Protein AF-0000000086522031 (afdb_homodimer)

InterPro domains:
  IPR001387 Cro/C1-type, helix-turn-helix domain [PS50943] (24-53)

Foldseek 3Di:
DQVQLCVVQVVVDDDPDGRDPVNVVCLVVVNDPDDPSSLVSVCVSVVHDSLVSDDPVCNVVDDDLKDKDFAQAQLVVLVVVLVLQQQHKEKEAQADDDPLQQDDCPHPSSVSCQDLPHAYEYEYELLNVVCLQQPPDDPDALVSSLSSLVSVLVRQPPHDRYYYWYFHPLVDDPPDDDFIKMARLVQQKIWGADPDDDDPGHDMIMMGRDNVVSVVVVCCVVPVTDIADDDSQLSVLSSVLSVCVVVVHDSLVSLLSSLLSCCVPVVVCSVSNLVSDDPVNSVVSCVSSVPPPPD/DQVQLCVVQVVVDDPPDGRDPVNVVCLVVVNDPDDPSSLVSVCVSVVHDSLVSDDPVCVVVDDDLKDKDFAQAQLVVLVVVLVLQQQHKEKEAAAPDDPLQQDDCPHPSSVSCQDLPHAYEYEYELLNVVCLQQPPDDPDALVSSLSSLVVVLVRQPPHDRYYYWYFHPLVDDPPDDDFIKMARLVQQKIWGADPDDDDPGHDMIMMGRDNVVSVVVVCCVVPVTDIADDDSQLSVLSSVLSVCVVVVDDSLVSLLSSLLSCCVPVVVCSVSNLVSDDPVNSVVNCVSSVPPPPD

Sequence (590 aa):
MANALETPLKPHMRAGFTIQQSDISRMEREETPLDIPELLAYASVFNVDIGAILKPHFQGLYQNEIRLQRFATDKAADRYLCDMENEGRILAFSHFPSSFFYTDHDTARFQQIAQPGYAETEIYTLDSYLSFIFSPISRYSNDEKISILTRYIEYFRGSFIKHLRFFSRTAFPTMSRFPNLELLPAKSTLIMLAPVMQYEQGDVFLEVRSKEICQEVSDFYHFKVEKLDADISLLKIGLQALEMMQNDGSREDALIFFYQEVVSRSHDDRTAILENFSPDTQTMLKRQVGIGTKKMANALETPLKPHMRAGFTIQQSDISRMEREETPLDIPELLAYASVFNVDIGAILKPHFQGLYQNEIRLQRFATDKAADRYLCDMENEGRILAFSHFPSSFFYTDHDTARFQQIAQPGYAETEIYTLDSYLSFIFSPISRYSNDEKISILTRYIEYFRGSFIKHLRFFSRTAFPTMSRFPNLELLPAKSTLIMLAPVMQYEQGDVFLEVRSKEICQEVSDFYHFKVEKLDADISLLKIGLQALEMMQNDGSREDALIFFYQEVVSRSHDDRTAILENFSPDTQTMLKRQVGIGTKK

Nearest PDB structures (foldseek):
  7clg-assembly1_A  TM=3.836E-01  e=3.969E-02  Staphylococcus aureus subsp. aureus USA300
  8ua0-assembly1_E  TM=1.837E-01  e=4.289E-01  Saccharomyces cerevisiae
  3wrw-assembly2_D  TM=3.277E-01  e=7.074E+00  Solanum lycopersicum
  5gar-assembly1_N  TM=1.691E-01  e=5.430E+00  Thermus thermophilus
  7clg-assembly1_A  TM=3.838E-01  e=3.520E-02  Staphylococcus aureus subsp. aureus USA300

Organism: NCBI:txid111769

pLDDT: mean 85.22, std 15.07, range [25.47, 98.38]

Structure (mmCIF, N/CA/C/O backbone):
data_AF-0000000086522031-model_v1
#
loop_
_entity.id
_entity.type
_entity.pdbx_description
1 polymer 'HTH cro/C1-type domain-containing protein'
#
loop_
_atom_site.group_PDB
_atom_site.id
_atom_site.type_symbol
_atom_site.label_atom_id
_atom_site.label_alt_id
_atom_site.label_comp_id
_atom_site.label_asym_id
_atom_site.label_entity_id
_atom_site.label_seq_id
_atom_site.pdbx_PDB_ins_code
_atom_site.Cartn_x
_atom_site.Cartn_y
_atom_site.Cartn_z
_atom_site.occupancy
_atom_site.B_iso_or_equiv
_atom_site.auth_seq_id
_atom_site.auth_comp_id
_atom_site.auth_asym_id
_atom_site.auth_atom_id
_atom_site.pdbx_PDB_model_num
ATOM 1 N N . MET A 1 1 ? 21.391 -28.922 -24.016 1 59.25 1 MET A N 1
ATOM 2 C CA . MET A 1 1 ? 20.062 -28.594 -23.5 1 59.25 1 MET A CA 1
ATOM 3 C C . MET A 1 1 ? 19.438 -29.812 -22.844 1 59.25 1 MET A C 1
ATOM 5 O O . MET A 1 1 ? 18.906 -29.734 -21.734 1 59.25 1 MET A O 1
ATOM 9 N N . ALA A 1 2 ? 19.641 -30.906 -23.578 1 61.25 2 ALA A N 1
ATOM 10 C CA . ALA A 1 2 ? 19.031 -32.125 -23.031 1 61.25 2 ALA A CA 1
ATOM 11 C C . ALA A 1 2 ? 19.641 -32.469 -21.688 1 61.25 2 ALA A C 1
ATOM 13 O O . ALA A 1 2 ? 18.922 -32.781 -20.734 1 61.25 2 ALA A O 1
ATOM 14 N N . ASN A 1 3 ? 20.859 -32.344 -21.625 1 64.06 3 ASN A N 1
ATOM 15 C CA . ASN A 1 3 ? 21.531 -32.656 -20.359 1 64.06 3 ASN A CA 1
ATOM 16 C C . ASN A 1 3 ? 21.125 -31.672 -19.25 1 64.06 3 ASN A C 1
ATOM 18 O O . ASN A 1 3 ? 20.922 -32.094 -18.109 1 64.06 3 ASN A O 1
ATOM 22 N N . ALA A 1 4 ? 20.969 -30.516 -19.656 1 66.44 4 ALA A N 1
ATOM 23 C CA . ALA A 1 4 ? 20.609 -29.484 -18.688 1 66.44 4 ALA A CA 1
ATOM 24 C C . ALA A 1 4 ? 19.203 -29.703 -18.141 1 66.44 4 ALA A C 1
ATOM 26 O O . ALA A 1 4 ? 18.922 -29.406 -16.969 1 66.44 4 ALA A O 1
ATOM 27 N N . LEU A 1 5 ? 18.469 -30.312 -18.938 1 64.06 5 LEU A N 1
ATOM 28 C CA . LEU A 1 5 ? 17.078 -30.594 -18.547 1 64.06 5 LEU A CA 1
ATOM 29 C C . LEU A 1 5 ? 17 -31.859 -17.703 1 64.06 5 LEU A C 1
ATOM 31 O O . LEU A 1 5 ? 16.125 -31.969 -16.844 1 64.06 5 LEU A O 1
ATOM 35 N N . GLU A 1 6 ? 17.922 -32.656 -18.094 1 64.12 6 GLU A N 1
ATOM 36 C CA . GLU A 1 6 ? 17.875 -33.969 -17.438 1 64.12 6 GLU A CA 1
ATOM 37 C C . GLU A 1 6 ? 18.375 -33.875 -15.992 1 64.12 6 GLU A C 1
ATOM 39 O O . GLU A 1 6 ? 17.875 -34.562 -15.109 1 64.12 6 GLU A O 1
ATOM 44 N N . THR A 1 7 ? 19.156 -32.938 -15.828 1 69.56 7 THR A N 1
ATOM 45 C CA . THR A 1 7 ? 19.844 -32.844 -14.539 1 69.56 7 THR A CA 1
ATOM 46 C C . THR A 1 7 ? 18.844 -32.625 -13.414 1 69.56 7 THR A C 1
ATOM 48 O O . THR A 1 7 ? 18.859 -33.344 -12.414 1 69.56 7 THR A O 1
ATOM 51 N N . PRO A 1 8 ? 18 -31.766 -13.594 1 62.69 8 PRO A N 1
ATOM 52 C CA . PRO A 1 8 ? 17.094 -31.531 -12.469 1 62.69 8 PRO A CA 1
ATOM 53 C C . PRO A 1 8 ? 16.031 -32.625 -12.328 1 62.69 8 PRO A C 1
ATOM 55 O O . PRO A 1 8 ? 15.477 -32.781 -11.242 1 62.69 8 PRO A O 1
ATOM 58 N N . LEU A 1 9 ? 15.844 -33.438 -13.352 1 64.44 9 LEU A N 1
ATOM 59 C CA . LEU A 1 9 ? 14.711 -34.344 -13.367 1 64.44 9 LEU A CA 1
ATOM 60 C C . LEU A 1 9 ? 15.164 -35.781 -13.055 1 64.44 9 LEU A C 1
ATOM 62 O O . LEU A 1 9 ? 14.406 -36.562 -12.492 1 64.44 9 LEU A O 1
ATOM 66 N N . LYS A 1 10 ? 16.344 -36.062 -13.453 1 65.81 10 LYS A N 1
ATOM 67 C CA . LYS A 1 10 ? 16.844 -37.438 -13.445 1 65.81 10 LYS A CA 1
ATOM 68 C C . LYS A 1 10 ? 16.641 -38.094 -12.078 1 65.81 10 LYS A C 1
ATOM 70 O O . LYS A 1 10 ? 16.219 -39.25 -11.992 1 65.81 10 LYS A O 1
ATOM 75 N N . PRO A 1 11 ? 16.844 -37.219 -11.133 1 64.69 11 PRO A N 1
ATOM 76 C CA . PRO A 1 11 ? 16.672 -37.844 -9.828 1 64.69 11 PRO A CA 1
ATOM 77 C C . PRO A 1 11 ? 15.234 -38.25 -9.531 1 64.69 11 PRO A C 1
ATOM 79 O O . PRO A 1 11 ? 14.977 -39.094 -8.68 1 64.69 11 PRO A O 1
ATOM 82 N N . HIS A 1 12 ? 14.406 -37.688 -10.195 1 60.09 12 HIS A N 1
ATOM 83 C CA . HIS A 1 12 ? 13 -37.875 -9.859 1 60.09 12 HIS A CA 1
ATOM 84 C C . HIS A 1 12 ? 12.297 -38.75 -10.906 1 60.09 12 HIS A C 1
ATOM 86 O O . HIS A 1 12 ? 11.078 -38.938 -10.844 1 60.09 12 HIS A O 1
ATOM 92 N N . MET A 1 13 ? 13.141 -39.094 -11.766 1 63 13 MET A N 1
ATOM 93 C CA . MET A 1 13 ? 12.57 -39.875 -12.859 1 63 13 MET A CA 1
ATOM 94 C C . MET A 1 13 ? 13.016 -41.312 -12.781 1 63 13 MET A C 1
ATOM 96 O O . MET A 1 13 ? 13.922 -41.656 -12.016 1 63 13 MET A O 1
ATOM 100 N N . ARG A 1 14 ? 12.164 -42.188 -13.438 1 60.84 14 ARG A N 1
ATOM 101 C CA . ARG A 1 14 ? 12.492 -43.625 -13.461 1 60.84 14 ARG A CA 1
ATOM 102 C C . ARG A 1 14 ? 13.852 -43.844 -14.102 1 60.84 14 ARG A C 1
ATOM 104 O O . ARG A 1 14 ? 14.344 -43 -14.859 1 60.84 14 ARG A O 1
ATOM 111 N N . ALA A 1 15 ? 14.344 -45.062 -13.711 1 63.25 15 ALA A N 1
ATOM 112 C CA . ALA A 1 15 ? 15.602 -45.5 -14.32 1 63.25 15 ALA A CA 1
ATOM 113 C C . ALA A 1 15 ? 15.492 -45.5 -15.844 1 63.25 15 ALA A C 1
ATOM 115 O O . ALA A 1 15 ? 14.492 -46 -16.391 1 63.25 15 ALA A O 1
ATOM 116 N N . GLY A 1 16 ? 16.375 -44.812 -16.547 1 61.53 16 GLY A N 1
ATOM 117 C CA . GLY A 1 16 ? 16.375 -44.812 -18 1 61.53 16 GLY A CA 1
ATOM 118 C C . GLY A 1 16 ? 15.766 -43.531 -18.562 1 61.53 16 GLY A C 1
ATOM 119 O O . GLY A 1 16 ? 15.68 -43.375 -19.797 1 61.53 16 GLY A O 1
ATOM 120 N N . PHE A 1 17 ? 15.305 -42.688 -17.609 1 59.47 17 PHE A N 1
ATOM 121 C CA . PHE A 1 17 ? 14.766 -41.438 -18.094 1 59.47 17 PHE A CA 1
ATOM 122 C C . PHE A 1 17 ? 15.836 -40.625 -18.812 1 59.47 17 PHE A C 1
ATOM 124 O O . PHE A 1 17 ? 16.922 -40.406 -18.281 1 59.47 17 PHE A O 1
ATOM 131 N N . THR A 1 18 ? 15.633 -40.469 -20.047 1 62.44 18 THR A N 1
ATOM 132 C CA . THR A 1 18 ? 16.516 -39.625 -20.844 1 62.44 18 THR A CA 1
ATOM 133 C C . THR A 1 18 ? 15.703 -38.594 -21.625 1 62.44 18 THR A C 1
ATOM 135 O O . THR A 1 18 ? 14.57 -38.844 -22.031 1 62.44 18 THR A O 1
ATOM 138 N N . ILE A 1 19 ? 16.125 -37.281 -21.406 1 61.22 19 ILE A N 1
ATOM 139 C CA . ILE A 1 19 ? 15.586 -36.281 -22.297 1 61.22 19 ILE A CA 1
ATOM 140 C C . ILE A 1 19 ? 16.453 -36.188 -23.562 1 61.22 19 ILE A C 1
ATOM 142 O O . ILE A 1 19 ? 17.656 -35.938 -23.484 1 61.22 19 ILE A O 1
ATOM 146 N N . GLN A 1 20 ? 15.945 -36.781 -24.578 1 62.59 20 GLN A N 1
ATOM 147 C CA . GLN A 1 20 ? 16.688 -36.781 -25.828 1 62.59 20 GLN A CA 1
ATOM 148 C C . GLN A 1 20 ? 16.5 -35.438 -26.562 1 62.59 20 GLN A C 1
ATOM 150 O O . GLN A 1 20 ? 15.492 -34.75 -26.391 1 62.59 20 GLN A O 1
ATOM 155 N N . GLN A 1 21 ? 17.578 -35.062 -27.281 1 60.88 21 GLN A N 1
ATOM 156 C CA . GLN A 1 21 ? 17.5 -33.875 -28.125 1 60.88 21 GLN A CA 1
ATOM 157 C C . GLN A 1 21 ? 16.281 -33.938 -29.031 1 60.88 21 GLN A C 1
ATOM 159 O O . GLN A 1 21 ? 15.656 -32.906 -29.312 1 60.88 21 GLN A O 1
ATOM 164 N N . SER A 1 22 ? 15.984 -35.031 -29.422 1 60.09 22 SER A N 1
ATOM 165 C CA . SER A 1 22 ? 14.82 -35.188 -30.281 1 60.09 22 SER A CA 1
ATOM 166 C C . SER A 1 22 ? 13.531 -34.844 -29.531 1 60.09 22 SER A C 1
ATOM 168 O O . SER A 1 22 ? 12.602 -34.281 -30.109 1 60.09 22 SER A O 1
ATOM 170 N N . ASP A 1 23 ? 13.539 -35.125 -28.25 1 58.88 23 ASP A N 1
ATOM 171 C CA . ASP A 1 23 ? 12.359 -34.781 -27.453 1 58.88 23 ASP A CA 1
ATOM 172 C C . ASP A 1 23 ? 12.195 -33.281 -27.297 1 58.88 23 ASP A C 1
ATOM 174 O O . ASP A 1 23 ? 11.078 -32.75 -27.406 1 58.88 23 ASP A O 1
ATOM 178 N N . ILE A 1 24 ? 13.336 -32.719 -27.109 1 57.84 24 ILE A N 1
ATOM 179 C CA . ILE A 1 24 ? 13.344 -31.25 -27.016 1 57.84 24 ILE A CA 1
ATOM 180 C C . ILE A 1 24 ? 12.898 -30.641 -28.344 1 57.84 24 ILE A C 1
ATOM 182 O O . ILE A 1 24 ? 12.07 -29.734 -28.375 1 57.84 24 ILE A O 1
ATOM 186 N N . SER A 1 25 ? 13.453 -31.25 -29.312 1 57.72 25 SER A N 1
ATOM 187 C CA . SER A 1 25 ? 13.094 -30.766 -30.641 1 57.72 25 SER A CA 1
ATOM 188 C C . SER A 1 25 ? 11.609 -30.969 -30.922 1 57.72 25 SER A C 1
ATOM 190 O O . SER A 1 25 ? 10.953 -30.094 -31.5 1 57.72 25 SER A O 1
ATOM 192 N N . ARG A 1 26 ? 11.133 -32.031 -30.516 1 57.5 26 ARG A N 1
ATOM 193 C CA . ARG A 1 26 ? 9.719 -32.344 -30.719 1 57.5 26 ARG A CA 1
ATOM 194 C C . ARG A 1 26 ? 8.836 -31.438 -29.859 1 57.5 26 ARG A C 1
ATOM 196 O O . ARG A 1 26 ? 7.746 -31.047 -30.266 1 57.5 26 ARG A O 1
ATOM 203 N N . MET A 1 27 ? 9.383 -31.109 -28.719 1 56.56 27 MET A N 1
ATOM 204 C CA . MET A 1 27 ? 8.672 -30.203 -27.812 1 56.56 27 MET A CA 1
ATOM 205 C C . MET A 1 27 ? 8.617 -28.797 -28.406 1 56.56 27 MET A C 1
ATOM 207 O O . MET A 1 27 ? 7.574 -28.141 -28.344 1 56.56 27 MET A O 1
ATOM 211 N N . GLU A 1 28 ? 9.711 -28.484 -28.922 1 55.34 28 GLU A N 1
ATOM 212 C CA . GLU A 1 28 ? 9.789 -27.172 -29.562 1 55.34 28 GLU A CA 1
ATOM 213 C C . GLU A 1 28 ? 8.844 -27.078 -30.75 1 55.34 28 GLU A C 1
ATOM 215 O O . GLU A 1 28 ? 8.25 -26.031 -31 1 55.34 28 GLU A O 1
ATOM 220 N N . ARG A 1 29 ? 8.742 -28.312 -31.312 1 53.19 29 ARG A N 1
ATOM 221 C CA . ARG A 1 29 ? 7.898 -28.359 -32.5 1 53.19 29 ARG A CA 1
ATOM 222 C C . ARG A 1 29 ? 6.465 -28.75 -32.156 1 53.19 29 ARG A C 1
ATOM 224 O O . ARG A 1 29 ? 5.629 -28.922 -33.031 1 53.19 29 ARG A O 1
ATOM 231 N N . GLU A 1 30 ? 6.199 -28.766 -30.859 1 53.59 30 GLU A N 1
ATOM 232 C CA . GLU A 1 30 ? 4.863 -29.078 -30.359 1 53.59 30 GLU A CA 1
ATOM 233 C C . GLU A 1 30 ? 4.383 -30.438 -30.891 1 53.59 30 GLU A C 1
ATOM 235 O O . GLU A 1 30 ? 3.195 -30.609 -31.156 1 53.59 30 GLU A O 1
ATOM 240 N N . GLU A 1 31 ? 5.254 -31.375 -31.219 1 53.88 31 GLU A N 1
ATOM 241 C CA . GLU A 1 31 ? 4.883 -32.656 -31.812 1 53.88 31 GLU A CA 1
ATOM 242 C C . GLU A 1 31 ? 4.68 -33.719 -30.734 1 53.88 31 GLU A C 1
ATOM 244 O O . GLU A 1 31 ? 4.043 -34.75 -30.984 1 53.88 31 GLU A O 1
ATOM 249 N N . THR A 1 32 ? 5.227 -33.531 -29.594 1 51.62 32 THR A N 1
ATOM 250 C CA . THR A 1 32 ? 5.117 -34.531 -28.547 1 51.62 32 THR A CA 1
ATOM 251 C C . THR A 1 32 ? 4.492 -33.938 -27.297 1 51.62 32 THR A C 1
ATOM 253 O O . THR A 1 32 ? 4.762 -32.781 -26.938 1 51.62 32 THR A O 1
ATOM 256 N N . PRO A 1 33 ? 3.471 -34.656 -26.875 1 53.69 33 PRO A N 1
ATOM 257 C CA . PRO A 1 33 ? 2.949 -34.219 -25.578 1 53.69 33 PRO A CA 1
ATOM 258 C C . PRO A 1 33 ? 4.035 -34.125 -24.516 1 53.69 33 PRO A C 1
ATOM 260 O O . PRO A 1 33 ? 4.973 -34.938 -24.5 1 53.69 33 PRO A O 1
ATOM 263 N N . LEU A 1 34 ? 4.277 -32.969 -24.031 1 57.53 34 LEU A N 1
ATOM 264 C CA . LEU A 1 34 ? 5.211 -32.781 -22.922 1 57.53 34 LEU A CA 1
ATOM 265 C C . LEU A 1 34 ? 4.652 -33.406 -21.641 1 57.53 34 LEU A C 1
ATOM 267 O O . LEU A 1 34 ? 3.484 -33.188 -21.297 1 57.53 34 LEU A O 1
ATOM 271 N N . ASP A 1 35 ? 5.512 -34.406 -21.234 1 65 35 ASP A N 1
ATOM 272 C CA . ASP A 1 35 ? 5.152 -34.812 -19.891 1 65 35 ASP A CA 1
ATOM 273 C C . ASP A 1 35 ? 5.621 -33.812 -18.859 1 65 35 ASP A C 1
ATOM 275 O O . ASP A 1 35 ? 6.367 -32.875 -19.188 1 65 35 ASP A O 1
ATOM 279 N N . ILE A 1 36 ? 5.102 -33.875 -17.688 1 64.75 36 ILE A N 1
ATOM 280 C CA . ILE A 1 36 ? 5.277 -32.938 -16.594 1 64.75 36 ILE A CA 1
ATOM 281 C C . ILE A 1 36 ? 6.762 -32.781 -16.266 1 64.75 36 ILE A C 1
ATOM 283 O O . ILE A 1 36 ? 7.285 -31.688 -16.172 1 64.75 36 ILE A O 1
ATOM 287 N N . PRO A 1 37 ? 7.465 -33.906 -16.266 1 62.09 37 PRO A N 1
ATOM 288 C CA . PRO A 1 37 ? 8.875 -33.75 -15.906 1 62.09 37 PRO A CA 1
ATOM 289 C C . PRO A 1 37 ? 9.664 -32.938 -16.938 1 62.09 37 PRO A C 1
ATOM 291 O O . PRO A 1 37 ? 10.484 -32.094 -16.562 1 62.09 37 PRO A O 1
ATOM 294 N N . GLU A 1 38 ? 9.305 -33.219 -18.094 1 64.19 38 GLU A N 1
ATOM 295 C CA . GLU A 1 38 ? 10.008 -32.469 -19.141 1 64.19 38 GLU A CA 1
ATOM 296 C C . GLU A 1 38 ? 9.648 -30.984 -19.094 1 64.19 38 GLU A C 1
ATOM 298 O O . GLU A 1 38 ? 10.531 -30.141 -19.219 1 64.19 38 GLU A O 1
ATOM 303 N N . LEU A 1 39 ? 8.375 -30.828 -18.859 1 68.75 39 LEU A N 1
ATOM 304 C CA . LEU A 1 39 ? 7.906 -29.453 -18.812 1 68.75 39 LEU A CA 1
ATOM 305 C C . LEU A 1 39 ? 8.531 -28.703 -17.641 1 68.75 39 LEU A C 1
ATOM 307 O O . LEU A 1 39 ? 8.938 -27.547 -17.781 1 68.75 39 LEU A O 1
ATOM 311 N N . LEU A 1 40 ? 8.562 -29.406 -16.656 1 68.31 40 LEU A N 1
ATOM 312 C CA . LEU A 1 40 ? 9.117 -28.797 -15.453 1 68.31 40 LEU A CA 1
ATOM 313 C C . LEU A 1 40 ? 10.617 -28.547 -15.609 1 68.31 40 LEU A C 1
ATOM 315 O O . LEU A 1 40 ? 11.133 -27.516 -15.164 1 68.31 40 LEU A O 1
ATOM 319 N N . ALA A 1 41 ? 11.195 -29.484 -16.188 1 64.25 41 ALA A N 1
ATOM 320 C CA . ALA A 1 41 ? 12.625 -29.312 -16.453 1 64.25 41 ALA A CA 1
ATOM 321 C C . ALA A 1 41 ? 12.875 -28.109 -17.344 1 64.25 41 ALA A C 1
ATOM 323 O O . ALA A 1 41 ? 13.773 -27.312 -17.078 1 64.25 41 ALA A O 1
ATOM 324 N N . TYR A 1 42 ? 12.023 -28.078 -18.266 1 65.12 42 TYR A N 1
ATOM 325 C CA . TYR A 1 42 ? 12.156 -26.953 -19.188 1 65.12 42 TYR A CA 1
ATOM 326 C C . TYR A 1 42 ? 11.922 -25.625 -18.453 1 65.12 42 TYR A C 1
ATOM 328 O O . TYR A 1 42 ? 12.688 -24.688 -18.625 1 65.12 42 TYR A O 1
ATOM 336 N N . ALA A 1 43 ? 10.891 -25.688 -17.719 1 68.81 43 ALA A N 1
ATOM 337 C CA . ALA A 1 43 ? 10.562 -24.469 -16.969 1 68.81 43 ALA A CA 1
ATOM 338 C C . ALA A 1 43 ? 11.703 -24.078 -16.047 1 68.81 43 ALA A C 1
ATOM 340 O O . ALA A 1 43 ? 12.047 -22.891 -15.938 1 68.81 43 ALA A O 1
ATOM 341 N N . SER A 1 44 ? 12.273 -25.016 -15.508 1 66.25 44 SER A N 1
ATOM 342 C CA . SER A 1 44 ? 13.336 -24.766 -14.539 1 66.25 44 SER A CA 1
ATOM 343 C C . SER A 1 44 ? 14.602 -24.266 -15.227 1 66.25 44 SER A C 1
ATOM 345 O O . SER A 1 44 ? 15.219 -23.297 -14.766 1 66.25 44 SER A O 1
ATOM 347 N N . VAL A 1 45 ? 14.938 -24.938 -16.266 1 61.31 45 VAL A N 1
ATOM 348 C CA . VAL A 1 45 ? 16.172 -24.594 -16.953 1 61.31 45 VAL A CA 1
ATOM 349 C C . VAL A 1 45 ? 16.062 -23.188 -17.531 1 61.31 45 VAL A C 1
ATOM 351 O O . VAL A 1 45 ? 17.031 -22.422 -17.516 1 61.31 45 VAL A O 1
ATOM 354 N N . PHE A 1 46 ? 14.867 -22.922 -17.922 1 58.97 46 PHE A N 1
ATOM 355 C CA . PHE A 1 46 ? 14.703 -21.641 -18.594 1 58.97 46 PHE A CA 1
ATOM 356 C C . PHE A 1 46 ? 14.211 -20.578 -17.625 1 58.97 46 PHE A C 1
ATOM 358 O O . PHE A 1 46 ? 14.016 -19.422 -18 1 58.97 46 PHE A O 1
ATOM 365 N N . ASN A 1 47 ? 13.992 -20.984 -16.406 1 60.94 47 ASN A N 1
ATOM 366 C CA . ASN A 1 47 ? 13.547 -20.078 -15.367 1 60.94 47 ASN A CA 1
ATOM 367 C C . ASN A 1 47 ? 12.258 -19.359 -15.758 1 60.94 47 ASN A C 1
ATOM 369 O O . ASN A 1 47 ? 12.18 -18.141 -15.688 1 60.94 47 ASN A O 1
ATOM 373 N N . VAL A 1 48 ? 11.359 -20.281 -16.297 1 62.59 48 VAL A N 1
ATOM 374 C CA . VAL A 1 48 ? 10.055 -19.75 -16.703 1 62.59 48 VAL A CA 1
ATOM 375 C C . 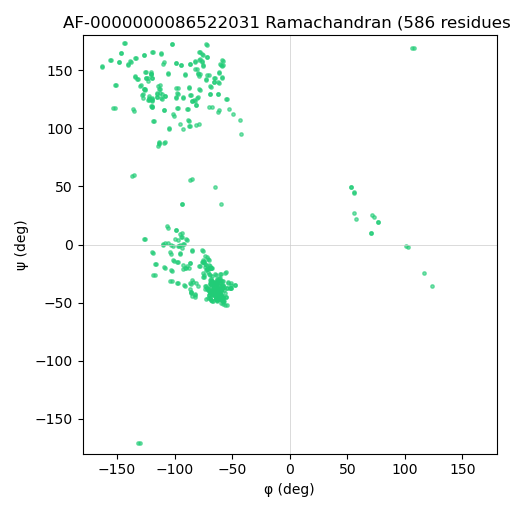VAL A 1 48 ? 8.945 -20.562 -16.047 1 62.59 48 VAL A C 1
ATOM 377 O O . VAL A 1 48 ? 9.18 -21.672 -15.562 1 62.59 48 VAL A O 1
ATOM 380 N N . ASP A 1 49 ? 7.828 -19.969 -16.078 1 67 49 ASP A N 1
ATOM 381 C CA . ASP A 1 49 ? 6.637 -20.672 -15.609 1 67 49 ASP A CA 1
ATOM 382 C C . ASP A 1 49 ? 6.203 -21.75 -16.594 1 67 49 ASP A C 1
ATOM 384 O O . ASP A 1 49 ? 6.363 -21.578 -17.812 1 67 49 ASP A O 1
ATOM 388 N N . ILE A 1 50 ? 5.789 -22.781 -15.945 1 69.38 50 ILE A N 1
ATOM 389 C CA . ILE A 1 50 ? 5.344 -23.891 -16.781 1 69.38 50 ILE A CA 1
ATOM 390 C C . ILE A 1 50 ? 4.289 -23.406 -17.781 1 69.38 50 ILE A C 1
ATOM 392 O O . ILE A 1 50 ? 4.23 -23.875 -18.906 1 69.38 50 ILE A O 1
ATOM 396 N N . GLY A 1 51 ? 3.572 -22.453 -17.25 1 65.75 51 GLY A N 1
ATOM 397 C CA . GLY A 1 51 ? 2.555 -21.906 -18.125 1 65.75 51 GLY A CA 1
ATOM 398 C C . GLY A 1 51 ? 3.127 -21.312 -19.406 1 65.75 51 GLY A C 1
ATOM 399 O O . GLY A 1 51 ? 2.5 -21.391 -20.469 1 65.75 51 GLY A O 1
ATOM 400 N N . ALA A 1 52 ? 4.266 -20.844 -19.234 1 62.59 52 ALA A N 1
ATOM 401 C CA . ALA A 1 52 ? 4.898 -20.203 -20.375 1 62.59 52 ALA A CA 1
ATOM 402 C C . ALA A 1 52 ? 5.324 -21.219 -21.422 1 62.59 52 ALA A C 1
ATOM 404 O O . ALA A 1 52 ? 5.488 -20.891 -22.594 1 62.59 52 ALA A O 1
ATOM 405 N N . ILE A 1 53 ? 5.453 -22.438 -20.969 1 62.19 53 ILE A N 1
ATOM 406 C CA . ILE A 1 53 ? 5.953 -23.484 -21.859 1 62.19 53 ILE A CA 1
ATOM 407 C C . ILE A 1 53 ? 4.781 -24.266 -22.438 1 62.19 53 ILE A C 1
ATOM 409 O O . ILE A 1 53 ? 4.93 -24.953 -23.453 1 62.19 53 ILE A O 1
ATOM 413 N N . LEU A 1 54 ? 3.76 -23.984 -21.75 1 65.81 54 LEU A N 1
ATOM 414 C CA . LEU A 1 54 ? 2.586 -24.719 -22.203 1 65.81 54 LEU A CA 1
ATOM 415 C C . LEU A 1 54 ? 2.1 -24.188 -23.547 1 65.81 54 LEU A C 1
ATOM 417 O O . LEU A 1 54 ? 2.221 -23 -23.828 1 65.81 54 LEU A O 1
ATOM 421 N N . LYS A 1 55 ? 1.621 -25.141 -24.234 1 60.75 55 LYS A N 1
ATOM 422 C CA . LYS A 1 55 ? 0.923 -24.734 -25.453 1 60.75 55 LYS A CA 1
ATOM 423 C C . LYS A 1 55 ? -0.24 -23.797 -25.125 1 60.75 55 LYS A C 1
ATOM 425 O O . LYS A 1 55 ? -0.864 -23.922 -24.078 1 60.75 55 LYS A O 1
ATOM 430 N N . PRO A 1 56 ? -0.474 -22.828 -25.969 1 58.47 56 PRO A N 1
ATOM 431 C CA . PRO A 1 56 ? -1.493 -21.812 -25.719 1 58.47 56 PRO A CA 1
ATOM 432 C C . PRO A 1 56 ? -2.83 -22.406 -25.281 1 58.47 56 PRO A C 1
ATOM 434 O O . PRO A 1 56 ? -3.498 -21.859 -24.406 1 58.47 56 PRO A O 1
ATOM 437 N N . HIS A 1 57 ? -3.123 -23.594 -25.859 1 57.31 57 HIS A N 1
ATOM 438 C CA . HIS A 1 57 ? -4.43 -24.156 -25.562 1 57.31 57 HIS A CA 1
ATOM 439 C C . HIS A 1 57 ? -4.484 -24.703 -24.141 1 57.31 57 HIS A C 1
ATOM 441 O O . HIS A 1 57 ? -5.566 -24.875 -23.562 1 57.31 57 HIS A O 1
ATOM 447 N N . PHE A 1 58 ? -3.291 -24.953 -23.594 1 61.59 58 PHE A N 1
ATOM 448 C CA . PHE A 1 58 ? -3.256 -25.469 -22.219 1 61.59 58 PHE A CA 1
ATOM 449 C C . PHE A 1 58 ? -3.129 -24.328 -21.219 1 61.59 58 PHE A C 1
ATOM 451 O O . PHE A 1 58 ? -3.402 -24.5 -20.031 1 61.59 58 PHE A O 1
ATOM 458 N N . GLN A 1 59 ? -2.738 -23.203 -21.641 1 60.03 59 GLN A N 1
ATOM 459 C CA . GLN A 1 59 ? -2.539 -22.062 -20.75 1 60.03 59 GLN A CA 1
ATOM 460 C C . GLN A 1 59 ? -3.824 -21.703 -20 1 60.03 59 GLN A C 1
ATOM 462 O O . GLN A 1 59 ? -3.787 -21.344 -18.828 1 60.03 59 GLN A O 1
ATOM 467 N N . GLY A 1 60 ? -4.855 -21.984 -20.719 1 58 60 GLY A N 1
ATOM 468 C CA . GLY A 1 60 ? -6.137 -21.688 -20.078 1 58 60 GLY A CA 1
ATOM 469 C C . GLY A 1 60 ? -6.465 -22.641 -18.938 1 58 60 GLY A C 1
ATOM 470 O O . GLY A 1 60 ? -7.242 -22.297 -18.047 1 58 60 GLY A O 1
ATOM 471 N N . LEU A 1 61 ? -5.859 -23.766 -19.031 1 59.44 61 LEU A N 1
ATOM 472 C CA . LEU A 1 61 ? -6.102 -24.781 -18 1 59.44 61 LEU A CA 1
ATOM 473 C C . LEU A 1 61 ? -5.125 -24.625 -16.844 1 59.44 61 LEU A C 1
ATOM 475 O O . LEU A 1 61 ? -5.336 -25.172 -15.766 1 59.44 61 LEU A O 1
ATOM 479 N N . TYR A 1 62 ? -4.121 -23.953 -17.156 1 60.34 62 TYR A N 1
ATOM 480 C CA . TYR A 1 62 ? -3.084 -23.688 -16.172 1 60.34 62 TYR A CA 1
ATOM 481 C C . TYR A 1 62 ? -3.484 -22.516 -15.266 1 60.34 62 TYR A C 1
ATOM 483 O O . TYR A 1 62 ? -3.707 -21.406 -15.742 1 60.34 62 TYR A O 1
ATOM 491 N N . GLN A 1 63 ? -3.93 -22.984 -13.969 1 59.84 63 GLN A N 1
ATOM 492 C CA . GLN A 1 63 ? -4.305 -21.938 -13.031 1 59.84 63 GLN A CA 1
ATOM 493 C C . GLN A 1 63 ? -3.189 -21.656 -12.023 1 59.84 63 GLN A C 1
ATOM 495 O O . GLN A 1 63 ? -2.67 -22.594 -11.406 1 59.84 63 GLN A O 1
ATOM 500 N N . ASN A 1 64 ? -2.615 -20.562 -12.125 1 70.06 64 ASN A N 1
ATOM 501 C CA . ASN A 1 64 ? -1.67 -20.094 -11.109 1 70.06 64 ASN A CA 1
ATOM 502 C C . ASN A 1 64 ? -2.389 -19.547 -9.883 1 70.06 64 ASN A C 1
ATOM 504 O O . ASN A 1 64 ? -3.443 -18.922 -10.008 1 70.06 64 ASN A O 1
ATOM 508 N N . GLU A 1 65 ? -1.915 -20 -8.688 1 78.88 65 GLU A N 1
ATOM 509 C CA . GLU A 1 65 ? -2.514 -19.516 -7.449 1 78.88 65 GLU A CA 1
ATOM 510 C C . GLU A 1 65 ? -2.549 -17.984 -7.414 1 78.88 65 GLU A C 1
ATOM 512 O O . GLU A 1 65 ? -3.508 -17.391 -6.918 1 78.88 65 GLU A O 1
ATOM 517 N N . ILE A 1 66 ? -1.527 -17.438 -7.926 1 86.5 66 ILE A N 1
ATOM 518 C CA . ILE A 1 66 ? -1.443 -15.977 -7.98 1 86.5 66 ILE A CA 1
ATOM 519 C C . ILE A 1 66 ? -1.27 -15.531 -9.43 1 86.5 66 ILE A C 1
ATOM 521 O O . ILE A 1 66 ? -0.363 -15.992 -10.125 1 86.5 66 ILE A O 1
ATOM 525 N N . ARG A 1 67 ? -2.158 -14.648 -9.867 1 86.12 67 ARG A N 1
ATOM 526 C CA . ARG A 1 67 ? -2.086 -14.227 -11.258 1 86.12 67 ARG A CA 1
ATOM 527 C C . ARG A 1 67 ? -2.371 -12.734 -11.391 1 86.12 67 ARG A C 1
ATOM 529 O O . ARG A 1 67 ? -3.043 -12.148 -10.539 1 86.12 67 ARG A O 1
ATOM 536 N N . LEU A 1 68 ? -1.833 -12.227 -12.453 1 89.12 68 LEU A N 1
ATOM 537 C CA . LEU A 1 68 ? -2.135 -10.852 -12.844 1 89.12 68 LEU A CA 1
ATOM 538 C C . LEU A 1 68 ? -3.365 -10.805 -13.75 1 89.12 68 LEU A C 1
ATOM 540 O O . LEU A 1 68 ? -3.379 -11.414 -14.82 1 89.12 68 LEU A O 1
ATOM 544 N N . GLN A 1 69 ? -4.402 -10.164 -13.297 1 90.25 69 GLN A N 1
ATOM 545 C CA . GLN A 1 69 ? -5.621 -9.992 -14.078 1 90.25 69 GLN A CA 1
ATOM 546 C C . GLN A 1 69 ? -5.641 -8.633 -14.766 1 90.25 69 GLN A C 1
ATOM 548 O O . GLN A 1 69 ? -5.645 -7.594 -14.102 1 90.25 69 GLN A O 1
ATOM 553 N N . ARG A 1 70 ? -5.664 -8.695 -16.094 1 91.25 70 ARG A N 1
ATOM 554 C CA . ARG A 1 70 ? -5.672 -7.473 -16.891 1 91.25 70 ARG A CA 1
ATOM 555 C C . ARG A 1 70 ? -6.984 -7.324 -17.656 1 91.25 70 ARG A C 1
ATOM 557 O O . ARG A 1 70 ? -7.492 -8.297 -18.219 1 91.25 70 ARG A O 1
ATOM 564 N N . PHE A 1 71 ? -7.492 -6.117 -17.641 1 93.31 71 PHE A N 1
ATOM 565 C CA . PHE A 1 71 ? -8.727 -5.852 -18.375 1 93.31 71 PHE A CA 1
ATOM 566 C C . PHE A 1 71 ? -8.5 -4.773 -19.438 1 93.31 71 PHE A C 1
ATOM 568 O O . PHE A 1 71 ? -7.727 -3.838 -19.219 1 93.31 71 PHE A O 1
ATOM 575 N N . ALA A 1 72 ? -9.219 -4.906 -20.484 1 91.56 72 ALA A N 1
ATOM 576 C CA . ALA A 1 72 ? -9.094 -3.951 -21.578 1 91.56 72 ALA A CA 1
ATOM 577 C C . ALA A 1 72 ? -9.742 -2.619 -21.219 1 91.56 72 ALA A C 1
ATOM 579 O O . ALA A 1 72 ? -9.289 -1.56 -21.656 1 91.56 72 ALA A O 1
ATOM 580 N N . THR A 1 73 ? -10.82 -2.699 -20.484 1 92.44 73 THR A N 1
ATOM 581 C CA . THR A 1 73 ? -11.531 -1.491 -20.094 1 92.44 73 THR A CA 1
ATOM 582 C C . THR A 1 73 ? -11.891 -1.542 -18.609 1 92.44 73 THR A C 1
ATOM 584 O O . THR A 1 73 ? -11.992 -2.623 -18.016 1 92.44 73 THR A O 1
ATOM 587 N N . ASP A 1 74 ? -12.148 -0.383 -18.094 1 88.94 74 ASP A N 1
ATOM 588 C CA . ASP A 1 74 ? -12.609 -0.309 -16.703 1 88.94 74 ASP A CA 1
ATOM 589 C C . ASP A 1 74 ? -13.984 -0.953 -16.547 1 88.94 74 ASP A C 1
ATOM 591 O O . ASP A 1 74 ? -14.281 -1.54 -15.508 1 88.94 74 ASP A O 1
ATOM 595 N N . LYS A 1 75 ? -14.758 -0.814 -17.516 1 91.94 75 LYS A N 1
ATOM 596 C CA . LYS A 1 75 ? -16.094 -1.416 -17.484 1 91.94 75 LYS A CA 1
ATOM 597 C C . LYS A 1 75 ? -16 -2.936 -17.359 1 91.94 75 LYS A C 1
ATOM 599 O O . LYS A 1 75 ? -16.781 -3.551 -16.625 1 91.94 75 LYS A O 1
ATOM 604 N N . ALA A 1 76 ? -15.133 -3.473 -18.109 1 94.25 76 ALA A N 1
ATOM 605 C CA . ALA A 1 76 ? -14.938 -4.918 -18.047 1 94.25 76 ALA A CA 1
ATOM 606 C C . ALA A 1 76 ? -14.453 -5.344 -16.672 1 94.25 76 ALA A C 1
ATOM 608 O O . ALA A 1 76 ? -14.898 -6.363 -16.125 1 94.25 76 ALA A O 1
ATOM 609 N N . ALA A 1 77 ? -13.531 -4.605 -16.156 1 93.12 77 ALA A N 1
ATOM 610 C CA . ALA A 1 77 ? -13.047 -4.883 -14.805 1 93.12 77 ALA A CA 1
ATOM 611 C C . ALA A 1 77 ? -14.18 -4.793 -13.789 1 93.12 77 ALA A C 1
ATOM 613 O O . ALA A 1 77 ? -14.305 -5.648 -12.906 1 93.12 77 ALA A O 1
ATOM 614 N N . ASP A 1 78 ? -14.977 -3.807 -13.914 1 93.19 78 ASP A N 1
ATOM 615 C CA . ASP A 1 78 ? -16.094 -3.594 -13 1 93.19 78 ASP A CA 1
ATOM 616 C C . ASP A 1 78 ? -17.078 -4.758 -13.062 1 93.19 78 ASP A C 1
ATOM 618 O O . ASP A 1 78 ? -17.609 -5.188 -12.031 1 93.19 78 ASP A O 1
ATOM 622 N N . ARG A 1 79 ? -17.344 -5.23 -14.211 1 95.69 79 ARG A N 1
ATOM 623 C CA . ARG A 1 79 ? -18.234 -6.371 -14.375 1 95.69 79 ARG A CA 1
ATOM 624 C C . ARG A 1 79 ? -17.656 -7.617 -13.711 1 95.69 79 ARG A C 1
ATOM 626 O O . ARG A 1 79 ? -18.391 -8.367 -13.055 1 95.69 79 ARG A O 1
ATOM 633 N N . TYR A 1 80 ? -16.438 -7.805 -13.938 1 96.12 80 TYR A N 1
ATOM 634 C CA . TYR A 1 80 ? -15.766 -8.945 -13.32 1 96.12 80 TYR A CA 1
ATOM 635 C C . TYR A 1 80 ? -15.844 -8.867 -11.797 1 96.12 80 TYR A C 1
ATOM 637 O O . TYR A 1 80 ? -16.203 -9.844 -11.141 1 96.12 80 TYR A O 1
ATOM 645 N N . LEU A 1 81 ? -15.562 -7.73 -11.25 1 96.31 81 LEU A N 1
ATOM 646 C CA . LEU A 1 81 ? -15.586 -7.543 -9.805 1 96.31 81 LEU A CA 1
ATOM 647 C C . LEU A 1 81 ? -17.016 -7.672 -9.266 1 96.31 81 LEU A C 1
ATOM 649 O O . LEU A 1 81 ? -17.219 -8.219 -8.18 1 96.31 81 LEU A O 1
ATOM 653 N N . CYS A 1 82 ? -17.922 -7.16 -10.008 1 97.25 82 CYS A N 1
ATOM 654 C CA . CYS A 1 82 ? -19.328 -7.289 -9.617 1 97.25 82 CYS A CA 1
ATOM 655 C C . CYS A 1 82 ? -19.703 -8.75 -9.406 1 97.25 82 CYS A C 1
ATOM 657 O O . CYS A 1 82 ? -20.344 -9.094 -8.414 1 97.25 82 CYS A O 1
ATOM 659 N N . ASP A 1 83 ? -19.297 -9.547 -10.297 1 96.88 83 ASP A N 1
ATOM 660 C CA . ASP A 1 83 ? -19.562 -10.977 -10.203 1 96.88 83 ASP A CA 1
ATOM 661 C C . ASP A 1 83 ? -18.812 -11.609 -9.039 1 96.88 83 ASP A C 1
ATOM 663 O O . ASP A 1 83 ? -19.359 -12.414 -8.297 1 96.88 83 ASP A O 1
ATOM 667 N N . MET A 1 84 ? -17.625 -11.25 -8.891 1 95.56 84 MET A N 1
ATOM 668 C CA . MET A 1 84 ? -16.766 -11.836 -7.859 1 95.56 84 MET A CA 1
ATOM 669 C C . MET A 1 84 ? -17.266 -11.469 -6.465 1 95.56 84 MET A C 1
ATOM 671 O O . MET A 1 84 ? -17.141 -12.258 -5.527 1 95.56 84 MET A O 1
ATOM 675 N N . GLU A 1 85 ? -17.828 -10.289 -6.32 1 97.56 85 GLU A N 1
ATOM 676 C CA . GLU A 1 85 ? -18.203 -9.742 -5.023 1 97.56 85 GLU A CA 1
ATOM 677 C C . GLU A 1 85 ? -19.656 -10.055 -4.688 1 97.56 85 GLU A C 1
ATOM 679 O O . GLU A 1 85 ? -20.172 -9.609 -3.66 1 97.56 85 GLU A O 1
ATOM 684 N N . ASN A 1 86 ? -20.297 -10.812 -5.441 1 96.81 86 ASN A N 1
ATOM 685 C CA . ASN A 1 86 ? -21.75 -10.93 -5.367 1 96.81 86 ASN A CA 1
ATOM 686 C C . ASN A 1 86 ? -22.203 -11.594 -4.066 1 96.81 86 ASN A C 1
ATOM 688 O O . ASN A 1 86 ? -23.359 -11.469 -3.66 1 96.81 86 ASN A O 1
ATOM 692 N N . GLU A 1 87 ? -21.359 -12.32 -3.371 1 96.31 87 GLU A N 1
ATOM 693 C CA . GLU A 1 87 ? -21.75 -12.984 -2.131 1 96.31 87 GLU A CA 1
ATOM 694 C C . GLU A 1 87 ? -21.156 -12.273 -0.917 1 96.31 87 GLU A C 1
ATOM 696 O O . GLU A 1 87 ? -21.094 -12.844 0.176 1 96.31 87 GLU A O 1
ATOM 701 N N . GLY A 1 88 ? -20.703 -11.055 -1.124 1 97.06 88 GLY A N 1
ATOM 702 C CA . GLY A 1 88 ? -20.109 -10.281 -0.04 1 97.06 88 GLY A CA 1
ATOM 703 C C . GLY A 1 88 ? -18.609 -10.164 -0.131 1 97.06 88 GLY A C 1
ATOM 704 O O . GLY A 1 88 ? -17.969 -10.875 -0.912 1 97.06 88 GLY A O 1
ATOM 705 N N . ARG A 1 89 ? -18.078 -9.281 0.72 1 97.62 89 ARG A N 1
ATOM 706 C CA . ARG A 1 89 ? -16.641 -9.047 0.654 1 97.62 89 ARG A CA 1
ATOM 707 C C . ARG A 1 89 ? -16.109 -8.523 1.983 1 97.62 89 ARG A C 1
ATOM 709 O O . ARG A 1 89 ? -16.875 -8.031 2.816 1 97.62 89 ARG A O 1
ATOM 716 N N . ILE A 1 90 ? -14.844 -8.672 2.217 1 97.62 90 ILE A N 1
ATOM 717 C CA . ILE A 1 90 ? -14.07 -8.07 3.303 1 97.62 90 ILE A CA 1
ATOM 718 C C . ILE A 1 90 ? -12.953 -7.203 2.727 1 97.62 90 ILE A C 1
ATOM 720 O O . ILE A 1 90 ? -12.117 -7.691 1.957 1 97.62 90 ILE A O 1
ATOM 724 N N . LEU A 1 91 ? -13.016 -5.934 3.066 1 97.44 91 LEU A N 1
ATOM 725 C CA . LEU A 1 91 ? -11.945 -5.02 2.682 1 97.44 91 LEU A CA 1
ATOM 726 C C . LEU A 1 91 ? -10.984 -4.797 3.84 1 97.44 91 LEU A C 1
ATOM 728 O O . LEU A 1 91 ? -11.406 -4.48 4.957 1 97.44 91 LEU A O 1
ATOM 732 N N . ALA A 1 92 ? -9.703 -5.012 3.605 1 96.69 92 ALA A N 1
ATOM 733 C CA . ALA A 1 92 ? -8.641 -4.621 4.527 1 96.69 92 ALA A CA 1
ATOM 734 C C . ALA A 1 92 ? -7.695 -3.615 3.873 1 96.69 92 ALA A C 1
ATOM 736 O O . ALA A 1 92 ? -6.875 -3.982 3.029 1 96.69 92 ALA A O 1
ATOM 737 N N . PHE A 1 93 ? -7.836 -2.344 4.332 1 95.56 93 PHE A N 1
ATOM 738 C CA . PHE A 1 93 ? -7.141 -1.265 3.643 1 95.56 93 PHE A CA 1
ATOM 739 C C . PHE A 1 93 ? -6.266 -0.476 4.609 1 95.56 93 PHE A C 1
ATOM 741 O O . PHE A 1 93 ? -6.656 -0.245 5.758 1 95.56 93 PHE A O 1
ATOM 748 N N . SER A 1 94 ? -5.164 -0.087 4.07 1 93.81 94 SER A N 1
ATOM 749 C CA . SER A 1 94 ? -4.309 0.836 4.805 1 93.81 94 SER A CA 1
ATOM 750 C C . SER A 1 94 ? -4.508 2.271 4.332 1 93.81 94 SER A C 1
ATOM 752 O O . SER A 1 94 ? -3.711 3.154 4.66 1 93.81 94 SER A O 1
ATOM 754 N N . HIS A 1 95 ? -5.531 2.459 3.582 1 93.31 95 HIS A N 1
ATOM 755 C CA . HIS A 1 95 ? -5.914 3.779 3.094 1 93.31 95 HIS A CA 1
ATOM 756 C C . HIS A 1 95 ? -7.418 4 3.227 1 93.31 95 HIS A C 1
ATOM 758 O O . HIS A 1 95 ? -8.211 3.275 2.625 1 93.31 95 HIS A O 1
ATOM 764 N N . PHE A 1 96 ? -7.809 4.949 4.066 1 96.25 96 PHE A N 1
ATOM 765 C CA . PHE A 1 96 ? -9.188 5.391 4.238 1 96.25 96 PHE A CA 1
ATOM 766 C C . PHE A 1 96 ? -9.461 6.645 3.418 1 96.25 96 PHE A C 1
ATOM 768 O O . PHE A 1 96 ? -8.641 7.562 3.383 1 96.25 96 PHE A O 1
ATOM 775 N N . PRO A 1 97 ? -10.594 6.684 2.703 1 96.38 97 PRO A N 1
ATOM 776 C CA . PRO A 1 97 ? -11.766 5.805 2.609 1 96.38 97 PRO A CA 1
ATOM 777 C C . PRO A 1 97 ? -11.742 4.926 1.362 1 96.38 97 PRO A C 1
ATOM 779 O O . PRO A 1 97 ? -10.852 5.066 0.519 1 96.38 97 PRO A O 1
ATOM 782 N N . SER A 1 98 ? -12.711 3.994 1.306 1 95.25 98 SER A N 1
ATOM 783 C CA . SER A 1 98 ? -12.898 3.225 0.08 1 95.25 98 SER A CA 1
ATOM 784 C C . SER A 1 98 ? -13.602 4.051 -0.991 1 95.25 98 SER A C 1
ATOM 786 O O . SER A 1 98 ? -14.312 5.004 -0.676 1 95.25 98 SER A O 1
ATOM 788 N N . SER A 1 99 ? -13.406 3.643 -2.221 1 91.25 99 SER A N 1
ATOM 789 C CA . SER A 1 99 ? -13.898 4.406 -3.363 1 91.25 99 SER A CA 1
ATOM 790 C C . SER A 1 99 ? -15.422 4.469 -3.375 1 91.25 99 SER A C 1
ATOM 792 O O . SER A 1 99 ? -16 5.418 -3.9 1 91.25 99 SER A O 1
ATOM 794 N N . PHE A 1 100 ? -16.047 3.523 -2.799 1 94.12 100 PHE A N 1
ATOM 795 C CA . PHE A 1 100 ? -17.516 3.457 -2.754 1 94.12 100 PHE A CA 1
ATOM 796 C C . PHE A 1 100 ? -18.094 4.727 -2.145 1 94.12 100 PHE A C 1
ATOM 798 O O . PHE A 1 100 ? -19.172 5.164 -2.527 1 94.12 100 PHE A O 1
ATOM 805 N N . PHE A 1 101 ? -17.375 5.441 -1.357 1 94.75 101 PHE A N 1
ATOM 806 C CA . PHE A 1 101 ? -17.953 6.512 -0.55 1 94.75 101 PHE A CA 1
ATOM 807 C C . PHE A 1 101 ? -17.625 7.875 -1.146 1 94.75 101 PHE A C 1
ATOM 809 O O . PHE A 1 101 ? -18.094 8.898 -0.651 1 94.75 101 PHE A O 1
ATOM 816 N N . TYR A 1 102 ? -16.781 7.918 -2.189 1 88.12 102 TYR A N 1
ATOM 817 C CA . TYR A 1 102 ? -16.5 9.234 -2.756 1 88.12 102 TYR A CA 1
ATOM 818 C C . TYR A 1 102 ? -16.75 9.25 -4.258 1 88.12 102 TYR A C 1
ATOM 820 O O . TYR A 1 102 ? -16.422 10.211 -4.945 1 88.12 102 TYR A O 1
ATOM 828 N N . THR A 1 103 ? -17.219 8.203 -4.723 1 81.5 103 THR A N 1
ATOM 829 C CA . THR A 1 103 ? -17.641 8.117 -6.117 1 81.5 103 THR A CA 1
ATOM 830 C C . THR A 1 103 ? -19.156 7.973 -6.211 1 81.5 103 THR A C 1
ATOM 832 O O . THR A 1 103 ? -19.828 7.68 -5.215 1 81.5 103 THR A O 1
ATOM 835 N N . ASP A 1 104 ? -19.547 8.234 -7.43 1 79.69 104 ASP A N 1
ATOM 836 C CA . ASP A 1 104 ? -20.969 8.031 -7.676 1 79.69 104 ASP A CA 1
ATOM 837 C C . ASP A 1 104 ? -21.281 6.547 -7.848 1 79.69 104 ASP A C 1
ATOM 839 O O . ASP A 1 104 ? -20.438 5.77 -8.289 1 79.69 104 ASP A O 1
ATOM 843 N N . HIS A 1 105 ? -22.469 6.137 -7.406 1 79.69 105 HIS A N 1
ATOM 844 C CA . HIS A 1 105 ? -22.922 4.75 -7.449 1 79.69 105 HIS A CA 1
ATOM 845 C C . HIS A 1 105 ? -23.578 4.43 -8.781 1 79.69 105 HIS A C 1
ATOM 847 O O . HIS A 1 105 ? -24.656 3.834 -8.812 1 79.69 105 HIS A O 1
ATOM 853 N N . ASP A 1 106 ? -22.859 4.672 -9.789 1 84.31 106 ASP A N 1
ATOM 854 C CA . ASP A 1 106 ? -23.5 4.566 -11.102 1 84.31 106 ASP A CA 1
ATOM 855 C C . ASP A 1 106 ? -23.25 3.191 -11.719 1 84.31 106 ASP A C 1
ATOM 857 O O . ASP A 1 106 ? -23.953 2.799 -12.656 1 84.31 106 ASP A O 1
ATOM 861 N N . THR A 1 107 ? -22.484 2.463 -11.156 1 90.25 107 THR A N 1
ATOM 862 C CA . THR A 1 107 ? -22.172 1.167 -11.75 1 90.25 107 THR A CA 1
ATOM 863 C C . THR A 1 107 ? -23 0.059 -11.094 1 90.25 107 THR A C 1
ATOM 865 O O . THR A 1 107 ? -23.453 0.206 -9.961 1 90.25 107 THR A O 1
ATOM 868 N N . ALA A 1 108 ? -23.172 -1.031 -11.852 1 94.31 108 ALA A N 1
ATOM 869 C CA . ALA A 1 108 ? -23.859 -2.197 -11.312 1 94.31 108 ALA A CA 1
ATOM 870 C C . ALA A 1 108 ? -23.156 -2.721 -10.062 1 94.31 108 ALA A C 1
ATOM 872 O O . ALA A 1 108 ? -23.812 -3.174 -9.117 1 94.31 108 ALA A O 1
ATOM 873 N N . ARG A 1 109 ? -21.906 -2.609 -10.062 1 95.44 109 ARG A N 1
ATOM 874 C CA . ARG A 1 109 ? -21.109 -3.066 -8.93 1 95.44 109 ARG A CA 1
ATOM 875 C C . ARG A 1 109 ? -21.453 -2.273 -7.672 1 95.44 109 ARG A C 1
ATOM 877 O O . ARG A 1 109 ? -21.766 -2.855 -6.629 1 95.44 109 ARG A O 1
ATOM 884 N N . PHE A 1 110 ? -21.484 -1.025 -7.793 1 94.56 110 PHE A N 1
ATOM 885 C CA . PHE A 1 110 ? -21.734 -0.188 -6.621 1 94.56 110 PHE A CA 1
ATOM 886 C C . PHE A 1 110 ? -23.188 -0.24 -6.207 1 94.56 110 PHE A C 1
ATOM 888 O O . PHE A 1 110 ? -23.516 -0.128 -5.02 1 94.56 110 PHE A O 1
ATOM 895 N N . GLN A 1 111 ? -24.047 -0.49 -7.176 1 95.75 111 GLN A N 1
ATOM 896 C CA . GLN A 1 111 ? -25.453 -0.697 -6.828 1 95.75 111 GLN A CA 1
ATOM 897 C C . GLN A 1 111 ? -25.641 -1.979 -6.023 1 95.75 111 GLN A C 1
ATOM 899 O O . GLN A 1 111 ? -26.438 -2.021 -5.09 1 95.75 111 GLN A O 1
ATOM 904 N N . GLN A 1 112 ? -24.922 -2.977 -6.387 1 96.62 112 GLN A N 1
ATOM 905 C CA . GLN A 1 112 ? -24.938 -4.227 -5.633 1 96.62 112 GLN A CA 1
ATOM 906 C C . GLN A 1 112 ? -24.453 -4.008 -4.199 1 96.62 112 GLN A C 1
ATOM 908 O O . GLN A 1 112 ? -25.094 -4.453 -3.248 1 96.62 112 GLN A O 1
ATOM 913 N N . ILE A 1 113 ? -23.406 -3.293 -4.027 1 95.88 113 ILE A N 1
ATOM 914 C CA . ILE A 1 113 ? -22.797 -3.049 -2.73 1 95.88 113 ILE A CA 1
ATOM 915 C C . ILE A 1 113 ? -23.703 -2.178 -1.877 1 95.88 113 ILE A C 1
ATOM 917 O O . ILE A 1 113 ? -23.781 -2.352 -0.658 1 95.88 113 ILE A O 1
ATOM 921 N N . ALA A 1 114 ? -24.453 -1.348 -2.514 1 94.69 114 ALA A N 1
ATOM 922 C CA . ALA A 1 114 ? -25.328 -0.396 -1.83 1 94.69 114 ALA A CA 1
ATOM 923 C C . ALA A 1 114 ? -26.562 -1.092 -1.267 1 94.69 114 ALA A C 1
ATOM 925 O O . ALA A 1 114 ? -27.281 -0.521 -0.442 1 94.69 114 ALA A O 1
ATOM 926 N N . GLN A 1 115 ? -26.844 -2.248 -1.665 1 95 115 GLN A N 1
ATOM 927 C CA . GLN A 1 115 ? -28.031 -2.949 -1.219 1 95 115 GLN A CA 1
ATOM 928 C C . GLN A 1 115 ? -27.969 -3.254 0.276 1 95 115 GLN A C 1
ATOM 930 O O . GLN A 1 115 ? -26.906 -3.596 0.799 1 95 115 GLN A O 1
ATOM 935 N N . PRO A 1 116 ? -29.078 -3.17 0.946 1 92.69 116 PRO A N 1
ATOM 936 C CA . PRO A 1 116 ? -29.109 -3.41 2.391 1 92.69 116 PRO A CA 1
ATOM 937 C C . PRO A 1 116 ? -28.719 -4.836 2.758 1 92.69 116 PRO A C 1
ATOM 939 O O . PRO A 1 116 ? -28.172 -5.074 3.844 1 92.69 116 PRO A O 1
ATOM 942 N N . GLY A 1 117 ? -28.969 -5.762 1.92 1 94.38 117 GLY A N 1
ATOM 943 C CA . GLY A 1 117 ? -28.703 -7.156 2.215 1 94.38 117 GLY A CA 1
ATOM 944 C C . GLY A 1 117 ? -27.297 -7.59 1.808 1 94.38 117 GLY A C 1
ATOM 945 O O . GLY A 1 117 ? -26.938 -8.758 1.971 1 94.38 117 GLY A O 1
ATOM 946 N N . TYR A 1 118 ? -26.531 -6.664 1.354 1 96.75 118 TYR A N 1
ATOM 947 C CA . TYR A 1 118 ? -25.172 -6.98 0.954 1 96.75 118 TYR A CA 1
ATOM 948 C C . TYR A 1 118 ? -24.25 -7.055 2.166 1 96.75 118 TYR A C 1
ATOM 950 O O . TYR A 1 118 ? -24.188 -6.113 2.959 1 96.75 118 TYR A O 1
ATOM 958 N N . ALA A 1 119 ? -23.562 -8.188 2.266 1 97.25 119 ALA A N 1
ATOM 959 C CA . ALA A 1 119 ? -22.672 -8.375 3.404 1 97.25 119 ALA A CA 1
ATOM 960 C C . ALA A 1 119 ? -21.297 -7.766 3.131 1 97.25 119 ALA A C 1
ATOM 962 O O . ALA A 1 119 ? -20.672 -8.055 2.104 1 97.25 119 ALA A O 1
ATOM 963 N N . GLU A 1 120 ? -20.844 -6.938 4.066 1 97 120 GLU A N 1
ATOM 964 C CA . GLU A 1 120 ? -19.547 -6.293 3.895 1 97 120 GLU A CA 1
ATOM 965 C C . GLU A 1 120 ? -18.891 -6.004 5.238 1 97 120 GLU A C 1
ATOM 967 O O . GLU A 1 120 ? -19.562 -5.582 6.188 1 97 120 GLU A O 1
ATOM 972 N N . THR A 1 121 ? -17.609 -6.27 5.312 1 96.81 121 THR A N 1
ATOM 973 C CA . THR A 1 121 ? -16.766 -5.816 6.414 1 96.81 121 THR A CA 1
ATOM 974 C C . THR A 1 121 ? -15.586 -4.992 5.895 1 96.81 121 THR A C 1
ATOM 976 O O . THR A 1 121 ? -14.859 -5.43 5 1 96.81 121 THR A O 1
ATOM 979 N N . GLU A 1 122 ? -15.477 -3.795 6.398 1 97.31 122 GLU A N 1
ATOM 980 C CA . GLU A 1 122 ? -14.297 -2.982 6.109 1 97.31 122 GLU A CA 1
ATOM 981 C C . GLU A 1 122 ? -13.406 -2.852 7.336 1 97.31 122 GLU A C 1
ATOM 983 O O . GLU A 1 122 ? -13.883 -2.541 8.43 1 97.31 122 GLU A O 1
ATOM 988 N N . ILE A 1 123 ? -12.156 -3.172 7.09 1 97.06 123 ILE A N 1
ATOM 989 C CA . ILE A 1 123 ? -11.133 -3.061 8.133 1 97.06 123 ILE A CA 1
ATOM 990 C C . ILE A 1 123 ? -10.047 -2.082 7.691 1 97.06 123 ILE A C 1
ATOM 992 O O . ILE A 1 123 ? -9.461 -2.24 6.621 1 97.06 123 ILE A O 1
ATOM 996 N N . TYR A 1 124 ? -9.789 -1.044 8.57 1 97 124 TYR A N 1
ATOM 997 C CA . TYR A 1 124 ? -8.789 -0.043 8.234 1 97 124 TYR A CA 1
ATOM 998 C C . TYR A 1 124 ? -7.742 0.071 9.344 1 97 124 TYR A C 1
ATOM 1000 O O . TYR A 1 124 ? -8.047 -0.144 10.516 1 97 124 TYR A O 1
ATOM 1008 N N . THR A 1 125 ? -6.527 0.406 8.906 1 96.12 125 THR A N 1
ATOM 1009 C CA . THR A 1 125 ? -5.594 0.901 9.914 1 96.12 125 THR A CA 1
ATOM 1010 C C . THR A 1 125 ? -6.07 2.232 10.484 1 96.12 125 THR A C 1
ATOM 1012 O O . THR A 1 125 ? -6.57 3.088 9.75 1 96.12 125 THR A O 1
ATOM 1015 N N . LEU A 1 126 ? -5.918 2.391 11.734 1 97.12 126 LEU A N 1
ATOM 1016 C CA . LEU A 1 126 ? -6.406 3.59 12.406 1 97.12 126 LEU A CA 1
ATOM 1017 C C . LEU A 1 126 ? -5.684 4.832 11.898 1 97.12 126 LEU A C 1
ATOM 1019 O O . LEU A 1 126 ? -6.289 5.898 11.766 1 97.12 126 LEU A O 1
ATOM 1023 N N . ASP A 1 127 ? -4.418 4.711 11.609 1 96.81 127 ASP A N 1
ATOM 1024 C CA . ASP A 1 127 ? -3.645 5.859 11.148 1 96.81 127 ASP A CA 1
ATOM 1025 C C . ASP A 1 127 ? -4.18 6.383 9.82 1 96.81 127 ASP A C 1
ATOM 1027 O O . ASP A 1 127 ? -4.121 7.582 9.547 1 96.81 127 ASP A O 1
ATOM 1031 N N . SER A 1 128 ? -4.699 5.516 8.977 1 96.5 128 SER A N 1
ATOM 1032 C CA . SER A 1 128 ? -5.266 5.973 7.707 1 96.5 128 SER A CA 1
ATOM 1033 C C . SER A 1 128 ? -6.508 6.824 7.934 1 96.5 128 SER A C 1
ATOM 1035 O O . SER A 1 128 ? -6.723 7.816 7.234 1 96.5 128 SER A O 1
ATOM 1037 N N . TYR A 1 129 ? -7.309 6.461 8.898 1 97.94 129 TYR A N 1
ATOM 1038 C CA . TYR A 1 129 ? -8.5 7.227 9.234 1 97.94 129 TYR A CA 1
ATOM 1039 C C . TYR A 1 129 ? -8.125 8.578 9.844 1 97.94 129 TYR A C 1
ATOM 1041 O O . TYR A 1 129 ? -8.648 9.617 9.43 1 97.94 129 TYR A O 1
ATOM 1049 N N . LEU A 1 130 ? -7.23 8.523 10.773 1 98.19 130 LEU A N 1
ATOM 1050 C CA . LEU A 1 130 ? -6.801 9.758 11.422 1 98.19 130 LEU A CA 1
ATOM 1051 C C . LEU A 1 130 ? -6.156 10.703 10.414 1 98.19 130 LEU A C 1
ATOM 1053 O O . LEU A 1 130 ? -6.371 11.914 10.469 1 98.19 130 LEU A O 1
ATOM 1057 N N . SER A 1 131 ? -5.402 10.133 9.547 1 97.69 131 SER A N 1
ATOM 1058 C CA . SER A 1 131 ? -4.777 10.938 8.508 1 97.69 131 SER A CA 1
ATOM 1059 C C . SER A 1 131 ? -5.828 11.594 7.613 1 97.69 131 SER A C 1
ATOM 1061 O O . SER A 1 131 ? -5.668 12.742 7.195 1 97.69 131 SER A O 1
ATOM 1063 N N . PHE A 1 132 ? -6.82 10.852 7.328 1 97.81 132 PHE A N 1
ATOM 1064 C CA . PHE A 1 132 ? -7.91 11.375 6.52 1 97.81 132 PHE A CA 1
ATOM 1065 C C . PHE A 1 132 ? -8.508 12.625 7.164 1 97.81 132 PHE A C 1
ATOM 1067 O O . PHE A 1 132 ? -8.844 13.586 6.477 1 97.81 132 PHE A O 1
ATOM 1074 N N . ILE A 1 133 ? -8.562 12.617 8.422 1 97.94 133 ILE A N 1
ATOM 1075 C CA . ILE A 1 133 ? -9.203 13.719 9.133 1 97.94 133 ILE A CA 1
ATOM 1076 C C . ILE A 1 133 ? -8.219 14.875 9.281 1 97.94 133 ILE A C 1
ATOM 1078 O O . ILE A 1 133 ? -8.562 16.031 9 1 97.94 133 ILE A O 1
ATOM 1082 N N . PHE A 1 134 ? -6.961 14.594 9.625 1 97.69 134 PHE A N 1
ATOM 1083 C CA . PHE A 1 134 ? -6.176 15.672 10.219 1 97.69 134 PHE A CA 1
ATOM 1084 C C . PHE A 1 134 ? -4.988 16.031 9.328 1 97.69 134 PHE A C 1
ATOM 1086 O O . PHE A 1 134 ? -4.348 17.062 9.523 1 97.69 134 PHE A O 1
ATOM 1093 N N . SER A 1 135 ? -4.625 15.18 8.398 1 97 135 SER A N 1
ATOM 1094 C CA . SER A 1 135 ? -3.455 15.477 7.578 1 97 135 SER A CA 1
ATOM 1095 C C . SER A 1 135 ? -3.721 16.656 6.648 1 97 135 SER A C 1
ATOM 1097 O O . SER A 1 135 ? -4.793 16.75 6.043 1 97 135 SER A O 1
ATOM 1099 N N . PRO A 1 136 ? -2.744 17.547 6.559 1 96.75 136 PRO A N 1
ATOM 1100 C CA . PRO A 1 136 ? -2.904 18.609 5.566 1 96.75 136 PRO A CA 1
ATOM 1101 C C . PRO A 1 136 ? -2.664 18.125 4.137 1 96.75 136 PRO A C 1
ATOM 1103 O O . PRO A 1 136 ? -2.953 18.844 3.18 1 96.75 136 PRO A O 1
ATOM 1106 N N . ILE A 1 137 ? -2.094 16.953 3.99 1 97.12 137 ILE A N 1
ATOM 1107 C CA . ILE A 1 137 ? -1.904 16.312 2.697 1 97.12 137 ILE A CA 1
ATOM 1108 C C . ILE A 1 137 ? -3.139 15.477 2.35 1 97.12 137 ILE A C 1
ATOM 1110 O O . ILE A 1 137 ? -3.424 14.477 3.006 1 97.12 137 ILE A O 1
ATOM 1114 N N . SER A 1 138 ? -3.895 15.953 1.422 1 95.44 138 SER A N 1
ATOM 1115 C CA . SER A 1 138 ? -5.148 15.289 1.085 1 95.44 138 SER A CA 1
ATOM 1116 C C . SER A 1 138 ? -5.676 15.75 -0.267 1 95.44 138 SER A C 1
ATOM 1118 O O . SER A 1 138 ? -5.391 16.875 -0.698 1 95.44 138 SER A O 1
ATOM 1120 N N . ARG A 1 139 ? -6.406 14.891 -0.846 1 93.19 139 ARG A N 1
ATOM 1121 C CA . ARG A 1 139 ? -7.066 15.242 -2.096 1 93.19 139 ARG A CA 1
ATOM 1122 C C . ARG A 1 139 ? -8.469 15.789 -1.838 1 93.19 139 ARG A C 1
ATOM 1124 O O . ARG A 1 139 ? -9.148 16.219 -2.766 1 93.19 139 ARG A O 1
ATOM 1131 N N . TYR A 1 140 ? -8.852 15.859 -0.58 1 95.12 140 TYR A N 1
ATOM 1132 C CA . TYR A 1 140 ? -10.219 16.219 -0.221 1 95.12 140 TYR A CA 1
ATOM 1133 C C . TYR A 1 140 ? -10.242 17.484 0.632 1 95.12 140 TYR A C 1
ATOM 1135 O O . TYR A 1 140 ? -9.383 17.672 1.498 1 95.12 140 TYR A O 1
ATOM 1143 N N . SER A 1 141 ? -11.258 18.266 0.372 1 95.94 141 SER A N 1
ATOM 1144 C CA . SER A 1 141 ? -11.555 19.375 1.266 1 95.94 141 SER A CA 1
ATOM 1145 C C . SER A 1 141 ? -12.258 18.891 2.531 1 95.94 141 SER A C 1
ATOM 1147 O O . SER A 1 141 ? -12.734 17.766 2.592 1 95.94 141 SER A O 1
ATOM 1149 N N . ASN A 1 142 ? -12.281 19.781 3.463 1 96.56 142 ASN A N 1
ATOM 1150 C CA . ASN A 1 142 ? -13.016 19.438 4.676 1 96.56 142 ASN A CA 1
ATOM 1151 C C . ASN A 1 142 ? -14.477 19.141 4.379 1 96.56 142 ASN A C 1
ATOM 1153 O O . ASN A 1 142 ? -15.062 18.219 4.961 1 96.56 142 ASN A O 1
ATOM 1157 N N . ASP A 1 143 ? -15.062 19.875 3.445 1 96.62 143 ASP A N 1
ATOM 1158 C CA . ASP A 1 143 ? -16.453 19.641 3.068 1 96.62 143 ASP A CA 1
ATOM 1159 C C . ASP A 1 143 ? -16.641 18.25 2.473 1 96.62 143 ASP A C 1
ATOM 1161 O O . ASP A 1 143 ? -17.609 17.562 2.793 1 96.62 143 ASP A O 1
ATOM 1165 N N . GLU A 1 144 ? -15.773 17.922 1.637 1 96.5 144 GLU A N 1
ATOM 1166 C CA . GLU A 1 144 ? -15.836 16.594 1.03 1 96.5 144 GLU A CA 1
ATOM 1167 C C . GLU A 1 144 ? -15.648 15.508 2.076 1 96.5 144 GLU A C 1
ATOM 1169 O O . GLU A 1 144 ? -16.344 14.484 2.039 1 96.5 144 GLU A O 1
ATOM 1174 N N . LYS A 1 145 ? -14.734 15.711 2.953 1 97.88 145 LYS A N 1
ATOM 1175 C CA . LYS A 1 145 ? -14.492 14.742 4.02 1 97.88 145 LYS A CA 1
ATOM 1176 C C . LYS A 1 145 ? -15.734 14.57 4.895 1 97.88 145 LYS A C 1
ATOM 1178 O O . LYS A 1 145 ? -16.062 13.445 5.281 1 97.88 145 LYS A O 1
ATOM 1183 N N . ILE A 1 146 ? -16.344 15.664 5.203 1 98.19 146 ILE A N 1
ATOM 1184 C CA . ILE A 1 146 ? -17.578 15.633 5.992 1 98.19 146 ILE A CA 1
ATOM 1185 C C . ILE A 1 146 ? -18.641 14.812 5.266 1 98.19 146 ILE A C 1
ATOM 1187 O O . ILE A 1 146 ? -19.281 13.953 5.871 1 98.19 146 ILE A O 1
ATOM 1191 N N . SER A 1 147 ? -18.781 15.023 4.02 1 97.5 147 SER A N 1
ATOM 1192 C CA . SER A 1 147 ? -19.75 14.273 3.223 1 97.5 147 SER A CA 1
ATOM 1193 C C . SER A 1 147 ? -19.422 12.781 3.229 1 97.5 147 SER A C 1
ATOM 1195 O O . SER A 1 147 ? -20.328 11.953 3.385 1 97.5 147 SER A O 1
ATOM 1197 N N . ILE A 1 148 ? -18.188 12.484 3.08 1 97.56 148 ILE A N 1
ATOM 1198 C CA . ILE A 1 148 ? -17.75 11.094 3.043 1 97.56 148 ILE A CA 1
ATOM 1199 C C . ILE A 1 148 ? -18.031 10.43 4.387 1 97.56 148 ILE A C 1
ATOM 1201 O O . ILE A 1 148 ? -18.594 9.336 4.438 1 97.56 148 ILE A O 1
ATOM 1205 N N . LEU A 1 149 ? -17.703 11.078 5.469 1 98.06 149 LEU A N 1
ATOM 1206 C CA . LEU A 1 149 ? -17.922 10.508 6.793 1 98.06 149 LEU A CA 1
ATOM 1207 C C . LEU A 1 149 ? -19.406 10.344 7.074 1 98.06 149 LEU A C 1
ATOM 1209 O O . LEU A 1 149 ? -19.812 9.375 7.715 1 98.06 149 LEU A O 1
ATOM 1213 N N . THR A 1 150 ? -20.188 11.289 6.605 1 97.88 150 THR A N 1
ATOM 1214 C CA . THR A 1 150 ? -21.641 11.18 6.766 1 97.88 150 THR A CA 1
ATOM 1215 C C . THR A 1 150 ? -22.172 9.938 6.062 1 97.88 150 THR A C 1
ATOM 1217 O O . THR A 1 150 ? -22.984 9.195 6.625 1 97.88 150 THR A O 1
ATOM 1220 N N . ARG A 1 151 ? -21.688 9.68 4.926 1 96.62 151 ARG A N 1
ATOM 1221 C CA . ARG A 1 151 ? -22.078 8.492 4.184 1 96.62 151 ARG A CA 1
ATOM 1222 C C . ARG A 1 151 ? -21.641 7.219 4.902 1 96.62 151 ARG A C 1
ATOM 1224 O O . ARG A 1 151 ? -22.375 6.23 4.941 1 96.62 151 ARG A O 1
ATOM 1231 N N . TYR A 1 152 ? -20.438 7.223 5.426 1 97.56 152 TYR A N 1
ATOM 1232 C CA . TYR A 1 152 ? -19.953 6.082 6.191 1 97.56 152 TYR A CA 1
ATOM 1233 C C . TYR A 1 152 ? -20.859 5.785 7.371 1 97.56 152 TYR A C 1
ATOM 1235 O O . TYR A 1 152 ? -21.219 4.629 7.613 1 97.56 152 TYR A O 1
ATOM 1243 N N . ILE A 1 153 ? -21.172 6.816 8.109 1 97.31 153 ILE A N 1
ATOM 1244 C CA . ILE A 1 153 ? -22.016 6.66 9.297 1 97.31 153 ILE A CA 1
ATOM 1245 C C . ILE A 1 153 ? -23.375 6.09 8.891 1 97.31 153 ILE A C 1
ATOM 1247 O O . ILE A 1 153 ? -23.875 5.148 9.516 1 97.31 153 ILE A O 1
ATOM 1251 N N . GLU A 1 154 ? -23.953 6.559 7.867 1 95.69 154 GLU A N 1
ATOM 1252 C CA . GLU A 1 154 ? -25.25 6.086 7.398 1 95.69 154 GLU A CA 1
ATOM 1253 C C . GLU A 1 154 ? -25.172 4.641 6.922 1 95.69 154 GLU A C 1
ATOM 1255 O O . GLU A 1 154 ? -26.094 3.85 7.176 1 95.69 154 GLU A O 1
ATOM 1260 N N . TYR A 1 155 ? -24.125 4.32 6.262 1 95.56 155 TYR A N 1
ATOM 1261 C CA . TYR A 1 155 ? -23.969 3.018 5.625 1 95.56 155 TYR A CA 1
ATOM 1262 C C . TYR A 1 155 ? -23.75 1.927 6.668 1 95.56 155 TYR A C 1
ATOM 1264 O O . TYR A 1 155 ? -24.266 0.817 6.531 1 95.56 155 TYR A O 1
ATOM 1272 N N . PHE A 1 156 ? -23.031 2.18 7.738 1 96.25 156 PHE A N 1
ATOM 1273 C CA . PHE A 1 156 ? -22.625 1.139 8.68 1 96.25 156 PHE A CA 1
ATOM 1274 C C . PHE A 1 156 ? -23.5 1.175 9.93 1 96.25 156 PHE A C 1
ATOM 1276 O O . PHE A 1 156 ? -23.547 0.197 10.68 1 96.25 156 PHE A O 1
ATOM 1283 N N . ARG A 1 157 ? -24.078 2.24 10.195 1 92.62 157 ARG A N 1
ATOM 1284 C CA . ARG A 1 157 ? -24.844 2.389 11.43 1 92.62 157 ARG A CA 1
ATOM 1285 C C . ARG A 1 157 ? -26.016 1.414 11.461 1 92.62 157 ARG A C 1
ATOM 1287 O O . ARG A 1 157 ? -26.812 1.352 10.516 1 92.62 157 ARG A O 1
ATOM 1294 N N . GLY A 1 158 ? -26.141 0.668 12.578 1 87.38 158 GLY A N 1
ATOM 1295 C CA . GLY A 1 158 ? -27.297 -0.166 12.844 1 87.38 158 GLY A CA 1
ATOM 1296 C C . GLY A 1 158 ? -27.375 -1.389 11.953 1 87.38 158 GLY A C 1
ATOM 1297 O O . GLY A 1 158 ? -28.406 -2.059 11.891 1 87.38 158 GLY A O 1
ATOM 1298 N N . SER A 1 159 ? -26.391 -1.662 11.234 1 88.62 159 SER A N 1
ATOM 1299 C CA . SER A 1 159 ? -26.422 -2.83 10.367 1 88.62 159 SER A CA 1
ATOM 1300 C C . SER A 1 159 ? -25.875 -4.062 11.07 1 88.62 159 SER A C 1
ATOM 1302 O O . SER A 1 159 ? -24.922 -3.967 11.859 1 88.62 159 SER A O 1
ATOM 1304 N N . PHE A 1 160 ? -26.453 -5.176 10.719 1 92.12 160 PHE A N 1
ATOM 1305 C CA . PHE A 1 160 ? -26 -6.43 11.312 1 92.12 160 PHE A CA 1
ATOM 1306 C C . PHE A 1 160 ? -25.094 -7.191 10.359 1 92.12 160 PHE A C 1
ATOM 1308 O O . PHE A 1 160 ? -24.422 -8.141 10.766 1 92.12 160 PHE A O 1
ATOM 1315 N N . ILE A 1 161 ? -25.094 -6.758 9.133 1 95.06 161 ILE A N 1
ATOM 1316 C CA . ILE A 1 161 ? -24.328 -7.535 8.164 1 95.06 161 ILE A CA 1
ATOM 1317 C C . ILE A 1 161 ? -23.234 -6.668 7.559 1 95.06 161 ILE A C 1
ATOM 1319 O O . ILE A 1 161 ? -22.438 -7.141 6.738 1 95.06 161 ILE A O 1
ATOM 1323 N N . LYS A 1 162 ? -23.219 -5.391 7.863 1 96 162 LYS A N 1
ATOM 1324 C CA . LYS A 1 162 ? -22.141 -4.48 7.477 1 96 162 LYS A CA 1
ATOM 1325 C C . LYS A 1 162 ? -21.359 -4.016 8.695 1 96 162 LYS A C 1
ATOM 1327 O O . LYS A 1 162 ? -21.938 -3.504 9.656 1 96 162 LYS A O 1
ATOM 1332 N N . HIS A 1 163 ? -20.047 -4.223 8.586 1 95.88 163 HIS A N 1
ATOM 1333 C CA . HIS A 1 163 ? -19.203 -3.914 9.734 1 95.88 163 HIS A CA 1
ATOM 1334 C C . HIS A 1 163 ? -18.016 -3.043 9.32 1 95.88 163 HIS A C 1
ATOM 1336 O O . HIS A 1 163 ? -17.438 -3.24 8.258 1 95.88 163 HIS A O 1
ATOM 1342 N N . LEU A 1 164 ? -17.781 -2.068 10.156 1 97.06 164 LEU A N 1
ATOM 1343 C CA . LEU A 1 164 ? -16.578 -1.235 10.047 1 97.06 164 LEU A CA 1
ATOM 1344 C C . LEU A 1 164 ? -15.68 -1.414 11.258 1 97.06 164 LEU A C 1
ATOM 1346 O O . LEU A 1 164 ? -16.141 -1.354 12.398 1 97.06 164 LEU A O 1
ATOM 1350 N N . ARG A 1 165 ? -14.383 -1.666 10.977 1 96.25 165 ARG A N 1
ATOM 1351 C CA . ARG A 1 165 ? -13.43 -1.878 12.062 1 96.25 165 ARG A CA 1
ATOM 1352 C C . ARG A 1 165 ? -12.141 -1.092 11.812 1 96.25 165 ARG A C 1
ATOM 1354 O O . ARG A 1 165 ? -11.711 -0.939 10.672 1 96.25 165 ARG A O 1
ATOM 1361 N N . PHE A 1 166 ? -11.602 -0.63 12.914 1 97.06 166 PHE A N 1
ATOM 1362 C CA . PHE A 1 166 ? -10.281 -0.013 12.906 1 97.06 166 PHE A CA 1
ATOM 1363 C C . PHE A 1 166 ? -9.32 -0.763 13.828 1 97.06 166 PHE A C 1
ATOM 1365 O O . PHE A 1 166 ? -9.742 -1.317 14.844 1 97.06 166 PHE A O 1
ATOM 1372 N N . PHE A 1 167 ? -8.094 -0.787 13.445 1 95.69 167 PHE A N 1
ATOM 1373 C CA . PHE A 1 167 ? -7.062 -1.323 14.328 1 95.69 167 PHE A CA 1
ATOM 1374 C C . PHE A 1 167 ? -5.809 -0.459 14.289 1 95.69 167 PHE A C 1
ATOM 1376 O O . PHE A 1 167 ? -5.574 0.258 13.312 1 95.69 167 PHE A O 1
ATOM 1383 N N . SER A 1 168 ? -5.047 -0.545 15.32 1 93.88 168 SER A N 1
ATOM 1384 C CA . SER A 1 168 ? -3.855 0.291 15.422 1 93.88 168 SER A CA 1
ATOM 1385 C C . SER A 1 168 ? -2.629 -0.427 14.867 1 93.88 168 SER A C 1
ATOM 1387 O O . SER A 1 168 ? -2.279 -1.516 15.328 1 93.88 168 SER A O 1
ATOM 1389 N N . ARG A 1 169 ? -1.99 0.242 13.977 1 89.81 169 ARG A N 1
ATOM 1390 C CA . ARG A 1 169 ? -0.746 -0.292 13.43 1 89.81 169 ARG A CA 1
ATOM 1391 C C . ARG A 1 169 ? 0.365 -0.262 14.477 1 89.81 169 ARG A C 1
ATOM 1393 O O . ARG A 1 169 ? 1.385 -0.939 14.328 1 89.81 169 ARG A O 1
ATOM 1400 N N . THR A 1 170 ? 0.175 0.499 15.477 1 88.5 170 THR A N 1
ATOM 1401 C CA . THR A 1 170 ? 1.217 0.68 16.484 1 88.5 170 THR A CA 1
ATOM 1402 C C . THR A 1 170 ? 1.387 -0.584 17.328 1 88.5 170 THR A C 1
ATOM 1404 O O . THR A 1 170 ? 2.377 -0.729 18.047 1 88.5 170 THR A O 1
ATOM 1407 N N . ALA A 1 171 ? 0.479 -1.443 17.203 1 85.56 171 ALA A N 1
ATOM 1408 C CA . ALA A 1 171 ? 0.573 -2.732 17.891 1 85.56 171 ALA A CA 1
ATOM 1409 C C . ALA A 1 171 ? 1.568 -3.652 17.188 1 85.56 171 ALA A C 1
ATOM 1411 O O . ALA A 1 171 ? 1.916 -4.715 17.703 1 85.56 171 ALA A O 1
ATOM 1412 N N . PHE A 1 172 ? 2.074 -3.205 16.078 1 88.44 172 PHE A N 1
ATOM 1413 C CA . PHE A 1 172 ? 3 -3.979 15.25 1 88.44 172 PHE A CA 1
ATOM 1414 C C . PHE A 1 172 ? 4.336 -3.258 15.117 1 88.44 172 PHE A C 1
ATOM 1416 O O . PHE A 1 172 ? 4.434 -2.062 15.398 1 88.44 172 PHE A O 1
ATOM 1423 N N . PRO A 1 173 ? 5.316 -3.982 14.648 1 83.44 173 PRO A N 1
ATOM 1424 C CA . PRO A 1 173 ? 6.605 -3.324 14.43 1 83.44 173 PRO A CA 1
ATOM 1425 C C . PRO A 1 173 ? 6.516 -2.146 13.461 1 83.44 173 PRO A C 1
ATOM 1427 O O . PRO A 1 173 ? 5.668 -2.145 12.562 1 83.44 173 PRO A O 1
ATOM 1430 N N . THR A 1 174 ? 7.43 -1.209 13.609 1 82.56 174 THR A N 1
ATOM 1431 C CA . THR A 1 174 ? 7.41 0.041 12.859 1 82.56 174 THR A CA 1
ATOM 1432 C C . THR A 1 174 ? 7.504 -0.229 11.359 1 82.56 174 THR A C 1
ATOM 1434 O O . THR A 1 174 ? 6.93 0.509 10.555 1 82.56 174 THR A O 1
ATOM 1437 N N . MET A 1 175 ? 8.102 -1.236 11.055 1 80.5 175 MET A N 1
ATOM 1438 C CA . MET A 1 175 ? 8.336 -1.547 9.648 1 80.5 175 MET A CA 1
ATOM 1439 C C . MET A 1 175 ? 7.141 -2.264 9.039 1 80.5 175 MET A C 1
ATOM 1441 O O . MET A 1 175 ? 7.078 -2.445 7.82 1 80.5 175 MET A O 1
ATOM 1445 N N . SER A 1 176 ? 6.211 -2.559 9.883 1 84.75 176 SER A N 1
ATOM 1446 C CA . SER A 1 176 ? 5.059 -3.305 9.375 1 84.75 176 SER A CA 1
ATOM 1447 C C . SER A 1 176 ? 4.207 -2.447 8.445 1 84.75 176 SER A C 1
ATOM 1449 O O . SER A 1 176 ? 3.906 -1.295 8.758 1 84.75 176 SER A O 1
ATOM 1451 N N . ARG A 1 177 ? 3.975 -3.092 7.309 1 88.38 177 ARG A N 1
ATOM 1452 C CA . ARG A 1 177 ? 3.082 -2.475 6.332 1 88.38 177 ARG A CA 1
ATOM 1453 C C . ARG A 1 177 ? 1.921 -3.402 5.988 1 88.38 177 ARG A C 1
ATOM 1455 O O . ARG A 1 177 ? 2.098 -4.617 5.895 1 88.38 177 ARG A O 1
ATOM 1462 N N . PHE A 1 178 ? 0.821 -2.771 5.812 1 91.62 178 PHE A N 1
ATOM 1463 C CA . PHE A 1 178 ? -0.379 -3.539 5.504 1 91.62 178 PHE A CA 1
ATOM 1464 C C . PHE A 1 178 ? -0.846 -3.262 4.078 1 91.62 178 PHE A C 1
ATOM 1466 O O . PHE A 1 178 ? -0.983 -2.104 3.68 1 91.62 178 PHE A O 1
ATOM 1473 N N . PRO A 1 179 ? -1.086 -4.281 3.35 1 92.62 179 PRO A N 1
ATOM 1474 C CA . PRO A 1 179 ? -1.562 -4.074 1.979 1 92.62 179 PRO A CA 1
ATOM 1475 C C . PRO A 1 179 ? -3.049 -3.727 1.919 1 92.62 179 PRO A C 1
ATOM 1477 O O . PRO A 1 179 ? -3.771 -3.922 2.898 1 92.62 179 PRO A O 1
ATOM 1480 N N . ASN A 1 180 ? -3.381 -3.141 0.831 1 94.25 180 ASN A N 1
ATOM 1481 C CA . ASN A 1 180 ? -4.797 -3.076 0.487 1 94.25 180 ASN A CA 1
ATOM 1482 C C . ASN A 1 180 ? -5.27 -4.363 -0.185 1 94.25 180 ASN A C 1
ATOM 1484 O O . ASN A 1 180 ? -4.754 -4.742 -1.238 1 94.25 180 ASN A O 1
ATOM 1488 N N . LEU A 1 181 ? -6.266 -4.91 0.422 1 96.5 181 LEU A N 1
ATOM 1489 C CA . LEU A 1 181 ? -6.727 -6.148 -0.194 1 96.5 181 LEU A CA 1
ATOM 1490 C C . LEU A 1 181 ? -8.234 -6.324 -0.003 1 96.5 181 LEU A C 1
ATOM 1492 O O . LEU A 1 181 ? -8.828 -5.695 0.873 1 96.5 181 LEU A O 1
ATOM 1496 N N . GLU A 1 182 ? -8.781 -7.105 -0.884 1 97.5 182 GLU A N 1
ATOM 1497 C CA . GLU A 1 182 ? -10.172 -7.551 -0.857 1 97.5 182 GLU A CA 1
ATOM 1498 C C . GLU A 1 182 ? -10.266 -9.07 -0.771 1 97.5 182 GLU A C 1
ATOM 1500 O O . GLU A 1 182 ? -9.734 -9.781 -1.631 1 97.5 182 GLU A O 1
ATOM 1505 N N . LEU A 1 183 ? -10.844 -9.484 0.282 1 97.81 183 LEU A N 1
ATOM 1506 C CA . LEU A 1 183 ? -11.078 -10.906 0.469 1 97.81 183 LEU A CA 1
ATOM 1507 C C . LEU A 1 183 ? -12.5 -11.289 0.059 1 97.81 183 LEU A C 1
ATOM 1509 O O . LEU A 1 183 ? -13.461 -10.625 0.457 1 97.81 183 LEU A O 1
ATOM 1513 N N . LEU A 1 184 ? -12.547 -12.281 -0.734 1 97.62 184 LEU A N 1
ATOM 1514 C CA . LEU A 1 184 ? -13.812 -12.875 -1.163 1 97.62 184 LEU A CA 1
ATOM 1515 C C . LEU A 1 184 ? -13.953 -14.297 -0.626 1 97.62 184 LEU A C 1
ATOM 1517 O O . LEU A 1 184 ? -13.688 -15.266 -1.341 1 97.62 184 LEU A O 1
ATOM 1521 N N . PRO A 1 185 ? -14.484 -14.375 0.553 1 93.69 185 PRO A N 1
ATOM 1522 C CA . PRO A 1 185 ? -14.445 -15.656 1.253 1 93.69 185 PRO A CA 1
ATOM 1523 C C . PRO A 1 185 ? -15.211 -16.75 0.518 1 93.69 185 PRO A C 1
ATOM 1525 O O . PRO A 1 185 ? -14.742 -17.891 0.429 1 93.69 185 PRO A O 1
ATOM 1528 N N . ALA A 1 186 ? -16.344 -16.469 0.034 1 92.81 186 ALA A N 1
ATOM 1529 C CA . ALA A 1 186 ? -17.188 -17.469 -0.611 1 92.81 186 ALA A CA 1
ATOM 1530 C C . ALA A 1 186 ? -16.469 -18.094 -1.81 1 92.81 186 ALA A C 1
ATOM 1532 O O . ALA A 1 186 ? -16.703 -19.25 -2.143 1 92.81 186 ALA A O 1
ATOM 1533 N N . LYS A 1 187 ? -15.547 -17.406 -2.406 1 92.38 187 LYS A N 1
ATOM 1534 C CA . LYS A 1 187 ? -14.875 -17.875 -3.611 1 92.38 187 LYS A CA 1
ATOM 1535 C C . LYS A 1 187 ? -13.422 -18.234 -3.32 1 92.38 187 LYS A C 1
ATOM 1537 O O . LYS A 1 187 ? -12.664 -18.594 -4.23 1 92.38 187 LYS A O 1
ATOM 1542 N N . SER A 1 188 ? -13.023 -18.062 -2.117 1 92.25 188 SER A N 1
ATOM 1543 C CA . SER A 1 188 ? -11.641 -18.312 -1.711 1 92.25 188 SER A CA 1
ATOM 1544 C C . SER A 1 188 ? -10.664 -17.562 -2.594 1 92.25 188 SER A C 1
ATOM 1546 O O . SER A 1 188 ? -9.719 -18.141 -3.125 1 92.25 188 SER A O 1
ATOM 1548 N N . THR A 1 189 ? -10.984 -16.312 -2.723 1 94.81 189 THR A N 1
ATOM 1549 C CA . THR A 1 189 ? -10.203 -15.445 -3.611 1 94.81 189 THR A CA 1
ATOM 1550 C C . THR A 1 189 ? -9.828 -14.148 -2.912 1 94.81 189 THR A C 1
ATOM 1552 O O . THR A 1 189 ? -10.586 -13.633 -2.088 1 94.81 189 THR A O 1
ATOM 1555 N N . LEU A 1 190 ? -8.648 -13.734 -3.211 1 96.88 190 LEU A N 1
ATOM 1556 C CA . LEU A 1 190 ? -8.141 -12.461 -2.705 1 96.88 190 LEU A CA 1
ATOM 1557 C C . LEU A 1 190 ? -7.652 -11.578 -3.85 1 96.88 190 LEU A C 1
ATOM 1559 O O . LEU A 1 190 ? -7.004 -12.062 -4.777 1 96.88 190 LEU A O 1
ATOM 1563 N N . ILE A 1 191 ? -8.078 -10.297 -3.781 1 97.06 191 ILE A N 1
ATOM 1564 C CA . ILE A 1 191 ? -7.652 -9.32 -4.773 1 97.06 191 ILE A CA 1
ATOM 1565 C C . ILE A 1 191 ? -6.766 -8.266 -4.109 1 97.06 191 ILE A C 1
ATOM 1567 O O . ILE A 1 191 ? -7.078 -7.781 -3.021 1 97.06 191 ILE A O 1
ATOM 1571 N N . MET A 1 192 ? -5.648 -7.949 -4.758 1 95.81 192 MET A N 1
ATOM 1572 C CA . MET A 1 192 ? -4.777 -6.902 -4.227 1 95.81 192 MET A CA 1
ATOM 1573 C C . MET A 1 192 ? -4.16 -6.086 -5.355 1 95.81 192 MET A C 1
ATOM 1575 O O . MET A 1 192 ? -4.355 -6.395 -6.531 1 95.81 192 MET A O 1
ATOM 1579 N N . LEU A 1 193 ? -3.48 -5.066 -4.98 1 93.38 193 LEU A N 1
ATOM 1580 C CA . LEU A 1 193 ? -2.879 -4.152 -5.945 1 93.38 193 LEU A CA 1
ATOM 1581 C C . LEU A 1 193 ? -1.85 -4.875 -6.809 1 93.38 193 LEU A C 1
ATOM 1583 O O . LEU A 1 193 ? -1.068 -5.684 -6.305 1 93.38 193 LEU A O 1
ATOM 1587 N N . ALA A 1 194 ? -1.869 -4.539 -8.07 1 93.06 194 ALA A N 1
ATOM 1588 C CA . ALA A 1 194 ? -0.871 -5.051 -9.008 1 93.06 194 ALA A CA 1
ATOM 1589 C C . ALA A 1 194 ? 0.377 -4.172 -9.016 1 93.06 194 ALA A C 1
ATOM 1591 O O . ALA A 1 194 ? 0.321 -3.002 -8.633 1 93.06 194 ALA A O 1
ATOM 1592 N N . PRO A 1 195 ? 1.473 -4.777 -9.391 1 90.38 195 PRO A N 1
ATOM 1593 C CA . PRO A 1 195 ? 2.684 -3.963 -9.508 1 90.38 195 PRO A CA 1
ATOM 1594 C C . PRO A 1 195 ? 2.662 -3.045 -10.727 1 90.38 195 PRO A C 1
ATOM 1596 O O . PRO A 1 195 ? 3.438 -2.088 -10.797 1 90.38 195 PRO A O 1
ATOM 1599 N N . VAL A 1 196 ? 1.821 -3.338 -11.625 1 85.56 196 VAL A N 1
ATOM 1600 C CA . VAL A 1 196 ? 1.758 -2.572 -12.859 1 85.56 196 VAL A CA 1
ATOM 1601 C C . VAL A 1 196 ? 0.529 -1.666 -12.844 1 85.56 196 VAL A C 1
ATOM 1603 O O . VAL A 1 196 ? -0.484 -1.993 -12.227 1 85.56 196 VAL A O 1
ATOM 1606 N N . MET A 1 197 ? 0.731 -0.529 -13.477 1 79.5 197 MET A N 1
ATOM 1607 C CA . MET A 1 197 ? -0.388 0.394 -13.641 1 79.5 197 MET A CA 1
ATOM 1608 C C . MET A 1 197 ? -0.746 0.552 -15.117 1 79.5 197 MET A C 1
ATOM 1610 O O . MET A 1 197 ? 0.137 0.708 -15.961 1 79.5 197 MET A O 1
ATOM 1614 N N . GLN A 1 198 ? -2.064 0.316 -15.375 1 74.94 198 GLN A N 1
ATOM 1615 C CA . GLN A 1 198 ? -2.596 0.546 -16.719 1 74.94 198 GLN A CA 1
ATOM 1616 C C . GLN A 1 198 ? -3.418 1.831 -16.766 1 74.94 198 GLN A C 1
ATOM 1618 O O . GLN A 1 198 ? -4.504 1.903 -16.188 1 74.94 198 GLN A O 1
ATOM 1623 N N . TYR A 1 199 ? -2.861 2.85 -17.219 1 70.19 199 TYR A N 1
ATOM 1624 C CA . TYR A 1 199 ? -3.555 4.133 -17.172 1 70.19 199 TYR A CA 1
ATOM 1625 C C . TYR A 1 199 ? -4.461 4.312 -18.375 1 70.19 199 TYR A C 1
ATOM 1627 O O . TYR A 1 199 ? -5.523 4.926 -18.281 1 70.19 199 TYR A O 1
ATOM 1635 N N . GLU A 1 200 ? -4.02 3.799 -19.406 1 72.44 200 GLU A N 1
ATOM 1636 C CA . GLU A 1 200 ? -4.785 4.012 -20.625 1 72.44 200 GLU A CA 1
ATOM 1637 C C . GLU A 1 200 ? -5.707 2.834 -20.922 1 72.44 200 GLU A C 1
ATOM 1639 O O . GLU A 1 200 ? -6.441 2.842 -21.906 1 72.44 200 GLU A O 1
ATOM 1644 N N . GLN A 1 201 ? -5.648 1.969 -20 1 81.69 201 GLN A N 1
ATOM 1645 C CA . GLN A 1 201 ? -6.461 0.768 -20.172 1 81.69 201 GLN A CA 1
ATOM 1646 C C . GLN A 1 201 ? -7.281 0.479 -18.922 1 81.69 201 GLN A C 1
ATOM 1648 O O . GLN A 1 201 ? -7.473 1.358 -18.078 1 81.69 201 GLN A O 1
ATOM 1653 N N . GLY A 1 202 ? -7.863 -0.696 -18.969 1 86.31 202 GLY A N 1
ATOM 1654 C CA . GLY A 1 202 ? -8.664 -1.092 -17.812 1 86.31 202 GLY A CA 1
ATOM 1655 C C . GLY A 1 202 ? -7.82 -1.441 -16.594 1 86.31 202 GLY A C 1
ATOM 1656 O O . GLY A 1 202 ? -6.59 -1.458 -16.672 1 86.31 202 GLY A O 1
ATOM 1657 N N . ASP A 1 203 ? -8.469 -1.654 -15.516 1 89.12 203 ASP A N 1
ATOM 1658 C CA . ASP A 1 203 ? -7.816 -1.952 -14.242 1 89.12 203 ASP A CA 1
ATOM 1659 C C . ASP A 1 203 ? -7.008 -3.244 -14.328 1 89.12 203 ASP A C 1
ATOM 1661 O O . ASP A 1 203 ? -7.305 -4.113 -15.148 1 89.12 203 ASP A O 1
ATOM 1665 N N . VAL A 1 204 ? -5.98 -3.262 -13.609 1 92.56 204 VAL A N 1
ATOM 1666 C CA . VAL A 1 204 ? -5.148 -4.445 -13.422 1 92.56 204 VAL A CA 1
ATOM 1667 C C . VAL A 1 204 ? -4.984 -4.727 -11.93 1 92.56 204 VAL A C 1
ATOM 1669 O O . VAL A 1 204 ? -4.84 -3.799 -11.125 1 92.56 204 VAL A O 1
ATOM 1672 N N . PHE A 1 205 ? -5.164 -5.996 -11.547 1 94.88 205 PHE A N 1
ATOM 1673 C CA . PHE A 1 205 ? -4.941 -6.344 -10.148 1 94.88 205 PHE A CA 1
ATOM 1674 C C . PHE A 1 205 ? -4.383 -7.758 -10.023 1 94.88 205 PHE A C 1
ATOM 1676 O O . PHE A 1 205 ? -4.336 -8.5 -11.008 1 94.88 205 PHE A O 1
ATOM 1683 N N . LEU A 1 206 ? -3.861 -8.062 -8.875 1 94.56 206 LEU A N 1
ATOM 1684 C CA . LEU A 1 206 ? -3.457 -9.43 -8.539 1 94.56 206 LEU A CA 1
ATOM 1685 C C . LEU A 1 206 ? -4.621 -10.211 -7.945 1 94.56 206 LEU A C 1
ATOM 1687 O O . LEU A 1 206 ? -5.352 -9.695 -7.094 1 94.56 206 LEU A O 1
ATOM 1691 N N . GLU A 1 207 ? -4.715 -11.375 -8.438 1 93.69 207 GLU A N 1
ATOM 1692 C CA . GLU A 1 207 ? -5.738 -12.289 -7.941 1 93.69 207 GLU A CA 1
ATOM 1693 C C . GLU A 1 207 ? -5.113 -13.555 -7.359 1 93.69 207 GLU A C 1
ATOM 1695 O O . GLU A 1 207 ? -4.297 -14.211 -8.016 1 93.69 207 GLU A O 1
ATOM 1700 N N . VAL A 1 208 ? -5.43 -13.805 -6.156 1 92.06 208 VAL A N 1
ATOM 1701 C CA . VAL A 1 208 ? -4.965 -15 -5.465 1 92.06 208 VAL A CA 1
ATOM 1702 C C . VAL A 1 208 ? -6.133 -15.961 -5.258 1 92.06 208 VAL A C 1
ATOM 1704 O O . VAL A 1 208 ? -7.086 -15.648 -4.539 1 92.06 208 VAL A O 1
ATOM 1707 N N . ARG A 1 209 ? -6.004 -17.047 -5.875 1 88.44 209 ARG A N 1
ATOM 1708 C CA . ARG A 1 209 ? -6.996 -18.094 -5.699 1 88.44 209 ARG A CA 1
ATOM 1709 C C . ARG A 1 209 ? -6.426 -19.266 -4.902 1 88.44 209 ARG A C 1
ATOM 1711 O O . ARG A 1 209 ? -5.883 -20.219 -5.477 1 88.44 209 ARG A O 1
ATOM 1718 N N . SER A 1 210 ? -6.539 -19.141 -3.641 1 84.88 210 SER A N 1
ATOM 1719 C CA . SER A 1 210 ? -6.008 -20.125 -2.709 1 84.88 210 SER A CA 1
ATOM 1720 C C . SER A 1 210 ? -6.805 -20.141 -1.409 1 84.88 210 SER A C 1
ATOM 1722 O O . SER A 1 210 ? -6.789 -19.172 -0.652 1 84.88 210 SER A O 1
ATOM 1724 N N . LYS A 1 211 ? -7.391 -21.25 -1.165 1 86.75 211 LYS A N 1
ATOM 1725 C CA . LYS A 1 211 ? -8.148 -21.391 0.073 1 86.75 211 LYS A CA 1
ATOM 1726 C C . LYS A 1 211 ? -7.258 -21.188 1.293 1 86.75 211 LYS A C 1
ATOM 1728 O O . LYS A 1 211 ? -7.664 -20.547 2.264 1 86.75 211 LYS A O 1
ATOM 1733 N N . GLU A 1 212 ? -6.105 -21.688 1.171 1 86.12 212 GLU A N 1
ATOM 1734 C CA . GLU A 1 212 ? -5.172 -21.609 2.291 1 86.12 212 GLU A CA 1
ATOM 1735 C C . GLU A 1 212 ? -4.766 -20.172 2.574 1 86.12 212 GLU A C 1
ATOM 1737 O O . GLU A 1 212 ? -4.805 -19.719 3.723 1 86.12 212 GLU A O 1
ATOM 1742 N N . ILE A 1 213 ? -4.398 -19.469 1.572 1 90.62 213 ILE A N 1
ATOM 1743 C CA . ILE A 1 213 ? -3.967 -18.078 1.738 1 90.62 213 ILE A CA 1
ATOM 1744 C C . ILE A 1 213 ? -5.141 -17.219 2.215 1 90.62 213 ILE A C 1
ATOM 1746 O O . ILE A 1 213 ? -4.992 -16.406 3.127 1 90.62 213 ILE A O 1
ATOM 1750 N N . CYS A 1 214 ? -6.262 -17.469 1.668 1 93.88 214 CYS A N 1
ATOM 1751 C CA . CYS A 1 214 ? -7.445 -16.719 2.057 1 93.88 214 CYS A CA 1
ATOM 1752 C C . CYS A 1 214 ? -7.793 -16.953 3.521 1 93.88 214 CYS A C 1
ATOM 1754 O O . CYS A 1 214 ? -8.133 -16.016 4.246 1 93.88 214 CYS A O 1
ATOM 1756 N N . GLN A 1 215 ? -7.668 -18.156 3.918 1 93.44 215 GLN A N 1
ATOM 1757 C CA . GLN A 1 215 ? -7.945 -18.484 5.312 1 93.44 215 GLN A CA 1
ATOM 1758 C C . GLN A 1 215 ? -6.93 -17.828 6.242 1 93.44 215 GLN A C 1
ATOM 1760 O O . GLN A 1 215 ? -7.289 -17.328 7.309 1 93.44 215 GLN A O 1
ATOM 1765 N N . GLU A 1 216 ? -5.742 -17.891 5.875 1 92.81 216 GLU A N 1
ATOM 1766 C CA . GLU A 1 216 ? -4.688 -17.266 6.672 1 92.81 216 GLU A CA 1
ATOM 1767 C C . GLU A 1 216 ? -4.941 -15.766 6.844 1 92.81 216 GLU A C 1
ATOM 1769 O O . GLU A 1 216 ? -4.801 -15.227 7.949 1 92.81 216 GLU A O 1
ATOM 1774 N N . VAL A 1 217 ? -5.301 -15.117 5.766 1 94.44 217 VAL A N 1
ATOM 1775 C CA . VAL A 1 217 ? -5.578 -13.68 5.793 1 94.44 217 VAL A CA 1
ATOM 1776 C C . VAL A 1 217 ? -6.805 -13.406 6.66 1 94.44 217 VAL A C 1
ATOM 1778 O O . VAL A 1 217 ? -6.793 -12.508 7.496 1 94.44 217 VAL A O 1
ATOM 1781 N N . SER A 1 218 ? -7.754 -14.203 6.473 1 94 218 SER A N 1
ATOM 1782 C CA . SER A 1 218 ? -8.969 -14.062 7.27 1 94 218 SER A CA 1
ATOM 1783 C C . SER A 1 218 ? -8.672 -14.227 8.758 1 94 218 SER A C 1
ATOM 1785 O O . SER A 1 218 ? -9.133 -13.438 9.578 1 94 218 SER A O 1
ATOM 1787 N N . ASP A 1 219 ? -7.945 -15.203 9.094 1 92.56 219 ASP A N 1
ATOM 1788 C CA . ASP A 1 219 ? -7.598 -15.477 10.484 1 92.56 219 ASP A CA 1
ATOM 1789 C C . ASP A 1 219 ? -6.789 -14.328 11.078 1 92.56 219 ASP A C 1
ATOM 1791 O O . ASP A 1 219 ? -6.977 -13.969 12.242 1 92.56 219 ASP A O 1
ATOM 1795 N N . PHE A 1 220 ? -5.961 -13.812 10.359 1 92.94 220 PHE A N 1
ATOM 1796 C CA . PHE A 1 220 ? -5.145 -12.695 10.836 1 92.94 220 PHE A CA 1
ATOM 1797 C C . PHE A 1 220 ? -6.02 -11.516 11.242 1 92.94 220 PHE A C 1
ATOM 1799 O O . PHE A 1 220 ? -5.918 -11.023 12.367 1 92.94 220 PHE A O 1
ATOM 1806 N N . TYR A 1 221 ? -6.914 -11.109 10.406 1 92.69 221 TYR A N 1
ATOM 1807 C CA . TYR A 1 221 ? -7.695 -9.906 10.664 1 92.69 221 TYR A CA 1
ATOM 1808 C C . TYR A 1 221 ? -8.805 -10.188 11.664 1 92.69 221 TYR A C 1
ATOM 1810 O O . TYR A 1 221 ? -9.297 -9.266 12.336 1 92.69 221 TYR A O 1
ATOM 1818 N N . HIS A 1 222 ? -9.109 -11.43 11.828 1 90.12 222 HIS A N 1
ATOM 1819 C CA . HIS A 1 222 ? -10.172 -11.75 12.766 1 90.12 222 HIS A CA 1
ATOM 1820 C C . HIS A 1 222 ? -9.617 -12 14.164 1 90.12 222 HIS A C 1
ATOM 1822 O O . HIS A 1 222 ? -10.234 -11.617 15.164 1 90.12 222 HIS A O 1
ATOM 1828 N N . PHE A 1 223 ? -8.422 -12.617 14.188 1 87.62 223 PHE A N 1
ATOM 1829 C CA . PHE A 1 223 ? -7.992 -13.117 15.492 1 87.62 223 PHE A CA 1
ATOM 1830 C C . PHE A 1 223 ? -6.715 -12.422 15.945 1 87.62 223 PHE A C 1
ATOM 1832 O O . PHE A 1 223 ? -6.445 -12.32 17.141 1 87.62 223 PHE A O 1
ATOM 1839 N N . LYS A 1 224 ? -5.969 -11.977 15.109 1 85.94 224 LYS A N 1
ATOM 1840 C CA . LYS A 1 224 ? -4.656 -11.469 15.508 1 85.94 224 LYS A CA 1
ATOM 1841 C C . LYS A 1 224 ? -4.672 -9.953 15.656 1 85.94 224 LYS A C 1
ATOM 1843 O O . LYS A 1 224 ? -3.957 -9.398 16.5 1 85.94 224 LYS A O 1
ATOM 1848 N N . VAL A 1 225 ? -5.43 -9.344 14.875 1 89.25 225 VAL A N 1
ATOM 1849 C CA . VAL A 1 225 ? -5.52 -7.891 14.922 1 89.25 225 VAL A CA 1
ATOM 1850 C C . VAL A 1 225 ? -6.531 -7.469 15.992 1 89.25 225 VAL A C 1
ATOM 1852 O O . VAL A 1 225 ? -7.684 -7.906 15.969 1 89.25 225 VAL A O 1
ATOM 1855 N N . GLU A 1 226 ? -6.062 -6.664 16.906 1 89.25 226 GLU A N 1
ATOM 1856 C CA . GLU A 1 226 ? -6.973 -6.113 17.906 1 89.25 226 GLU A CA 1
ATOM 1857 C C . GLU A 1 226 ? -7.727 -4.902 17.359 1 89.25 226 GLU A C 1
ATOM 1859 O O . GLU A 1 226 ? -7.117 -3.893 17.016 1 89.25 226 GLU A O 1
ATOM 1864 N N . LYS A 1 227 ? -8.984 -5.051 17.359 1 92.19 227 LYS A N 1
ATOM 1865 C CA . LYS A 1 227 ? -9.828 -3.988 16.812 1 92.19 227 LYS A CA 1
ATOM 1866 C C . LYS A 1 227 ? -10.297 -3.039 17.922 1 92.19 227 LYS A C 1
ATOM 1868 O O . LYS A 1 227 ? -10.359 -3.42 19.094 1 92.19 227 LYS A O 1
ATOM 1873 N N . LEU A 1 228 ? -10.562 -1.89 17.516 1 92.44 228 LEU A N 1
ATOM 1874 C CA . LEU A 1 228 ? -11.109 -0.908 18.438 1 92.44 228 LEU A CA 1
ATOM 1875 C C . LEU A 1 228 ? -12.555 -1.232 18.797 1 92.44 228 LEU A C 1
ATOM 1877 O O . LEU A 1 228 ? -13.242 -1.922 18.031 1 92.44 228 LEU A O 1
ATOM 1881 N N . ASP A 1 229 ? -13.039 -0.688 19.859 1 83.19 229 ASP A N 1
ATOM 1882 C CA . ASP A 1 229 ? -14.391 -0.934 20.344 1 83.19 229 ASP A CA 1
ATOM 1883 C C . ASP A 1 229 ? -15.391 0.013 19.688 1 83.19 229 ASP A C 1
ATOM 1885 O O . ASP A 1 229 ? -16.516 -0.38 19.391 1 83.19 229 ASP A O 1
ATOM 1889 N N . ALA A 1 230 ? -15.016 1.206 19.484 1 72.88 230 ALA A N 1
ATOM 1890 C CA . ALA A 1 230 ? -15.984 2.246 19.141 1 72.88 230 ALA A CA 1
ATOM 1891 C C . ALA A 1 230 ? -15.75 2.762 17.719 1 72.88 230 ALA A C 1
ATOM 1893 O O . ALA A 1 230 ? -15.367 3.92 17.531 1 72.88 230 ALA A O 1
ATOM 1894 N N . ASP A 1 231 ? -16.281 2.115 16.766 1 83.69 231 ASP A N 1
ATOM 1895 C CA . ASP A 1 231 ? -16.031 2.5 15.383 1 83.69 231 ASP A CA 1
ATOM 1896 C C . ASP A 1 231 ? -16.938 3.641 14.953 1 83.69 231 ASP A C 1
ATOM 1898 O O . ASP A 1 231 ? -16.469 4.691 14.516 1 83.69 231 ASP A O 1
ATOM 1902 N N . ILE A 1 232 ? -18.219 3.512 15.297 1 90.81 232 ILE A N 1
ATOM 1903 C CA . ILE A 1 232 ? -19.172 4.523 14.852 1 90.81 232 ILE A CA 1
ATOM 1904 C C . ILE A 1 232 ? -18.984 5.805 15.656 1 90.81 232 ILE A C 1
ATOM 1906 O O . ILE A 1 232 ? -19.047 6.906 15.102 1 90.81 232 ILE A O 1
ATOM 1910 N N . SER A 1 233 ? -18.719 5.652 16.891 1 93.19 233 SER A N 1
ATOM 1911 C CA . SER A 1 233 ? -18.438 6.816 17.734 1 93.19 233 SER A CA 1
ATOM 1912 C C . SER A 1 233 ? -17.219 7.574 17.25 1 93.19 233 SER A C 1
ATOM 1914 O O . SER A 1 233 ? -17.203 8.805 17.25 1 93.19 233 SER A O 1
ATOM 1916 N N . LEU A 1 234 ? -16.266 6.871 16.875 1 95.75 234 LEU A N 1
ATOM 1917 C CA . LEU A 1 234 ? -15.031 7.48 16.375 1 95.75 234 LEU A CA 1
ATOM 1918 C C . LEU A 1 234 ? -15.305 8.266 15.102 1 95.75 234 LEU A C 1
ATOM 1920 O O . LEU A 1 234 ? -14.734 9.344 14.898 1 95.75 234 LEU A O 1
ATOM 1924 N N . LEU A 1 235 ? -16.172 7.699 14.227 1 97.44 235 LEU A N 1
ATOM 1925 C CA . LEU A 1 235 ? -16.547 8.414 13.016 1 97.44 235 LEU A CA 1
ATOM 1926 C C . LEU A 1 235 ? -17.25 9.719 13.352 1 97.44 235 LEU A C 1
ATOM 1928 O O . LEU A 1 235 ? -16.984 10.75 12.734 1 97.44 235 LEU A O 1
ATOM 1932 N N . LYS A 1 236 ? -18.125 9.68 14.312 1 97.62 236 LYS A N 1
ATOM 1933 C CA . LYS A 1 236 ? -18.875 10.859 14.703 1 97.62 236 LYS A CA 1
ATOM 1934 C C . LYS A 1 236 ? -17.969 11.93 15.297 1 97.62 236 LYS A C 1
ATOM 1936 O O . LYS A 1 236 ? -18.125 13.117 15.016 1 97.62 236 LYS A O 1
ATOM 1941 N N . ILE A 1 237 ? -17.062 11.516 16.125 1 97.62 237 ILE A N 1
ATOM 1942 C CA . ILE A 1 237 ? -16.109 12.445 16.719 1 97.62 237 ILE A CA 1
ATOM 1943 C C . ILE A 1 237 ? -15.273 13.086 15.617 1 97.62 237 ILE A C 1
ATOM 1945 O O . ILE A 1 237 ? -15.039 14.297 15.625 1 97.62 237 ILE A O 1
ATOM 1949 N N . GLY A 1 238 ? -14.812 12.227 14.68 1 98.12 238 GLY A N 1
ATOM 1950 C CA . GLY A 1 238 ? -14.062 12.75 13.547 1 98.12 238 GLY A CA 1
ATOM 1951 C C . GLY A 1 238 ? -14.852 13.75 12.719 1 98.12 238 GLY A C 1
ATOM 1952 O O . GLY A 1 238 ? -14.305 14.766 12.281 1 98.12 238 GLY A O 1
ATOM 1953 N N . LEU A 1 239 ? -16.125 13.453 12.539 1 98.38 239 LEU A N 1
ATOM 1954 C CA . LEU A 1 239 ? -17 14.359 11.805 1 98.38 239 LEU A CA 1
ATOM 1955 C C . LEU A 1 239 ? -17.109 15.711 12.508 1 98.38 239 LEU A C 1
ATOM 1957 O O . LEU A 1 239 ? -17.016 16.75 11.859 1 98.38 239 LEU A O 1
ATOM 1961 N N . GLN A 1 240 ? -17.234 15.711 13.766 1 97.81 240 GLN A N 1
ATOM 1962 C CA . GLN A 1 240 ? -17.312 16.938 14.547 1 97.81 240 GLN A CA 1
ATOM 1963 C C . GLN A 1 240 ? -16.016 17.719 14.484 1 97.81 240 GLN A C 1
ATOM 1965 O O . GLN A 1 240 ? -16.031 18.953 14.438 1 97.81 240 GLN A O 1
ATOM 1970 N N . ALA A 1 241 ? -14.906 17.031 14.547 1 98 241 ALA A N 1
ATOM 1971 C CA . ALA A 1 241 ? -13.602 17.688 14.438 1 98 241 ALA A CA 1
ATOM 1972 C C . ALA A 1 241 ? -13.453 18.375 13.086 1 98 241 ALA A C 1
ATOM 1974 O O . ALA A 1 241 ? -12.953 19.5 13.016 1 98 241 ALA A O 1
ATOM 1975 N N . LEU A 1 242 ? -13.914 17.719 12.055 1 98 242 LEU A N 1
ATOM 1976 C CA . LEU A 1 242 ? -13.867 18.312 10.719 1 98 242 LEU A CA 1
ATOM 1977 C C . LEU A 1 242 ? -14.75 19.547 10.633 1 98 242 LEU A C 1
ATOM 1979 O O . LEU A 1 242 ? -14.367 20.547 10.008 1 98 242 LEU A O 1
ATOM 1983 N N . GLU A 1 243 ? -15.891 19.453 11.227 1 97.31 243 GLU A N 1
ATOM 1984 C CA . GLU A 1 243 ? -16.797 20.594 11.25 1 97.31 243 GLU A CA 1
ATOM 1985 C C . GLU A 1 243 ? -16.172 21.781 11.977 1 97.31 243 GLU A C 1
ATOM 1987 O O . GLU A 1 243 ? -16.359 22.922 11.562 1 97.31 243 GLU A O 1
ATOM 1992 N N . MET A 1 244 ? -15.477 21.469 13 1 95.75 244 MET A N 1
ATOM 1993 C CA . MET A 1 244 ? -14.766 22.531 13.719 1 95.75 244 MET A CA 1
ATOM 1994 C C . MET A 1 244 ? -13.727 23.203 12.82 1 95.75 244 MET A C 1
ATOM 1996 O O . MET A 1 244 ? -13.594 24.422 12.828 1 95.75 244 MET A O 1
ATOM 2000 N N . MET A 1 245 ? -13 22.422 12.094 1 93.88 245 MET A N 1
ATOM 2001 C CA . MET A 1 245 ? -11.984 22.969 11.195 1 93.88 245 MET A CA 1
ATOM 2002 C C . MET A 1 245 ? -12.625 23.766 10.062 1 93.88 245 MET A C 1
ATOM 2004 O O . MET A 1 245 ? -12.062 24.75 9.602 1 93.88 245 MET A O 1
ATOM 2008 N N . GLN A 1 246 ? -13.766 23.312 9.672 1 90.94 246 GLN A N 1
ATOM 2009 C CA . GLN A 1 246 ? -14.492 23.984 8.602 1 90.94 246 GLN A CA 1
ATOM 2010 C C . GLN A 1 246 ? -14.977 25.359 9.062 1 90.94 246 GLN A C 1
ATOM 2012 O O . GLN A 1 246 ? -15.055 26.297 8.266 1 90.94 246 GLN A O 1
ATOM 2017 N N . ASN A 1 247 ? -15.289 25.5 10.344 1 88 247 ASN A N 1
ATOM 2018 C CA . ASN A 1 247 ? -15.812 26.734 10.906 1 88 247 ASN A CA 1
ATOM 2019 C C . ASN A 1 247 ? -14.695 27.609 11.484 1 88 247 ASN A C 1
ATOM 2021 O O . ASN A 1 247 ? -14.836 28.172 12.578 1 88 247 ASN A O 1
ATOM 2025 N N . ASP A 1 248 ? -13.539 27.594 10.859 1 79 248 ASP A N 1
ATOM 2026 C CA . ASP A 1 248 ? -12.406 28.484 11.094 1 79 248 ASP A CA 1
ATOM 2027 C C . ASP A 1 248 ? -11.648 28.094 12.359 1 79 248 ASP A C 1
ATOM 2029 O O . ASP A 1 248 ? -11.016 28.938 13 1 79 248 ASP A O 1
ATOM 2033 N N . GLY A 1 249 ? -11.898 26.906 12.711 1 83.12 249 GLY A N 1
ATOM 2034 C CA . GLY A 1 249 ? -11.039 26.406 13.773 1 83.12 249 GLY A CA 1
ATOM 2035 C C . GLY A 1 249 ? -9.688 25.938 13.258 1 83.12 249 GLY A C 1
ATOM 2036 O O . GLY A 1 249 ? -9.562 25.516 12.102 1 83.12 249 GLY A O 1
ATOM 2037 N N . SER A 1 250 ? -8.742 26.062 14.141 1 88.56 250 SER A N 1
ATOM 2038 C CA . SER A 1 250 ? -7.422 25.578 13.781 1 88.56 250 SER A CA 1
ATOM 2039 C C . SER A 1 250 ? -7.363 24.047 13.828 1 88.56 250 SER A C 1
ATOM 2041 O O . SER A 1 250 ? -8.172 23.422 14.508 1 88.56 250 SER A O 1
ATOM 2043 N N . ARG A 1 251 ? -6.48 23.5 13.062 1 91.5 251 ARG A N 1
ATOM 2044 C CA . ARG A 1 251 ? -6.262 22.062 13.07 1 91.5 251 ARG A CA 1
ATOM 2045 C C . ARG A 1 251 ? -5.863 21.562 14.461 1 91.5 251 ARG A C 1
ATOM 2047 O O . ARG A 1 251 ? -6.27 20.484 14.883 1 91.5 251 ARG A O 1
ATOM 2054 N N . GLU A 1 252 ? -5.09 22.344 15.117 1 91.81 252 GLU A N 1
ATOM 2055 C CA . GLU A 1 252 ? -4.652 21.984 16.469 1 91.81 252 GLU A CA 1
ATOM 2056 C C . GLU A 1 252 ? -5.832 21.922 17.422 1 91.81 252 GLU A C 1
ATOM 2058 O O . GLU A 1 252 ? -5.934 21 18.234 1 91.81 252 GLU A O 1
ATOM 2063 N N . ASP A 1 253 ? -6.668 22.875 17.344 1 94.19 253 ASP A N 1
ATOM 2064 C CA . ASP A 1 253 ? -7.855 22.875 18.188 1 94.19 253 ASP A CA 1
ATOM 2065 C C . ASP A 1 253 ? -8.734 21.656 17.906 1 94.19 253 ASP A C 1
ATOM 2067 O O . ASP A 1 253 ? -9.312 21.078 18.812 1 94.19 253 ASP A O 1
ATOM 2071 N N . ALA A 1 254 ? -8.859 21.359 16.672 1 96.25 254 ALA A N 1
ATOM 2072 C CA . ALA A 1 254 ? -9.664 2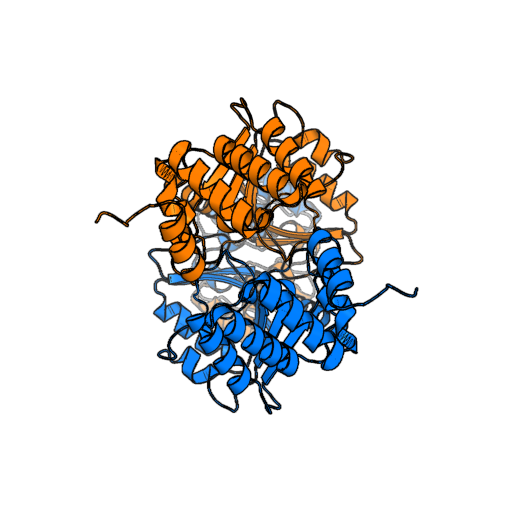0.203 16.266 1 96.25 254 ALA A CA 1
ATOM 2073 C C . ALA A 1 254 ? -9.07 18.906 16.812 1 96.25 254 ALA A C 1
ATOM 2075 O O . ALA A 1 254 ? -9.812 18 17.219 1 96.25 254 ALA A O 1
ATOM 2076 N N . LEU A 1 255 ? -7.762 18.828 16.812 1 96.44 255 LEU A N 1
ATOM 2077 C CA . LEU A 1 255 ? -7.066 17.672 17.344 1 96.44 255 LEU A CA 1
ATOM 2078 C C . LEU A 1 255 ? -7.328 17.531 18.844 1 96.44 255 LEU A C 1
ATOM 2080 O O . LEU A 1 255 ? -7.586 16.422 19.328 1 96.44 255 LEU A O 1
ATOM 2084 N N . ILE A 1 256 ? -7.195 18.641 19.516 1 96.38 256 ILE A N 1
ATOM 2085 C CA . ILE A 1 256 ? -7.426 18.656 20.953 1 96.38 256 ILE A CA 1
ATOM 2086 C C . ILE A 1 256 ? -8.867 18.25 21.25 1 96.38 256 ILE A C 1
ATOM 2088 O O . ILE A 1 256 ? -9.125 17.406 22.094 1 96.38 256 ILE A O 1
ATOM 2092 N N . PHE A 1 257 ? -9.773 18.828 20.5 1 96.88 257 PHE A N 1
ATOM 2093 C CA . PHE A 1 257 ? -11.18 18.484 20.656 1 96.88 257 PHE A CA 1
ATOM 2094 C C . PHE A 1 257 ? -11.406 17 20.438 1 96.88 257 PHE A C 1
ATOM 2096 O O . PHE A 1 257 ? -12.094 16.328 21.219 1 96.88 257 PHE A O 1
ATOM 2103 N N . PHE A 1 258 ? -10.906 16.484 19.391 1 97.69 258 PHE A N 1
ATOM 2104 C CA . PHE A 1 258 ? -11.07 15.078 19.016 1 97.69 258 PHE A CA 1
ATOM 2105 C C . PHE A 1 258 ? -10.617 14.156 20.141 1 97.69 258 PHE A C 1
ATOM 2107 O O . PHE A 1 258 ? -11.352 13.25 20.547 1 97.69 258 PHE A O 1
ATOM 2114 N N . TYR A 1 259 ? -9.398 14.422 20.594 1 97.62 259 TYR A N 1
ATOM 2115 C CA . TYR A 1 259 ? -8.852 13.523 21.609 1 97.62 259 TYR A CA 1
ATOM 2116 C C . TYR A 1 259 ? -9.609 13.664 22.922 1 97.62 259 TYR A C 1
ATOM 2118 O O . TYR A 1 259 ? -9.812 12.68 23.641 1 97.62 259 TYR A O 1
ATOM 2126 N N . GLN A 1 260 ? -10.055 14.852 23.25 1 96.94 260 GLN A N 1
ATOM 2127 C CA . GLN A 1 260 ? -10.891 15.047 24.438 1 96.94 260 GLN A CA 1
ATOM 2128 C C . GLN A 1 260 ? -12.172 14.219 24.359 1 96.94 260 GLN A C 1
ATOM 2130 O O . GLN A 1 260 ? -12.578 13.594 25.344 1 96.94 260 GLN A O 1
ATOM 2135 N N . GLU A 1 261 ? -12.781 14.25 23.219 1 96.38 261 GLU A N 1
ATOM 2136 C CA . GLU A 1 261 ? -14.008 13.484 23 1 96.38 261 GLU A CA 1
ATOM 2137 C C . GLU A 1 261 ? -13.742 11.984 23.062 1 96.38 261 GLU A C 1
ATOM 2139 O O . GLU A 1 261 ? -14.57 11.211 23.531 1 96.38 261 GLU A O 1
ATOM 2144 N N . VAL A 1 262 ? -12.602 11.547 22.531 1 95.88 262 VAL A N 1
ATOM 2145 C CA . VAL A 1 262 ? -12.219 10.141 22.594 1 95.88 262 VAL A CA 1
ATOM 2146 C C . VAL A 1 262 ? -12.102 9.703 24.062 1 95.88 262 VAL A C 1
ATOM 2148 O O . VAL A 1 262 ? -12.602 8.641 24.438 1 95.88 262 VAL A O 1
ATOM 2151 N N . VAL A 1 263 ? -11.438 10.523 24.828 1 94.69 263 VAL A N 1
ATOM 2152 C CA . VAL A 1 263 ? -11.258 10.211 26.25 1 94.69 263 VAL A CA 1
ATOM 2153 C C . VAL A 1 263 ? -12.617 10.109 26.922 1 94.69 263 VAL A C 1
ATOM 2155 O O . VAL A 1 263 ? -12.828 9.25 27.797 1 94.69 263 VAL A O 1
ATOM 2158 N N . SER A 1 264 ? -13.523 10.836 26.516 1 93.44 264 SER A N 1
ATOM 2159 C CA . SER A 1 264 ? -14.836 10.906 27.156 1 93.44 264 SER A CA 1
ATOM 2160 C C . SER A 1 264 ? -15.766 9.812 26.641 1 93.44 264 SER A C 1
ATOM 2162 O O . SER A 1 264 ? -16.484 9.18 27.406 1 93.44 264 SER A O 1
ATOM 2164 N N . ARG A 1 265 ? -15.742 9.539 25.312 1 91.75 265 ARG A N 1
ATOM 2165 C CA . ARG A 1 265 ? -16.766 8.719 24.688 1 91.75 265 ARG A CA 1
ATOM 2166 C C . ARG A 1 265 ? -16.219 7.359 24.281 1 91.75 265 ARG A C 1
ATOM 2168 O O . ARG A 1 265 ? -16.984 6.43 24 1 91.75 265 ARG A O 1
ATOM 2175 N N . SER A 1 266 ? -14.961 7.281 24.188 1 89.88 266 SER A N 1
ATOM 2176 C CA . SER A 1 266 ? -14.289 6.047 23.797 1 89.88 266 SER A CA 1
ATOM 2177 C C . SER A 1 266 ? -13.07 5.777 24.656 1 89.88 266 SER A C 1
ATOM 2179 O O . SER A 1 266 ? -11.969 5.547 24.156 1 89.88 266 SER A O 1
ATOM 2181 N N . HIS A 1 267 ? -13.305 5.672 25.875 1 88.12 267 HIS A N 1
ATOM 2182 C CA . HIS A 1 267 ? -12.242 5.637 26.875 1 88.12 267 HIS A CA 1
ATOM 2183 C C . HIS A 1 267 ? -11.344 4.418 26.688 1 88.12 267 HIS A C 1
ATOM 2185 O O . HIS A 1 267 ? -10.125 4.508 26.844 1 88.12 267 HIS A O 1
ATOM 2191 N N . ASP A 1 268 ? -11.883 3.369 26.328 1 90.06 268 ASP A N 1
ATOM 2192 C CA . ASP A 1 268 ? -11.133 2.119 26.234 1 90.06 268 ASP A CA 1
ATOM 2193 C C . ASP A 1 268 ? -10.141 2.16 25.078 1 90.06 268 ASP A C 1
ATOM 2195 O O . ASP A 1 268 ? -9.133 1.45 25.094 1 90.06 268 ASP A O 1
ATOM 2199 N N . ASP A 1 269 ? -10.375 3.072 24.109 1 93.31 269 ASP A N 1
ATOM 2200 C CA . ASP A 1 269 ? -9.555 3.129 22.906 1 93.31 269 ASP A CA 1
ATOM 2201 C C . ASP A 1 269 ? -8.555 4.277 22.969 1 93.31 269 ASP A C 1
ATOM 2203 O O . ASP A 1 269 ? -7.727 4.449 22.078 1 93.31 269 ASP A O 1
ATOM 2207 N N . ARG A 1 270 ? -8.539 5.047 24.016 1 93.88 270 ARG A N 1
ATOM 2208 C CA . ARG A 1 270 ? -7.836 6.32 24.078 1 93.88 270 ARG A CA 1
ATOM 2209 C C . ARG A 1 270 ? -6.336 6.125 23.891 1 93.88 270 ARG A C 1
ATOM 2211 O O . ARG A 1 270 ? -5.68 6.914 23.203 1 93.88 270 ARG A O 1
ATOM 2218 N N . THR A 1 271 ? -5.781 5.055 24.484 1 94 271 THR A N 1
ATOM 2219 C CA . THR A 1 271 ? -4.344 4.82 24.406 1 94 271 THR A CA 1
ATOM 2220 C C . THR A 1 271 ? -3.941 4.445 22.984 1 94 271 THR A C 1
ATOM 2222 O O . THR A 1 271 ? -2.973 4.988 22.438 1 94 271 THR A O 1
ATOM 2225 N N . ALA A 1 272 ? -4.684 3.57 22.406 1 93.69 272 ALA A N 1
ATOM 2226 C CA . ALA A 1 272 ? -4.406 3.141 21.047 1 93.69 272 ALA A CA 1
ATOM 2227 C C . ALA A 1 272 ? -4.5 4.312 20.062 1 93.69 272 ALA A C 1
ATOM 2229 O O . ALA A 1 272 ? -3.688 4.43 19.141 1 93.69 272 ALA A O 1
ATOM 2230 N N . ILE A 1 273 ? -5.453 5.133 20.328 1 96.12 273 ILE A N 1
ATOM 2231 C CA . ILE A 1 273 ? -5.66 6.277 19.438 1 96.12 273 ILE A CA 1
ATOM 2232 C C . ILE A 1 273 ? -4.516 7.277 19.609 1 96.12 273 ILE A C 1
ATOM 2234 O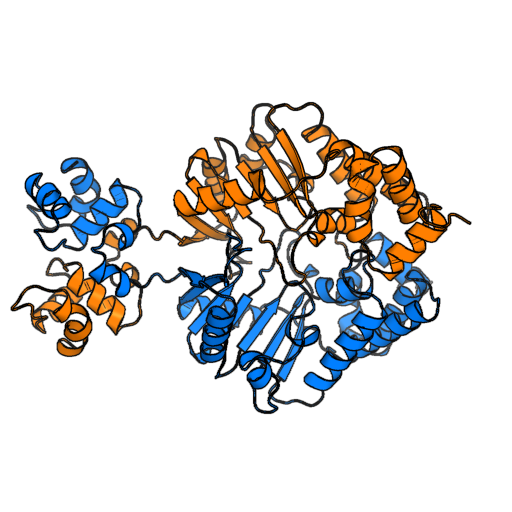 O . ILE A 1 273 ? -3.938 7.742 18.625 1 96.12 273 ILE A O 1
ATOM 2238 N N . LEU A 1 274 ? -4.141 7.52 20.844 1 96.94 274 LEU A N 1
ATOM 2239 C CA . LEU A 1 274 ? -3.07 8.469 21.125 1 96.94 274 LEU A CA 1
ATOM 2240 C C . LEU A 1 274 ? -1.759 8.023 20.5 1 96.94 274 LEU A C 1
ATOM 2242 O O . LEU A 1 274 ? -1.004 8.844 19.969 1 96.94 274 LEU A O 1
ATOM 2246 N N . GLU A 1 275 ? -1.546 6.773 20.469 1 96.44 275 GLU A N 1
ATOM 2247 C CA . GLU A 1 275 ? -0.267 6.215 20.047 1 96.44 275 GLU A CA 1
ATOM 2248 C C . GLU A 1 275 ? -0.094 6.328 18.531 1 96.44 275 GLU A C 1
ATOM 2250 O O . GLU A 1 275 ? 1.011 6.148 18.016 1 96.44 275 GLU A O 1
ATOM 2255 N N . ASN A 1 276 ? -1.117 6.68 17.844 1 96.94 276 ASN A N 1
ATOM 2256 C CA . ASN A 1 276 ? -1.002 6.836 16.391 1 96.94 276 ASN A CA 1
ATOM 2257 C C . ASN A 1 276 ? -0.516 8.234 16.016 1 96.94 276 ASN A C 1
ATOM 2259 O O . ASN A 1 276 ? -0.123 8.469 14.875 1 96.94 276 ASN A O 1
ATOM 2263 N N . PHE A 1 277 ? -0.575 9.148 16.938 1 97.69 277 PHE A N 1
ATOM 2264 C CA . PHE A 1 277 ? -0.02 10.484 16.703 1 97.69 277 PHE A CA 1
ATOM 2265 C C . PHE A 1 277 ? 1.483 10.492 16.953 1 97.69 277 PHE A C 1
ATOM 2267 O O . PHE A 1 277 ? 2.006 9.625 17.656 1 97.69 277 PHE A O 1
ATOM 2274 N N . SER A 1 278 ? 2.139 11.461 16.359 1 96.31 278 SER A N 1
ATOM 2275 C CA . SER A 1 278 ? 3.568 11.602 16.609 1 96.31 278 SER A CA 1
ATOM 2276 C C . SER A 1 278 ? 3.854 11.852 18.078 1 96.31 278 SER A C 1
ATOM 2278 O O . SER A 1 278 ? 3.014 12.398 18.797 1 96.31 278 SER A O 1
ATOM 2280 N N . PRO A 1 279 ? 5.07 11.492 18.516 1 96.06 279 PRO A N 1
ATOM 2281 C CA . PRO A 1 279 ? 5.418 11.758 19.906 1 96.06 279 PRO A CA 1
ATOM 2282 C C . PRO A 1 279 ? 5.242 13.219 20.297 1 96.06 279 PRO A C 1
ATOM 2284 O O . PRO A 1 279 ? 4.797 13.523 21.406 1 96.06 279 PRO A O 1
ATOM 2287 N N . ASP A 1 280 ? 5.543 14.117 19.453 1 94.94 280 ASP A N 1
ATOM 2288 C CA . ASP A 1 280 ? 5.367 15.547 19.703 1 94.94 280 ASP A CA 1
ATOM 2289 C C . ASP A 1 280 ? 3.891 15.898 19.859 1 94.94 280 ASP A C 1
ATOM 2291 O O . ASP A 1 280 ? 3.521 16.656 20.766 1 94.94 280 ASP A O 1
ATOM 2295 N N . THR A 1 281 ? 3.07 15.32 19.031 1 95.5 281 THR A N 1
ATOM 2296 C CA . THR A 1 281 ? 1.634 15.562 19.109 1 95.5 281 THR A CA 1
ATOM 2297 C C . THR A 1 281 ? 1.05 14.914 20.375 1 95.5 281 THR A C 1
ATOM 2299 O O . THR A 1 281 ? 0.139 15.469 20.984 1 95.5 281 THR A O 1
ATOM 2302 N N . GLN A 1 282 ? 1.559 13.734 20.719 1 96.44 282 GLN A N 1
ATOM 2303 C CA . GLN A 1 282 ? 1.122 13.078 21.938 1 96.44 282 GLN A CA 1
ATOM 2304 C C . GLN A 1 282 ? 1.375 13.969 23.156 1 96.44 282 GLN A C 1
ATOM 2306 O O . GLN A 1 282 ? 0.505 14.117 24.016 1 96.44 282 GLN A O 1
ATOM 2311 N N . THR A 1 283 ? 2.584 14.531 23.203 1 94.75 283 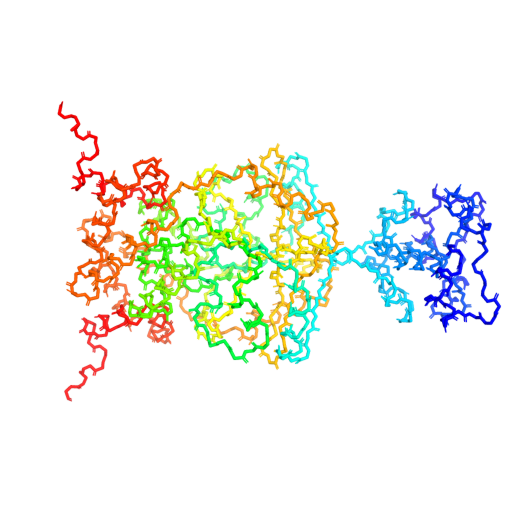THR A N 1
ATOM 2312 C CA . THR A 1 283 ? 2.959 15.406 24.297 1 94.75 283 THR A CA 1
ATOM 2313 C C . THR A 1 283 ? 2.027 16.609 24.375 1 94.75 283 THR A C 1
ATOM 2315 O O . THR A 1 283 ? 1.571 16.984 25.469 1 94.75 283 THR A O 1
ATOM 2318 N N . MET A 1 284 ? 1.762 17.156 23.266 1 92.81 284 MET A N 1
ATOM 2319 C CA . MET A 1 284 ? 0.851 18.297 23.219 1 92.81 284 MET A CA 1
ATOM 2320 C C . MET A 1 284 ? -0.541 17.906 23.703 1 92.81 284 MET A C 1
ATOM 2322 O O . MET A 1 284 ? -1.145 18.609 24.5 1 92.81 284 MET A O 1
ATOM 2326 N N . LEU A 1 285 ? -1.047 16.766 23.266 1 95.75 285 LEU A N 1
ATOM 2327 C CA . LEU A 1 285 ? -2.389 16.312 23.625 1 95.75 285 LEU A CA 1
ATOM 2328 C C . LEU A 1 285 ? -2.477 15.969 25.109 1 95.75 285 LEU A C 1
ATOM 2330 O O . LEU A 1 285 ? -3.467 16.297 25.766 1 95.75 285 LEU A O 1
ATOM 2334 N N . LYS A 1 286 ? -1.458 15.352 25.609 1 94.69 286 LYS A N 1
ATOM 2335 C CA . LYS A 1 286 ? -1.433 15.023 27.031 1 94.69 286 LYS A CA 1
ATOM 2336 C C . LYS A 1 286 ? -1.464 16.281 27.891 1 94.69 286 LYS A C 1
ATOM 2338 O O . LYS A 1 286 ? -2.15 16.328 28.906 1 94.69 286 LYS A O 1
ATOM 2343 N N . ARG A 1 287 ? -0.787 17.266 27.484 1 91.88 287 ARG A N 1
ATOM 2344 C CA . ARG A 1 287 ? -0.731 18.531 28.203 1 91.88 287 ARG A CA 1
ATOM 2345 C C . ARG A 1 287 ? -2.074 19.25 28.156 1 91.88 287 ARG A C 1
ATOM 2347 O O . ARG A 1 287 ? -2.549 19.766 29.172 1 91.88 287 ARG A O 1
ATOM 2354 N N . GLN A 1 288 ? -2.684 19.234 27.031 1 90.25 288 GLN A N 1
ATOM 2355 C CA . GLN A 1 288 ? -3.885 20.031 26.812 1 90.25 288 GLN A CA 1
ATOM 2356 C C . GLN A 1 288 ? -5.121 19.344 27.375 1 90.25 288 GLN A C 1
ATOM 2358 O O . GLN A 1 288 ? -6.078 20 27.781 1 90.25 288 GLN A O 1
ATOM 2363 N N . VAL A 1 289 ? -5.145 18.016 27.328 1 89 289 VAL A N 1
ATOM 2364 C CA . VAL A 1 289 ? -6.32 17.266 27.766 1 89 289 VAL A CA 1
ATOM 2365 C C . VAL A 1 289 ? -6.141 16.828 29.219 1 89 289 VAL A C 1
ATOM 2367 O O . VAL A 1 289 ? -7.094 16.406 29.875 1 89 289 VAL A O 1
ATOM 2370 N N . GLY A 1 290 ? -5.027 17.156 29.828 1 74.75 290 GLY A N 1
ATOM 2371 C CA . GLY A 1 290 ? -4.801 16.906 31.25 1 74.75 290 GLY A CA 1
ATOM 2372 C C . GLY A 1 290 ? -4.605 15.438 31.578 1 74.75 290 GLY A C 1
ATOM 2373 O O . GLY A 1 290 ? -5.004 14.977 32.656 1 74.75 290 GLY A O 1
ATOM 2374 N N . ILE A 1 291 ? -4.16 14.594 30.703 1 60.38 291 ILE A N 1
ATOM 2375 C CA . ILE A 1 291 ? -3.902 13.18 30.953 1 60.38 291 ILE A CA 1
ATOM 2376 C C . ILE A 1 291 ? -2.43 12.984 31.297 1 60.38 291 ILE A C 1
ATOM 2378 O O . ILE A 1 291 ? -1.545 13.453 30.578 1 60.38 291 ILE A O 1
ATOM 2382 N N . GLY A 1 292 ? -1.92 12.727 32.781 1 52.88 292 GLY A N 1
ATOM 2383 C CA . GLY A 1 292 ? -0.623 12.477 33.406 1 52.88 292 GLY A CA 1
ATOM 2384 C C . GLY A 1 292 ? -0.219 13.555 34.375 1 52.88 292 GLY A C 1
ATOM 2385 O O . GLY A 1 292 ? 0.868 13.5 34.969 1 52.88 292 GLY A O 1
ATOM 2386 N N . THR A 1 293 ? -0.669 14.789 34.312 1 37.19 293 THR A N 1
ATOM 2387 C CA . THR A 1 293 ? -0.275 15.633 35.438 1 37.19 293 THR A CA 1
ATOM 2388 C C . THR A 1 293 ? -0.89 15.133 36.719 1 37.19 293 THR A C 1
ATOM 2390 O O . THR A 1 293 ? -2.055 15.406 37 1 37.19 293 THR A O 1
ATOM 2393 N N . LYS A 1 294 ? -0.942 13.984 37.25 1 34.84 294 LYS A N 1
ATOM 2394 C CA . LYS A 1 294 ? -0.796 13.891 38.688 1 34.84 294 LYS A CA 1
ATOM 2395 C C . LYS A 1 294 ? 0.311 14.812 39.188 1 34.84 294 LYS A C 1
ATOM 2397 O O . LYS A 1 294 ? 1.452 14.727 38.75 1 34.84 294 LYS A O 1
ATOM 2402 N N . LYS A 1 295 ? -0.325 15.938 39.562 1 25.47 295 LYS A N 1
ATOM 2403 C CA . LYS A 1 295 ? 0.392 16.641 40.625 1 25.47 295 LYS A CA 1
ATOM 2404 C C . LYS A 1 295 ? 0.782 15.68 41.75 1 25.47 295 LYS A C 1
ATOM 2406 O O . LYS A 1 295 ? -0.033 14.867 42.188 1 25.47 295 LYS A O 1
ATOM 2411 N N . MET B 1 1 ? -14.633 -39.031 -12.93 1 58.06 1 MET B N 1
ATOM 2412 C CA . MET B 1 1 ? -13.469 -38.156 -12.812 1 58.06 1 MET B CA 1
ATOM 2413 C C . MET B 1 1 ? -12.727 -38.062 -14.141 1 58.06 1 MET B C 1
ATOM 2415 O O . MET B 1 1 ? -12.391 -36.969 -14.586 1 58.06 1 MET B O 1
ATOM 2419 N N . ALA B 1 2 ? -12.648 -39.25 -14.719 1 60.41 2 ALA B N 1
ATOM 2420 C CA . ALA B 1 2 ? -11.93 -39.25 -15.992 1 60.41 2 ALA B CA 1
ATOM 2421 C C . ALA B 1 2 ? -12.641 -38.375 -17.016 1 60.41 2 ALA B C 1
ATOM 2423 O O . ALA B 1 2 ? -12.008 -37.594 -17.719 1 60.41 2 ALA B O 1
ATOM 2424 N N . ASN B 1 3 ? -13.867 -38.5 -17.016 1 63.31 3 ASN B N 1
ATOM 2425 C CA . ASN B 1 3 ? -14.641 -37.688 -17.953 1 63.31 3 ASN B CA 1
ATOM 2426 C C . ASN B 1 3 ? -14.547 -36.188 -17.656 1 63.31 3 ASN B C 1
ATOM 2428 O O . ASN B 1 3 ? -14.406 -35.375 -18.562 1 63.31 3 ASN B O 1
ATOM 2432 N N . ALA B 1 4 ? -14.516 -35.938 -16.453 1 65.25 4 ALA B N 1
ATOM 2433 C CA . ALA B 1 4 ? -14.445 -34.531 -16.031 1 65.25 4 ALA B CA 1
ATOM 2434 C C . ALA B 1 4 ? -13.094 -33.906 -16.375 1 65.25 4 ALA B C 1
ATOM 2436 O O . ALA B 1 4 ? -13.008 -32.719 -16.688 1 65.25 4 ALA B O 1
ATOM 2437 N N . LEU B 1 5 ? -12.18 -34.75 -16.438 1 63.38 5 LEU B N 1
ATOM 2438 C CA . LEU B 1 5 ? -10.828 -34.312 -16.734 1 63.38 5 LEU B CA 1
ATOM 2439 C C . LEU B 1 5 ? -10.617 -34.188 -18.25 1 63.38 5 LEU B C 1
ATOM 2441 O O . LEU B 1 5 ? -9.828 -33.375 -18.703 1 63.38 5 LEU B O 1
ATOM 2445 N N . GLU B 1 6 ? -11.383 -35.062 -18.844 1 64.19 6 GLU B N 1
ATOM 2446 C CA . GLU B 1 6 ? -11.211 -35.094 -20.297 1 64.19 6 GLU B CA 1
ATOM 2447 C C . GLU B 1 6 ? -11.883 -33.906 -20.953 1 64.19 6 GLU B C 1
ATOM 2449 O O . GLU B 1 6 ? -11.398 -33.406 -21.969 1 64.19 6 GLU B O 1
ATOM 2454 N N . THR B 1 7 ? -12.797 -33.438 -20.297 1 70.19 7 THR B N 1
ATOM 2455 C CA . THR B 1 7 ? -13.633 -32.438 -20.922 1 70.19 7 THR B CA 1
ATOM 2456 C C . THR B 1 7 ? -12.82 -31.188 -21.25 1 70.19 7 THR B C 1
ATOM 2458 O O . THR B 1 7 ? -12.852 -30.688 -22.375 1 70.19 7 THR B O 1
ATOM 2461 N N . PRO B 1 8 ? -12.078 -30.75 -20.359 1 62.97 8 PRO B N 1
ATOM 2462 C CA . PRO B 1 8 ? -11.367 -29.516 -20.688 1 62.97 8 PRO B CA 1
ATOM 2463 C C . PRO B 1 8 ? -10.203 -29.75 -21.641 1 62.97 8 PRO B C 1
ATOM 2465 O O . PRO B 1 8 ? -9.766 -28.812 -22.328 1 62.97 8 PRO B O 1
ATOM 2468 N N . LEU B 1 9 ? -9.797 -30.984 -21.797 1 64.88 9 LEU B N 1
ATOM 2469 C CA . LEU B 1 9 ? -8.562 -31.266 -22.547 1 64.88 9 LEU B CA 1
ATOM 2470 C C . LEU B 1 9 ? -8.883 -31.766 -23.938 1 64.88 9 LEU B C 1
ATOM 2472 O O . LEU B 1 9 ? -8.102 -31.562 -24.875 1 64.88 9 LEU B O 1
ATOM 2476 N N . LYS B 1 10 ? -9.953 -32.438 -24.062 1 66.5 10 LYS B N 1
ATOM 2477 C CA . LYS B 1 10 ? -10.289 -33.188 -25.281 1 66.5 10 LYS B CA 1
ATOM 2478 C C . LYS B 1 10 ? -10.164 -32.312 -26.516 1 66.5 10 LYS B C 1
ATOM 2480 O O . LYS B 1 10 ? -9.617 -32.719 -27.531 1 66.5 10 LYS B O 1
ATOM 2485 N N . PRO B 1 11 ? -10.57 -31.078 -26.25 1 65.44 11 PRO B N 1
ATOM 2486 C CA . PRO B 1 11 ? -10.477 -30.25 -27.453 1 65.44 11 PRO B CA 1
ATOM 2487 C C . PRO B 1 11 ? -9.031 -29.969 -27.875 1 65.44 11 PRO B C 1
ATOM 2489 O O . PRO B 1 11 ? -8.773 -29.609 -29.031 1 65.44 11 PRO B O 1
ATOM 2492 N N . HIS B 1 12 ? -8.227 -30.109 -27.016 1 61.31 12 HIS B N 1
ATOM 2493 C CA . HIS B 1 12 ? -6.848 -29.703 -27.266 1 61.31 12 HIS B CA 1
ATOM 2494 C C . HIS B 1 12 ? -5.941 -30.906 -27.469 1 61.31 12 HIS B C 1
ATOM 2496 O O . HIS B 1 12 ? -4.727 -30.766 -27.625 1 61.31 12 HIS B O 1
ATOM 2502 N N . MET B 1 13 ? -6.625 -31.984 -27.391 1 63.22 13 MET B N 1
ATOM 2503 C CA . MET B 1 13 ? -5.84 -33.219 -27.484 1 63.22 13 MET B CA 1
ATOM 2504 C C . MET B 1 13 ? -6.121 -33.938 -28.797 1 63.22 13 MET B C 1
ATOM 2506 O O . MET B 1 13 ? -7.066 -33.594 -29.516 1 63.22 13 MET B O 1
ATOM 2510 N N . ARG B 1 14 ? -5.082 -34.75 -29.172 1 61.69 14 ARG B N 1
ATOM 2511 C CA . ARG B 1 14 ? -5.238 -35.531 -30.391 1 61.69 14 ARG B CA 1
ATOM 2512 C C . ARG B 1 14 ? -6.461 -36.438 -30.312 1 61.69 14 ARG B C 1
ATOM 2514 O O . ARG B 1 14 ? -6.938 -36.75 -29.219 1 61.69 14 ARG B O 1
ATOM 2521 N N . ALA B 1 15 ? -6.879 -36.781 -31.594 1 64.25 15 ALA B N 1
ATOM 2522 C CA . ALA B 1 15 ? -7.988 -37.75 -31.688 1 64.25 15 ALA B CA 1
ATOM 2523 C C . ALA B 1 15 ? -7.676 -39.031 -30.922 1 64.25 15 ALA B C 1
ATOM 2525 O O . ALA B 1 15 ? -6.57 -39.562 -31.031 1 64.25 15 ALA B O 1
ATOM 2526 N N . GLY B 1 16 ? -8.523 -39.438 -30.016 1 61.84 16 GLY B N 1
ATOM 2527 C CA . GLY B 1 16 ? -8.328 -40.656 -29.25 1 61.84 16 GLY B CA 1
ATOM 2528 C C . GLY B 1 16 ? -7.809 -40.438 -27.859 1 61.84 16 GLY B C 1
ATOM 2529 O O . GLY B 1 16 ? -7.574 -41.375 -27.109 1 61.84 16 GLY B O 1
ATOM 2530 N N . PHE B 1 17 ? -7.602 -39.094 -27.609 1 60.03 17 PHE B N 1
ATOM 2531 C CA . PHE B 1 17 ? -7.152 -38.781 -26.25 1 60.03 17 PHE B CA 1
ATOM 2532 C C . PHE B 1 17 ? -8.203 -39.219 -25.234 1 60.03 17 PHE B C 1
ATOM 2534 O O . PHE B 1 17 ? -9.383 -38.844 -25.359 1 60.03 17 PHE B O 1
ATOM 2541 N N . THR B 1 18 ? -7.848 -40.125 -24.453 1 63 18 THR B N 1
ATOM 2542 C CA . THR B 1 18 ? -8.711 -40.531 -23.344 1 63 18 THR B CA 1
ATOM 2543 C C . THR B 1 18 ? -7.934 -40.531 -22.031 1 63 18 THR B C 1
ATOM 2545 O O . THR B 1 18 ? -6.727 -40.781 -22.016 1 63 18 THR B O 1
ATOM 2548 N N . ILE B 1 19 ? -8.547 -39.844 -21.047 1 61.06 19 ILE B N 1
ATOM 2549 C CA . ILE B 1 19 ? -8.023 -40 -19.688 1 61.06 19 ILE B CA 1
ATOM 2550 C C . ILE B 1 19 ? -8.672 -41.188 -19.031 1 61.06 19 ILE B C 1
ATOM 2552 O O . ILE B 1 19 ? -9.898 -41.25 -18.891 1 61.06 19 ILE B O 1
ATOM 2556 N N . GLN B 1 20 ? -7.922 -42.25 -19 1 61.97 20 GLN B N 1
ATOM 2557 C CA . GLN B 1 20 ? -8.438 -43.438 -18.375 1 61.97 20 GLN B CA 1
ATOM 2558 C C . GLN B 1 20 ? -8.336 -43.375 -16.859 1 61.97 20 GLN B C 1
ATOM 2560 O O . GLN B 1 20 ? -7.477 -42.688 -16.328 1 61.97 20 GLN B O 1
ATOM 2565 N N . GLN B 1 21 ? -9.328 -44 -16.234 1 59.41 21 GLN B N 1
ATOM 2566 C CA . GLN B 1 21 ? -9.281 -44.125 -14.781 1 59.41 21 GLN B CA 1
ATOM 2567 C C . GLN B 1 21 ? -7.941 -44.688 -14.312 1 59.41 21 GLN B C 1
ATOM 2569 O O . GLN B 1 21 ? -7.441 -44.312 -13.25 1 59.41 21 GLN B O 1
ATOM 2574 N N . SER B 1 22 ? -7.449 -45.469 -15.078 1 58.78 22 SER B N 1
ATOM 2575 C CA . SER B 1 22 ? -6.156 -46.062 -14.734 1 58.78 22 SER B CA 1
ATOM 2576 C C . SER B 1 22 ? -5.051 -45 -14.758 1 58.78 22 SER B C 1
ATOM 2578 O O . SER B 1 22 ? -4.121 -45.062 -13.953 1 58.78 22 SER B O 1
ATOM 2580 N N . ASP B 1 23 ? -5.23 -44.031 -15.617 1 58.03 23 ASP B N 1
ATOM 2581 C CA . ASP B 1 23 ? -4.242 -42.969 -15.695 1 58.03 23 ASP B CA 1
ATOM 2582 C C . ASP B 1 23 ? -4.305 -42.094 -14.453 1 58.03 23 ASP B C 1
ATOM 2584 O O . ASP B 1 23 ? -3.268 -41.688 -13.906 1 58.03 23 ASP B O 1
ATOM 2588 N N . ILE B 1 24 ? -5.531 -41.875 -14.07 1 56.12 24 ILE B N 1
ATOM 2589 C CA . ILE B 1 24 ? -5.754 -41.094 -12.852 1 56.12 24 ILE B CA 1
ATOM 2590 C C . ILE B 1 24 ? -5.184 -41.875 -11.656 1 56.12 24 ILE B C 1
ATOM 2592 O O . ILE B 1 24 ? -4.492 -41.281 -10.812 1 56.12 24 ILE B O 1
ATOM 2596 N N . SER B 1 25 ? -5.484 -43.094 -11.719 1 54.94 25 SER B N 1
ATOM 2597 C CA . SER B 1 25 ? -4.988 -43.938 -10.633 1 54.94 25 SER B CA 1
ATOM 2598 C C . SER B 1 25 ? -3.465 -44 -10.625 1 54.94 25 SER B C 1
ATOM 2600 O O . SER B 1 25 ? -2.842 -43.938 -9.562 1 54.94 25 SER B O 1
ATOM 2602 N N . ARG B 1 26 ? -2.949 -44.062 -11.742 1 54.56 26 ARG B N 1
ATOM 2603 C CA . ARG B 1 26 ? -1.496 -44.094 -11.852 1 54.56 26 ARG B CA 1
ATOM 2604 C C . ARG B 1 26 ? -0.878 -42.781 -11.453 1 54.56 26 ARG B C 1
ATOM 2606 O O . ARG B 1 26 ? 0.199 -42.719 -10.852 1 54.56 26 ARG B O 1
ATOM 2613 N N . MET B 1 27 ? -1.634 -41.719 -11.766 1 54.25 27 MET B N 1
ATOM 2614 C CA . MET B 1 27 ? -1.191 -40.406 -11.352 1 54.25 27 MET B CA 1
ATOM 2615 C C . MET B 1 27 ? -1.194 -40.281 -9.836 1 54.25 27 MET B C 1
ATOM 2617 O O . MET B 1 27 ? -0.256 -39.719 -9.25 1 54.25 27 MET B O 1
ATOM 2621 N N . GLU B 1 28 ? -2.217 -40.844 -9.383 1 52.88 28 GLU B N 1
ATOM 2622 C CA . GLU B 1 28 ? -2.348 -40.812 -7.926 1 52.88 28 GLU B CA 1
ATOM 2623 C C . GLU B 1 28 ? -1.261 -41.656 -7.262 1 52.88 28 GLU B C 1
ATOM 2625 O O . GLU B 1 28 ? -0.777 -41.312 -6.184 1 52.88 28 GLU B O 1
ATOM 2630 N N . ARG B 1 29 ? -0.962 -42.688 -8.086 1 50.03 29 ARG B N 1
ATOM 2631 C CA . ARG B 1 29 ? 0.017 -43.625 -7.531 1 50.03 29 ARG B CA 1
ATOM 2632 C C . ARG B 1 29 ? 1.425 -43.281 -8.008 1 50.03 29 ARG B C 1
ATOM 2634 O O . ARG B 1 29 ? 2.381 -44 -7.695 1 50.03 29 ARG B O 1
ATOM 2641 N N . GLU B 1 30 ? 1.581 -42.188 -8.641 1 50.94 30 GLU B N 1
ATOM 2642 C CA . GLU B 1 30 ? 2.881 -41.719 -9.102 1 50.94 30 GLU B CA 1
ATOM 2643 C C . GLU B 1 30 ? 3.549 -42.719 -10.023 1 50.94 30 GLU B C 1
ATOM 2645 O O . GLU B 1 30 ? 4.77 -42.906 -9.992 1 50.94 30 GLU B O 1
ATOM 2650 N N . GLU B 1 31 ? 2.857 -43.625 -10.68 1 51.72 31 GLU B N 1
ATOM 2651 C CA . GLU B 1 31 ? 3.438 -44.688 -11.469 1 51.72 31 GLU B CA 1
ATOM 2652 C C . GLU B 1 31 ? 3.633 -44.281 -12.922 1 51.72 31 GLU B C 1
ATOM 2654 O O . GLU B 1 31 ? 4.359 -44.938 -13.664 1 51.72 31 GLU B O 1
ATOM 2659 N N . THR B 1 32 ? 2.938 -43.281 -13.367 1 49.25 32 THR B N 1
ATOM 2660 C CA . THR B 1 32 ? 3.045 -42.906 -14.773 1 49.25 32 THR B CA 1
ATOM 2661 C C . THR B 1 32 ? 3.363 -41.406 -14.906 1 49.25 32 THR B C 1
ATOM 2663 O O . THR B 1 32 ? 2.916 -40.594 -14.102 1 49.25 32 THR B O 1
ATOM 2666 N N . PRO B 1 33 ? 4.387 -41.219 -15.711 1 51.44 33 PRO B N 1
ATOM 2667 C CA . PRO B 1 33 ? 4.633 -39.781 -16.016 1 51.44 33 PRO B CA 1
ATOM 2668 C C . PRO B 1 33 ? 3.367 -39.062 -16.438 1 51.44 33 PRO B C 1
ATOM 2670 O O . PRO B 1 33 ? 2.547 -39.594 -17.188 1 51.44 33 PRO B O 1
ATOM 2673 N N . LEU B 1 34 ? 2.893 -38.156 -15.633 1 55.19 34 LEU B N 1
ATOM 2674 C CA . LEU B 1 34 ? 1.761 -37.344 -16.031 1 55.19 34 LEU B CA 1
ATOM 2675 C C . LEU B 1 34 ? 2.164 -36.375 -17.125 1 55.19 34 LEU B C 1
ATOM 2677 O O . LEU B 1 34 ? 3.207 -35.719 -17.031 1 55.19 34 LEU B O 1
ATOM 2681 N N . ASP B 1 35 ? 1.423 -36.656 -18.234 1 64.94 35 ASP B N 1
ATOM 2682 C CA . ASP B 1 35 ? 1.65 -35.625 -19.25 1 64.94 35 ASP B CA 1
ATOM 2683 C C . ASP B 1 35 ? 0.904 -34.344 -18.891 1 64.94 35 ASP B C 1
ATOM 2685 O O . ASP B 1 35 ? 0.086 -34.312 -17.969 1 64.94 35 ASP B O 1
ATOM 2689 N N . ILE B 1 36 ? 1.262 -33.25 -19.484 1 64.75 36 ILE B N 1
ATOM 2690 C CA . ILE B 1 36 ? 0.815 -31.891 -19.219 1 64.75 36 ILE B CA 1
ATOM 2691 C C . ILE B 1 36 ? -0.704 -31.812 -19.359 1 64.75 36 ILE B C 1
ATOM 2693 O O . ILE B 1 36 ? -1.384 -31.266 -18.484 1 64.75 36 ILE B O 1
ATOM 2697 N N . PRO B 1 37 ? -1.217 -32.5 -20.328 1 61.62 37 PRO B N 1
ATOM 2698 C CA . PRO B 1 37 ? -2.67 -32.375 -20.469 1 61.62 37 PRO B CA 1
ATOM 2699 C C . PRO B 1 37 ? -3.428 -32.969 -19.281 1 61.62 37 PRO B C 1
ATOM 2701 O O . PRO B 1 37 ? -4.41 -32.375 -18.812 1 61.62 37 PRO B O 1
ATOM 2704 N N . GLU B 1 38 ? -2.879 -34 -18.875 1 63.56 38 GLU B N 1
ATOM 2705 C CA . GLU B 1 38 ? -3.537 -34.625 -17.719 1 63.56 38 GLU B CA 1
ATOM 2706 C C . GLU B 1 38 ? -3.418 -33.75 -16.484 1 63.56 38 GLU B C 1
ATOM 2708 O O . GLU B 1 38 ? -4.395 -33.562 -15.75 1 63.56 38 GLU B O 1
ATOM 2713 N N . LEU B 1 39 ? -2.217 -33.25 -16.375 1 68.25 39 LEU B N 1
ATOM 2714 C CA . LEU B 1 39 ? -1.968 -32.406 -15.219 1 68.25 39 LEU B CA 1
ATOM 2715 C C . LEU B 1 39 ? -2.83 -31.141 -15.266 1 68.25 39 LEU B C 1
ATOM 2717 O O . LEU B 1 39 ? -3.383 -30.719 -14.242 1 68.25 39 LEU B O 1
ATOM 2721 N N . LEU B 1 40 ? -2.92 -30.703 -16.391 1 68.25 40 LEU B N 1
ATOM 2722 C CA . LEU B 1 40 ? -3.695 -29.469 -16.562 1 68.25 40 LEU B CA 1
ATOM 2723 C C . LEU B 1 40 ? -5.184 -29.734 -16.359 1 68.25 40 LEU B C 1
ATOM 2725 O O . LEU B 1 40 ? -5.895 -28.922 -15.781 1 68.25 40 LEU B O 1
ATOM 2729 N N . ALA B 1 41 ? -5.527 -30.828 -16.859 1 63.88 41 ALA B N 1
ATOM 2730 C CA . ALA B 1 41 ? -6.918 -31.219 -16.656 1 63.88 41 ALA B CA 1
ATOM 2731 C C . ALA B 1 41 ? -7.238 -31.359 -15.164 1 63.88 41 ALA B C 1
ATOM 2733 O O . ALA B 1 41 ? -8.266 -30.875 -14.695 1 63.88 41 ALA B O 1
ATOM 2734 N N . TYR B 1 42 ? -6.316 -31.953 -14.609 1 64.25 42 TYR B N 1
ATOM 2735 C CA . TYR B 1 42 ? -6.508 -32.156 -13.172 1 64.25 42 TYR B CA 1
ATOM 2736 C C . TYR B 1 42 ? -6.559 -30.812 -12.445 1 64.25 42 TYR B C 1
ATOM 2738 O O . TYR B 1 42 ? -7.434 -30.578 -11.609 1 64.25 42 TYR B O 1
ATOM 2746 N N . ALA B 1 43 ? -5.625 -30.047 -12.828 1 68.56 43 ALA B N 1
ATOM 2747 C CA . ALA B 1 43 ? -5.566 -28.734 -12.195 1 68.56 43 ALA B CA 1
ATOM 2748 C C . ALA B 1 43 ? -6.852 -27.938 -12.438 1 68.56 43 ALA B C 1
ATOM 2750 O O . ALA B 1 43 ? -7.371 -27.297 -11.531 1 68.56 43 ALA B O 1
ATOM 2751 N N . SER B 1 44 ? -7.324 -28.078 -13.562 1 65.75 44 SER B N 1
ATOM 2752 C CA . SER B 1 44 ? -8.516 -27.328 -13.953 1 65.75 44 SER B CA 1
ATOM 2753 C C . SER B 1 44 ? -9.758 -27.844 -13.242 1 65.75 44 SER B C 1
ATOM 2755 O O . SER B 1 44 ? -10.555 -27.062 -12.727 1 65.75 44 SER B O 1
ATOM 2757 N N . VAL B 1 45 ? -9.852 -29.125 -13.25 1 60.75 45 VAL B N 1
ATOM 2758 C CA . VAL B 1 45 ? -11.039 -29.734 -12.656 1 60.75 45 VAL B CA 1
ATOM 2759 C C . VAL B 1 45 ? -11.078 -29.438 -11.156 1 60.75 45 VAL B C 1
ATOM 2761 O O . VAL B 1 45 ? -12.148 -29.172 -10.602 1 60.75 45 VAL B O 1
ATOM 2764 N N . PHE B 1 46 ? -9.914 -29.422 -10.656 1 58.44 46 PHE B N 1
ATOM 2765 C CA . PHE B 1 46 ? -9.867 -29.266 -9.211 1 58.44 46 PHE B CA 1
ATOM 2766 C C . PHE B 1 46 ? -9.641 -27.797 -8.836 1 58.44 46 PHE B C 1
ATOM 2768 O O . PHE B 1 46 ? -9.594 -27.453 -7.652 1 58.44 46 PHE B O 1
ATOM 2775 N N . ASN B 1 47 ? -9.516 -26.984 -9.828 1 60.75 47 ASN B N 1
ATOM 2776 C CA . ASN B 1 47 ? -9.328 -25.562 -9.617 1 60.75 47 ASN B CA 1
ATOM 2777 C C . ASN B 1 47 ? -8.117 -25.281 -8.727 1 60.75 47 ASN B C 1
ATOM 2779 O O . ASN B 1 47 ? -8.227 -24.547 -7.742 1 60.75 47 ASN B O 1
ATOM 2783 N N . VAL B 1 48 ? -7.031 -26.078 -9.117 1 62.41 48 VAL B N 1
ATOM 2784 C CA . VAL B 1 48 ? -5.789 -25.906 -8.367 1 62.41 48 VAL B CA 1
ATOM 2785 C C . VAL B 1 48 ? -4.645 -25.625 -9.336 1 62.41 48 VAL B C 1
ATOM 2787 O O . VAL B 1 48 ? -4.766 -25.844 -10.539 1 62.41 48 VAL B O 1
ATOM 2790 N N . ASP B 1 49 ? -3.637 -25.125 -8.742 1 66.31 49 ASP B N 1
ATOM 2791 C CA . ASP B 1 49 ? -2.414 -24.922 -9.516 1 66.31 49 ASP B CA 1
ATOM 2792 C C . ASP B 1 49 ? -1.725 -26.25 -9.812 1 66.31 49 ASP B C 1
ATOM 2794 O O . ASP B 1 49 ? -1.782 -27.188 -9.008 1 66.31 49 ASP B O 1
ATOM 2798 N N . ILE B 1 50 ? -1.235 -26.203 -11.008 1 68.62 50 ILE B N 1
ATOM 2799 C CA . ILE B 1 50 ? -0.552 -27.422 -11.43 1 68.62 50 ILE B CA 1
ATOM 2800 C C . ILE B 1 50 ? 0.511 -27.797 -10.406 1 68.62 50 ILE B C 1
ATOM 2802 O O . ILE B 1 50 ? 0.749 -28.984 -10.164 1 68.62 50 ILE B O 1
ATOM 2806 N N . GLY B 1 51 ? 1.023 -26.734 -9.859 1 65.38 51 GLY B N 1
ATOM 2807 C CA . GLY B 1 51 ? 2.039 -27.016 -8.859 1 65.38 51 GLY B CA 1
ATOM 2808 C C . GLY B 1 51 ? 1.521 -27.844 -7.695 1 65.38 51 GLY B C 1
ATOM 2809 O O . GLY B 1 51 ? 2.262 -28.641 -7.117 1 65.38 51 GLY B O 1
ATOM 2810 N N . ALA B 1 52 ? 0.306 -27.625 -7.484 1 62.16 52 ALA B N 1
ATOM 2811 C CA . ALA B 1 52 ? -0.295 -28.328 -6.352 1 62.16 52 ALA B CA 1
ATOM 2812 C C . ALA B 1 52 ? -0.461 -29.812 -6.645 1 62.16 52 ALA B C 1
ATOM 2814 O O . ALA B 1 52 ? -0.55 -30.625 -5.727 1 62.16 52 ALA B O 1
ATOM 2815 N N . ILE B 1 53 ? -0.459 -30.109 -7.902 1 61.81 53 ILE B N 1
ATOM 2816 C CA . ILE B 1 53 ? -0.719 -31.484 -8.297 1 61.81 53 ILE B CA 1
ATOM 2817 C C . ILE B 1 53 ? 0.603 -32.219 -8.555 1 61.81 53 ILE B C 1
ATOM 2819 O O . ILE B 1 53 ? 0.649 -33.438 -8.586 1 61.81 53 ILE B O 1
ATOM 2823 N N . LEU B 1 54 ? 1.502 -31.312 -8.648 1 64.75 54 LEU B N 1
ATOM 2824 C CA . LEU B 1 54 ? 2.805 -31.891 -8.93 1 64.75 54 LEU B CA 1
ATOM 2825 C C . LEU B 1 54 ? 3.34 -32.656 -7.719 1 64.75 54 LEU B C 1
ATOM 2827 O O . LEU B 1 54 ? 3.09 -32.25 -6.578 1 64.75 54 LEU B O 1
ATOM 2831 N N . LYS B 1 55 ? 4.012 -33.656 -8.086 1 59.81 55 LYS B N 1
ATOM 2832 C CA . LYS B 1 55 ? 4.762 -34.312 -7.035 1 59.81 55 LYS B CA 1
ATOM 2833 C C . LYS B 1 55 ? 5.754 -33.375 -6.363 1 59.81 55 LYS B C 1
ATOM 2835 O O . LYS B 1 55 ? 6.281 -32.469 -7.008 1 59.81 55 LYS B O 1
ATOM 2840 N N . PRO B 1 56 ? 5.914 -33.562 -5.09 1 57.75 56 PRO B N 1
ATOM 2841 C CA . PRO B 1 56 ? 6.77 -32.656 -4.32 1 57.75 56 PRO B CA 1
ATOM 2842 C C . PRO B 1 56 ? 8.117 -32.406 -4.992 1 57.75 56 PRO B C 1
ATOM 2844 O O . PRO B 1 56 ? 8.625 -31.266 -4.98 1 57.75 56 PRO B O 1
ATOM 2847 N N . HIS B 1 57 ? 8.594 -33.5 -5.652 1 56.62 57 HIS B N 1
ATOM 2848 C CA . HIS B 1 57 ? 9.922 -33.344 -6.238 1 56.62 57 HIS B CA 1
ATOM 2849 C C . HIS B 1 57 ? 9.883 -32.438 -7.469 1 56.62 57 HIS B C 1
ATOM 2851 O O . HIS B 1 57 ? 10.914 -31.891 -7.859 1 56.62 57 HIS B O 1
ATOM 2857 N N . PHE B 1 58 ? 8.688 -32.344 -8.047 1 61.22 58 PHE B N 1
ATOM 2858 C CA . PHE B 1 58 ? 8.562 -31.5 -9.219 1 61.22 58 PHE B CA 1
ATOM 2859 C C . PHE B 1 58 ? 8.203 -30.078 -8.812 1 61.22 58 PHE B C 1
ATOM 2861 O O . PHE B 1 58 ? 8.391 -29.141 -9.586 1 61.22 58 PHE B O 1
ATOM 2868 N N . GLN B 1 59 ? 7.688 -29.906 -7.672 1 59.91 59 GLN B N 1
ATOM 2869 C CA . GLN B 1 59 ? 7.277 -28.578 -7.199 1 59.91 59 GLN B CA 1
ATOM 2870 C C . GLN B 1 59 ? 8.445 -27.609 -7.207 1 59.91 59 GLN B C 1
ATOM 2872 O O . GLN B 1 59 ? 8.281 -26.422 -7.52 1 59.91 59 GLN B O 1
ATOM 2877 N N . GLY B 1 60 ? 9.547 -28.219 -6.984 1 57.75 60 GLY B N 1
ATOM 2878 C CA . GLY B 1 60 ? 10.734 -27.375 -6.988 1 57.75 60 GLY B CA 1
ATOM 2879 C C . GLY B 1 60 ? 11.094 -26.859 -8.367 1 57.75 60 GLY B C 1
ATOM 2880 O O . GLY B 1 60 ? 11.75 -25.828 -8.5 1 57.75 60 GLY B O 1
ATOM 2881 N N . LEU B 1 61 ? 10.664 -27.625 -9.328 1 59.12 61 LEU B N 1
ATOM 2882 C CA . LEU B 1 61 ? 10.953 -27.25 -10.711 1 59.12 61 LEU B CA 1
ATOM 2883 C C . LEU B 1 61 ? 9.875 -26.312 -11.258 1 59.12 61 LEU B C 1
ATOM 2885 O O . LEU B 1 61 ? 10.086 -25.656 -12.281 1 59.12 61 LEU B O 1
ATOM 2889 N N . TYR B 1 62 ? 8.805 -26.375 -10.609 1 59.78 62 TYR B N 1
ATOM 2890 C CA . TYR B 1 62 ? 7.668 -25.531 -10.984 1 59.78 62 TYR B CA 1
ATOM 2891 C C . TYR B 1 62 ? 7.852 -24.109 -10.484 1 59.78 62 TYR B C 1
ATOM 2893 O O . TYR B 1 62 ? 7.98 -23.891 -9.273 1 59.78 62 TYR B O 1
ATOM 2901 N N . GLN B 1 63 ? 8.234 -23.219 -11.562 1 59.75 63 GLN B N 1
ATOM 2902 C CA . GLN B 1 63 ? 8.383 -21.828 -11.164 1 59.75 63 GLN B CA 1
ATOM 2903 C C . GLN B 1 63 ? 7.16 -21 -11.555 1 59.75 63 GLN B C 1
ATOM 2905 O O . GLN B 1 63 ? 6.684 -21.094 -12.695 1 59.75 63 GLN B O 1
ATOM 2910 N N . ASN B 1 64 ? 6.449 -20.562 -10.625 1 69.88 64 ASN B N 1
ATOM 2911 C CA . ASN B 1 64 ? 5.375 -19.594 -10.859 1 69.88 64 ASN B CA 1
ATOM 2912 C C . ASN B 1 64 ? 5.914 -18.188 -11.016 1 69.88 64 ASN B C 1
ATOM 2914 O O . ASN B 1 64 ? 6.891 -17.812 -10.359 1 69.88 64 ASN B O 1
ATOM 2918 N N . GLU B 1 65 ? 5.398 -17.484 -12.07 1 78.94 65 GLU B N 1
ATOM 2919 C CA . GLU B 1 65 ? 5.824 -16.109 -12.289 1 78.94 65 GLU B CA 1
ATOM 2920 C C . GLU B 1 65 ? 5.672 -15.273 -11.016 1 78.94 65 GLU B C 1
ATOM 2922 O O . GLU B 1 65 ? 6.512 -14.422 -10.719 1 78.94 65 GLU B O 1
ATOM 2927 N N . ILE B 1 66 ? 4.629 -15.562 -10.344 1 86.56 66 ILE B N 1
ATOM 2928 C CA . ILE B 1 66 ? 4.375 -14.859 -9.094 1 86.56 66 ILE B CA 1
ATOM 2929 C C . ILE B 1 66 ? 4.258 -15.875 -7.953 1 86.56 66 ILE B C 1
ATOM 2931 O O . ILE B 1 66 ? 3.473 -16.812 -8.031 1 86.56 66 ILE B O 1
ATOM 2935 N N . ARG B 1 67 ? 5.047 -15.672 -6.914 1 85.81 67 ARG B N 1
ATOM 2936 C CA . ARG B 1 67 ? 5.027 -16.641 -5.816 1 85.81 67 ARG B CA 1
ATOM 2937 C C . ARG B 1 67 ? 5.125 -15.93 -4.469 1 85.81 67 ARG B C 1
ATOM 2939 O O . ARG B 1 67 ? 5.656 -14.82 -4.379 1 85.81 67 ARG B O 1
ATOM 2946 N N . LEU B 1 68 ? 4.59 -16.641 -3.523 1 89.06 68 LEU B N 1
ATOM 2947 C CA . LEU B 1 68 ? 4.738 -16.219 -2.137 1 89.06 68 LEU B CA 1
ATOM 2948 C C . LEU B 1 68 ? 6.012 -16.797 -1.527 1 89.06 68 LEU B C 1
ATOM 2950 O O . LEU B 1 68 ? 6.184 -18.016 -1.471 1 89.06 68 LEU B O 1
ATOM 2954 N N . GLN B 1 69 ? 6.941 -15.938 -1.15 1 90.12 69 GLN B N 1
ATOM 2955 C CA . GLN B 1 69 ? 8.18 -16.359 -0.5 1 90.12 69 GLN B CA 1
ATOM 2956 C C . GLN B 1 69 ? 8.078 -16.219 1.017 1 90.12 69 GLN B C 1
ATOM 2958 O O . GLN B 1 69 ? 7.906 -15.125 1.539 1 90.12 69 GLN B O 1
ATOM 2963 N N . ARG B 1 70 ? 8.188 -17.375 1.665 1 91.12 70 ARG B N 1
ATOM 2964 C CA . ARG B 1 70 ? 8.094 -17.406 3.121 1 91.12 70 ARG B CA 1
ATOM 2965 C C . ARG B 1 70 ? 9.43 -17.797 3.746 1 91.12 70 ARG B C 1
ATOM 2967 O O . ARG B 1 70 ? 10.109 -18.703 3.252 1 91.12 70 ARG B O 1
ATOM 2974 N N . PHE B 1 71 ? 9.781 -17.094 4.797 1 93.12 71 PHE B N 1
ATOM 2975 C CA . PHE B 1 71 ? 11.016 -17.406 5.504 1 93.12 71 PHE B CA 1
ATOM 2976 C C . PHE B 1 71 ? 10.734 -17.766 6.957 1 93.12 71 PHE B C 1
ATOM 2978 O O . PHE B 1 71 ? 9.836 -17.203 7.578 1 93.12 71 PHE B O 1
ATOM 2985 N N . ALA B 1 72 ? 11.516 -18.641 7.445 1 91.25 72 ALA B N 1
ATOM 2986 C CA . ALA B 1 72 ? 11.344 -19.078 8.82 1 91.25 72 ALA B CA 1
ATOM 2987 C C . ALA B 1 72 ? 11.797 -18 9.805 1 91.25 72 ALA B C 1
ATOM 2989 O O . ALA B 1 72 ? 11.234 -17.875 10.898 1 91.25 72 ALA B O 1
ATOM 2990 N N . THR B 1 73 ? 12.82 -17.297 9.43 1 92.25 73 THR B N 1
ATOM 2991 C CA . THR B 1 73 ? 13.344 -16.234 10.289 1 92.25 73 THR B CA 1
ATOM 2992 C C . THR B 1 73 ? 13.602 -14.969 9.477 1 92.25 73 THR B C 1
ATOM 2994 O O . THR B 1 73 ? 13.797 -15.023 8.266 1 92.25 73 THR B O 1
ATOM 2997 N N . ASP B 1 74 ? 13.68 -13.883 10.211 1 88.88 74 ASP B N 1
ATOM 2998 C CA . ASP B 1 74 ? 14.023 -12.625 9.562 1 88.88 74 ASP B CA 1
ATOM 2999 C C . ASP B 1 74 ? 15.453 -12.648 9.031 1 88.88 74 ASP B C 1
ATOM 3001 O O . ASP B 1 74 ? 15.75 -12.039 8 1 88.88 74 ASP B O 1
ATOM 3005 N N . LYS B 1 75 ? 16.281 -13.297 9.719 1 91.94 75 LYS B N 1
ATOM 3006 C CA . LYS B 1 75 ? 17.672 -13.414 9.281 1 91.94 75 LYS B CA 1
ATOM 3007 C C . LYS B 1 75 ? 17.766 -14.117 7.934 1 91.94 75 LYS B C 1
ATOM 3009 O O . LYS B 1 75 ? 18.547 -13.727 7.078 1 91.94 75 LYS B O 1
ATOM 3014 N N . ALA B 1 76 ? 17.016 -15.141 7.812 1 94.06 76 ALA B N 1
ATOM 3015 C CA . ALA B 1 76 ? 17 -15.867 6.547 1 94.06 76 ALA B CA 1
ATOM 3016 C C . ALA B 1 76 ? 16.469 -14.984 5.418 1 94.06 76 ALA B C 1
ATOM 3018 O O . ALA B 1 76 ? 17 -15.008 4.305 1 94.06 76 ALA B O 1
ATOM 3019 N N . ALA B 1 77 ? 15.445 -14.281 5.711 1 93.12 77 ALA B N 1
ATOM 3020 C CA . ALA B 1 77 ? 14.898 -13.344 4.727 1 93.12 77 ALA B CA 1
ATOM 3021 C C . ALA B 1 77 ? 15.938 -12.297 4.34 1 93.12 77 ALA B C 1
ATOM 3023 O O . ALA B 1 77 ? 16.109 -11.984 3.156 1 93.12 77 ALA B O 1
ATOM 3024 N N . ASP B 1 78 ? 16.609 -11.797 5.293 1 93.25 78 ASP B N 1
ATOM 3025 C CA . ASP B 1 78 ? 17.625 -10.773 5.07 1 93.25 78 ASP B CA 1
ATOM 3026 C C . ASP B 1 78 ? 18.75 -11.305 4.184 1 93.25 78 ASP B C 1
ATOM 3028 O O . ASP B 1 78 ? 19.25 -10.594 3.311 1 93.25 78 ASP B O 1
ATOM 3032 N N . ARG B 1 79 ? 19.156 -12.484 4.426 1 95.62 79 ARG B N 1
ATOM 3033 C CA . ARG B 1 79 ? 20.203 -13.102 3.611 1 95.62 79 ARG B CA 1
ATOM 3034 C C . ARG B 1 79 ? 19.75 -13.266 2.164 1 95.62 79 ARG B C 1
ATOM 3036 O O . ARG B 1 79 ? 20.516 -13.016 1.233 1 95.62 79 ARG B O 1
ATOM 3043 N N . TYR B 1 80 ? 18.562 -13.719 2.045 1 95.94 80 TYR B N 1
ATOM 3044 C CA . TYR B 1 80 ? 18 -13.875 0.709 1 95.94 80 TYR B CA 1
ATOM 3045 C C . TYR B 1 80 ? 17.969 -12.539 -0.029 1 95.94 80 TYR B C 1
ATOM 3047 O O . TYR B 1 80 ? 18.391 -12.453 -1.181 1 95.94 80 TYR B O 1
ATOM 3055 N N . LEU B 1 81 ? 17.5 -11.516 0.619 1 96.25 81 LEU B N 1
ATOM 3056 C CA . LEU B 1 81 ? 17.391 -10.195 0.01 1 96.25 81 LEU B CA 1
ATOM 3057 C C . LEU B 1 81 ? 18.781 -9.625 -0.288 1 96.25 81 LEU B C 1
ATOM 3059 O O . LEU B 1 81 ? 18.984 -8.969 -1.313 1 96.25 81 LEU B O 1
ATOM 3063 N N . CYS B 1 82 ? 19.672 -9.875 0.599 1 97.25 82 CYS B N 1
ATOM 3064 C CA . CYS B 1 82 ? 21.047 -9.438 0.382 1 97.25 82 CYS B CA 1
ATOM 3065 C C . CYS B 1 82 ? 21.594 -9.969 -0.937 1 97.25 82 CYS B C 1
ATOM 3067 O O . CYS B 1 82 ? 22.188 -9.227 -1.715 1 97.25 82 CYS B O 1
ATOM 3069 N N . ASP B 1 83 ? 21.344 -11.195 -1.158 1 96.62 83 ASP B N 1
ATOM 3070 C CA . ASP B 1 83 ? 21.797 -11.828 -2.395 1 96.62 83 ASP B CA 1
ATOM 3071 C C . ASP B 1 83 ? 21.031 -11.273 -3.602 1 96.62 83 ASP B C 1
ATOM 3073 O O . ASP B 1 83 ? 21.641 -11 -4.641 1 96.62 83 ASP B O 1
ATOM 3077 N N . MET B 1 84 ? 19.797 -11.102 -3.455 1 95.5 84 MET B N 1
ATOM 3078 C CA . MET B 1 84 ? 18.953 -10.648 -4.559 1 95.5 84 MET B CA 1
ATOM 3079 C C . MET B 1 84 ? 19.312 -9.219 -4.957 1 95.5 84 MET B C 1
ATOM 3081 O O . MET B 1 84 ? 19.219 -8.859 -6.129 1 95.5 84 MET B O 1
ATOM 3085 N N . GLU B 1 85 ? 19.719 -8.406 -4.008 1 97.5 85 GLU B N 1
ATOM 3086 C CA . GLU B 1 85 ? 19.922 -6.973 -4.207 1 97.5 85 GLU B CA 1
ATOM 3087 C C . GLU B 1 85 ? 21.375 -6.672 -4.543 1 97.5 85 GLU B C 1
ATOM 3089 O O . GLU B 1 85 ? 21.766 -5.508 -4.68 1 97.5 85 GLU B O 1
ATOM 3094 N N . ASN B 1 86 ? 22.172 -7.629 -4.738 1 96.75 86 ASN B N 1
ATOM 3095 C CA . ASN B 1 86 ? 23.609 -7.445 -4.77 1 96.75 86 ASN B CA 1
ATOM 3096 C C . ASN B 1 86 ? 24.047 -6.641 -5.992 1 96.75 86 ASN B C 1
ATOM 3098 O O . ASN B 1 86 ? 25.156 -6.082 -6.012 1 96.75 86 ASN B O 1
ATOM 3102 N N . GLU B 1 87 ? 23.281 -6.531 -7.039 1 96.25 87 GLU B N 1
ATOM 3103 C CA . GLU B 1 87 ? 23.656 -5.785 -8.234 1 96.25 87 GLU B CA 1
ATOM 3104 C C . GLU B 1 87 ? 22.906 -4.461 -8.32 1 96.25 87 GLU B C 1
ATOM 3106 O O . GLU B 1 87 ? 22.859 -3.84 -9.383 1 96.25 87 GLU B O 1
ATOM 3111 N N . GLY B 1 88 ? 22.297 -4.07 -7.23 1 97.06 88 GLY B N 1
ATOM 3112 C CA . GLY B 1 88 ? 21.547 -2.824 -7.195 1 97.06 88 GLY B CA 1
ATOM 3113 C C . GLY B 1 88 ? 20.047 -3.029 -7.156 1 97.06 88 GLY B C 1
ATOM 3114 O O . GLY B 1 88 ? 19.562 -4.141 -7.379 1 97.06 88 GLY B O 1
ATOM 3115 N N . ARG B 1 89 ? 19.359 -1.913 -6.895 1 97.62 89 ARG B N 1
ATOM 3116 C CA . ARG B 1 89 ? 17.906 -2.031 -6.762 1 97.62 89 ARG B CA 1
ATOM 3117 C C . ARG B 1 89 ? 17.219 -0.703 -7.066 1 97.62 89 ARG B C 1
ATOM 3119 O O . ARG B 1 89 ? 17.859 0.351 -7.043 1 97.62 89 ARG B O 1
ATOM 3126 N N . ILE B 1 90 ? 15.953 -0.756 -7.406 1 97.62 90 ILE B N 1
ATOM 3127 C CA . ILE B 1 90 ? 15.047 0.376 -7.527 1 97.62 90 ILE B CA 1
ATOM 3128 C C . ILE B 1 90 ? 13.867 0.198 -6.57 1 97.62 90 ILE B C 1
ATOM 3130 O O . ILE B 1 90 ? 13.164 -0.81 -6.625 1 97.62 90 ILE B O 1
ATOM 3134 N N . LEU B 1 91 ? 13.766 1.163 -5.672 1 97.44 91 LEU B N 1
ATOM 3135 C CA . LEU B 1 91 ? 12.617 1.183 -4.773 1 97.44 91 LEU B CA 1
ATOM 3136 C C . LEU B 1 91 ? 11.547 2.154 -5.27 1 97.44 91 LEU B C 1
ATOM 3138 O O . LEU B 1 91 ? 11.852 3.314 -5.562 1 97.44 91 LEU B O 1
ATOM 3142 N N . ALA B 1 92 ? 10.336 1.68 -5.422 1 96.75 92 ALA B N 1
ATOM 3143 C CA . ALA B 1 92 ? 9.164 2.523 -5.656 1 96.75 92 ALA B CA 1
ATOM 3144 C C . ALA B 1 92 ? 8.148 2.379 -4.527 1 96.75 92 ALA B C 1
ATOM 3146 O O . ALA B 1 92 ? 7.441 1.371 -4.445 1 96.75 92 ALA B O 1
ATOM 3147 N N . PHE B 1 93 ? 8.094 3.443 -3.701 1 95.56 93 PHE B N 1
ATOM 3148 C CA . PHE B 1 93 ? 7.32 3.334 -2.473 1 95.56 93 PHE B CA 1
ATOM 3149 C C . PHE B 1 93 ? 6.281 4.445 -2.387 1 95.56 93 PHE B C 1
ATOM 3151 O O . PHE B 1 93 ? 6.551 5.586 -2.775 1 95.56 93 PHE B O 1
ATOM 3158 N N . SER B 1 94 ? 5.172 4.039 -1.849 1 93.81 94 SER B N 1
ATOM 3159 C CA . SER B 1 94 ? 4.148 5.023 -1.524 1 93.81 94 SER B CA 1
ATOM 3160 C C . SER B 1 94 ? 4.195 5.406 -0.049 1 93.81 94 SER B C 1
ATOM 3162 O O . SER B 1 94 ? 3.273 6.043 0.464 1 93.81 94 SER B O 1
ATOM 3164 N N . HIS B 1 95 ? 5.238 5.012 0.579 1 93.31 95 HIS B N 1
ATOM 3165 C CA . HIS B 1 95 ? 5.484 5.348 1.977 1 93.31 95 HIS B CA 1
ATOM 3166 C C . HIS B 1 95 ? 6.934 5.77 2.193 1 93.31 95 HIS B C 1
ATOM 3168 O O . HIS B 1 95 ? 7.859 4.996 1.934 1 93.31 95 HIS B O 1
ATOM 3174 N N . PHE B 1 96 ? 7.145 7.023 2.607 1 96.25 96 PHE B N 1
ATOM 3175 C CA . PHE B 1 96 ? 8.445 7.57 2.986 1 96.25 96 PHE B CA 1
ATOM 3176 C C . PHE B 1 96 ? 8.609 7.57 4.504 1 96.25 96 PHE B C 1
ATOM 3178 O O . PHE B 1 96 ? 7.676 7.914 5.234 1 96.25 96 PHE B O 1
ATOM 3185 N N . PRO B 1 97 ? 9.781 7.129 4.973 1 96.31 97 PRO B N 1
ATOM 3186 C CA . PRO B 1 97 ? 11.055 6.742 4.363 1 96.31 97 PRO B CA 1
ATOM 3187 C C . PRO B 1 97 ? 11.234 5.227 4.285 1 96.31 97 PRO B C 1
ATOM 3189 O O . PRO B 1 97 ? 10.398 4.477 4.793 1 96.31 97 PRO B O 1
ATOM 3192 N N . SER B 1 98 ? 12.305 4.816 3.6 1 95.19 98 SER B N 1
ATOM 3193 C CA . SER B 1 98 ? 12.664 3.404 3.615 1 95.19 98 SER B CA 1
ATOM 3194 C C . SER B 1 98 ? 13.336 3.02 4.93 1 95.19 98 SER B C 1
ATOM 3196 O O . SER B 1 98 ? 13.898 3.873 5.621 1 95.19 98 SER B O 1
ATOM 3198 N N . SER B 1 99 ? 13.289 1.734 5.227 1 91.12 99 SER B N 1
ATOM 3199 C CA . SER B 1 99 ? 13.758 1.231 6.516 1 91.12 99 SER B CA 1
ATOM 3200 C C . SER B 1 99 ? 15.258 1.446 6.68 1 91.12 99 SER B C 1
ATOM 3202 O O . SER B 1 99 ? 15.75 1.569 7.805 1 91.12 99 SER B O 1
ATOM 3204 N N . PHE B 1 100 ? 15.961 1.525 5.621 1 94.19 100 PHE B N 1
ATOM 3205 C CA . PHE B 1 100 ? 17.406 1.716 5.645 1 94.19 100 PHE B CA 1
ATOM 3206 C C . PHE B 1 100 ? 17.781 2.967 6.434 1 94.19 100 PHE B C 1
ATOM 3208 O O . PHE B 1 100 ? 18.812 3.008 7.086 1 94.19 100 PHE B O 1
ATOM 3215 N N . PHE B 1 101 ? 16.922 3.906 6.555 1 94.75 101 PHE B N 1
ATOM 3216 C CA . PHE B 1 101 ? 17.297 5.219 7.066 1 94.75 101 PHE B CA 1
ATOM 3217 C C . PHE B 1 101 ? 16.844 5.391 8.508 1 94.75 101 PHE B C 1
ATOM 3219 O O . PHE B 1 101 ? 17.141 6.402 9.148 1 94.75 101 PHE B O 1
ATOM 3226 N N . TYR B 1 102 ? 16.062 4.438 9.031 1 88.06 102 TYR B N 1
ATOM 3227 C CA . TYR B 1 102 ? 15.656 4.617 10.422 1 88.06 102 TYR B CA 1
ATOM 3228 C C . TYR B 1 102 ? 16.016 3.395 11.258 1 88.06 102 TYR B C 1
ATOM 3230 O O . TYR B 1 102 ? 15.617 3.285 12.422 1 88.06 102 TYR B O 1
ATOM 3238 N N . THR B 1 103 ? 16.656 2.508 10.664 1 81.19 103 THR B N 1
ATOM 3239 C CA . THR B 1 103 ? 17.188 1.353 11.383 1 81.19 103 THR B CA 1
ATOM 3240 C C . THR B 1 103 ? 18.719 1.401 11.422 1 81.19 103 THR B C 1
ATOM 3242 O O . THR B 1 103 ? 19.328 2.182 10.695 1 81.19 103 THR B O 1
ATOM 3245 N N . ASP B 1 104 ? 19.141 0.555 12.32 1 79.44 104 ASP B N 1
ATOM 3246 C CA . ASP B 1 104 ? 20.594 0.433 12.383 1 79.44 104 ASP B CA 1
ATOM 3247 C C . ASP B 1 104 ? 21.109 -0.454 11.25 1 79.44 104 ASP B C 1
ATOM 3249 O O . ASP B 1 104 ? 20.422 -1.355 10.789 1 79.44 104 ASP B O 1
ATOM 3253 N N . HIS B 1 105 ? 22.281 -0.125 10.719 1 79.19 105 HIS B N 1
ATOM 3254 C CA . HIS B 1 105 ? 22.906 -0.835 9.609 1 79.19 105 HIS B CA 1
ATOM 3255 C C . HIS B 1 105 ? 23.703 -2.039 10.102 1 79.19 105 HIS B C 1
ATOM 3257 O O . HIS B 1 105 ? 24.844 -2.24 9.703 1 79.19 105 HIS B O 1
ATOM 3263 N N . ASP B 1 106 ? 23.016 -2.854 10.789 1 84.19 106 ASP B N 1
ATOM 3264 C CA . ASP B 1 106 ? 23.75 -3.926 11.438 1 84.19 106 ASP B CA 1
ATOM 3265 C C . ASP B 1 106 ? 23.734 -5.199 10.602 1 84.19 106 ASP B C 1
ATOM 3267 O O . ASP B 1 106 ? 24.547 -6.102 10.812 1 84.19 106 ASP B O 1
ATOM 3271 N N . THR B 1 107 ? 23.031 -5.215 9.641 1 90 107 THR B N 1
ATOM 3272 C CA . THR B 1 107 ? 22.922 -6.434 8.844 1 90 107 THR B CA 1
ATOM 3273 C C . THR B 1 107 ? 23.828 -6.359 7.621 1 90 107 THR B C 1
ATOM 3275 O O . THR B 1 107 ? 24.188 -5.27 7.172 1 90 107 THR B O 1
ATOM 3278 N N . ALA B 1 108 ? 24.188 -7.555 7.113 1 94.19 108 ALA B N 1
ATOM 3279 C CA . ALA B 1 108 ? 24.984 -7.625 5.895 1 94.19 108 ALA B CA 1
ATOM 3280 C C . ALA B 1 108 ? 24.281 -6.934 4.734 1 94.19 108 ALA B C 1
ATOM 3282 O O . ALA B 1 108 ? 24.922 -6.297 3.896 1 94.19 108 ALA B O 1
ATOM 3283 N N . ARG B 1 109 ? 23.031 -7.039 4.742 1 95.38 109 ARG B N 1
ATOM 3284 C CA . ARG B 1 109 ? 22.219 -6.426 3.691 1 95.38 109 ARG B CA 1
ATOM 3285 C C . ARG B 1 109 ? 22.375 -4.906 3.707 1 95.38 109 ARG B C 1
ATOM 3287 O O . ARG B 1 109 ? 22.688 -4.297 2.68 1 95.38 109 ARG B O 1
ATOM 3294 N N . PHE B 1 110 ? 22.266 -4.348 4.832 1 94.56 110 PHE B N 1
ATOM 3295 C CA . PHE B 1 110 ? 22.312 -2.893 4.93 1 94.56 110 PHE B CA 1
ATOM 3296 C C . PHE B 1 110 ? 23.75 -2.385 4.77 1 94.56 110 PHE B C 1
ATOM 3298 O O . PHE B 1 110 ? 23.969 -1.289 4.25 1 94.56 110 PHE B O 1
ATOM 3305 N N . GLN B 1 111 ? 24.703 -3.209 5.137 1 95.69 111 GLN B N 1
ATOM 3306 C CA . GLN B 1 111 ? 26.094 -2.85 4.879 1 95.69 111 GLN B CA 1
ATOM 3307 C C . GLN B 1 111 ? 26.375 -2.818 3.383 1 95.69 111 GLN B C 1
ATOM 3309 O O . GLN B 1 111 ? 27.125 -1.954 2.908 1 95.69 111 GLN B O 1
ATOM 3314 N N . GLN B 1 112 ? 25.828 -3.74 2.689 1 96.62 112 GLN B N 1
ATOM 3315 C CA . GLN B 1 112 ? 25.938 -3.76 1.236 1 96.62 112 GLN B CA 1
ATOM 3316 C C . GLN B 1 112 ? 25.328 -2.502 0.618 1 96.62 112 GLN B C 1
ATOM 3318 O O . GLN B 1 112 ? 25.969 -1.853 -0.22 1 96.62 112 GLN B O 1
ATOM 3323 N N . ILE B 1 113 ? 24.203 -2.115 1.056 1 95.81 113 ILE B N 1
ATOM 3324 C CA . ILE B 1 113 ? 23.469 -0.971 0.522 1 95.81 113 ILE B CA 1
ATOM 3325 C C . ILE B 1 113 ? 24.203 0.321 0.865 1 95.81 113 ILE B C 1
ATOM 3327 O O . ILE B 1 113 ? 24.219 1.267 0.074 1 95.81 113 ILE B O 1
ATOM 3331 N N . ALA B 1 114 ? 24.875 0.308 1.966 1 94.75 114 ALA B N 1
ATOM 3332 C CA . ALA B 1 114 ? 25.578 1.493 2.463 1 94.75 114 ALA B CA 1
ATOM 3333 C C . ALA B 1 114 ? 26.844 1.758 1.66 1 94.75 114 ALA B C 1
ATOM 3335 O O . ALA B 1 114 ? 27.438 2.84 1.751 1 94.75 114 ALA B O 1
ATOM 3336 N N . GLN B 1 115 ? 27.297 0.856 0.912 1 95 115 GLN B N 1
ATOM 3337 C CA . GLN B 1 115 ? 28.547 1.014 0.166 1 95 115 GLN B CA 1
ATOM 3338 C C . GLN B 1 115 ? 28.422 2.107 -0.891 1 95 115 GLN B C 1
ATOM 3340 O O . GLN B 1 115 ? 27.375 2.238 -1.533 1 95 115 GLN B O 1
ATOM 3345 N N . PRO B 1 116 ? 29.469 2.848 -1.102 1 92.81 116 PRO B N 1
ATOM 3346 C CA . PRO B 1 116 ? 29.422 3.945 -2.068 1 92.81 116 PRO B CA 1
ATOM 3347 C C . PRO B 1 116 ? 29.172 3.467 -3.498 1 92.81 116 PRO B C 1
ATOM 3349 O O . PRO B 1 116 ? 28.594 4.195 -4.305 1 92.81 116 PRO B O 1
ATOM 3352 N N . GLY B 1 117 ? 29.609 2.305 -3.807 1 94.44 117 GLY B N 1
ATOM 3353 C CA . GLY B 1 117 ? 29.484 1.795 -5.164 1 94.44 117 GLY B CA 1
ATOM 3354 C C . GLY B 1 117 ? 28.188 1.054 -5.41 1 94.44 117 GLY B C 1
ATOM 3355 O O . GLY B 1 117 ? 27.953 0.541 -6.508 1 94.44 117 GLY B O 1
ATOM 3356 N N . TYR B 1 118 ? 27.344 1.042 -4.434 1 96.81 118 TYR B N 1
ATOM 3357 C CA . TYR B 1 118 ? 26.062 0.367 -4.586 1 96.81 118 TYR B CA 1
ATOM 3358 C C . TYR B 1 118 ? 25.078 1.236 -5.359 1 96.81 118 TYR B C 1
ATOM 3360 O O . TYR B 1 118 ? 24.828 2.387 -4.988 1 96.81 118 TYR B O 1
ATOM 3368 N N . ALA B 1 119 ? 24.531 0.66 -6.395 1 97.31 119 ALA B N 1
ATOM 3369 C CA . ALA B 1 119 ? 23.594 1.411 -7.223 1 97.31 119 ALA B CA 1
ATOM 3370 C C . ALA B 1 119 ? 22.188 1.319 -6.668 1 97.31 119 ALA B C 1
ATOM 3372 O O . ALA B 1 119 ? 21.672 0.222 -6.422 1 97.31 119 ALA B O 1
ATOM 3373 N N . GLU B 1 120 ? 21.547 2.48 -6.504 1 97.06 120 GLU B N 1
ATOM 3374 C CA . GLU B 1 120 ? 20.188 2.498 -5.965 1 97.06 120 GLU B CA 1
ATOM 3375 C C . GLU B 1 120 ? 19.406 3.705 -6.477 1 97.06 120 GLU B C 1
ATOM 3377 O O . GLU B 1 120 ? 19.953 4.809 -6.574 1 97.06 120 GLU B O 1
ATOM 3382 N N . THR B 1 121 ? 18.188 3.465 -6.84 1 96.88 121 THR B N 1
ATOM 3383 C CA . THR B 1 121 ? 17.219 4.523 -7.102 1 96.88 121 THR B CA 1
ATOM 3384 C C . THR B 1 121 ? 15.992 4.367 -6.211 1 96.88 121 THR B C 1
ATOM 3386 O O . THR B 1 121 ? 15.391 3.291 -6.145 1 96.88 121 THR B O 1
ATOM 3389 N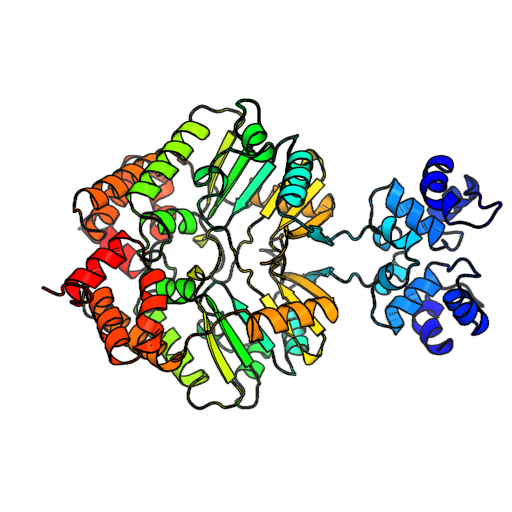 N . GLU B 1 122 ? 15.695 5.395 -5.484 1 97.38 122 GLU B N 1
ATOM 3390 C CA . GLU B 1 122 ? 14.445 5.43 -4.727 1 97.38 122 GLU B CA 1
ATOM 3391 C C . GLU B 1 122 ? 13.453 6.418 -5.332 1 97.38 122 GLU B C 1
ATOM 3393 O O . GLU B 1 122 ? 13.812 7.562 -5.625 1 97.38 122 GLU B O 1
ATOM 3398 N N . ILE B 1 123 ? 12.281 5.895 -5.562 1 97.12 123 ILE B N 1
ATOM 3399 C CA . ILE B 1 123 ? 11.188 6.703 -6.094 1 97.12 123 ILE B CA 1
ATOM 3400 C C . ILE B 1 123 ? 10.023 6.703 -5.109 1 97.12 123 ILE B C 1
ATOM 3402 O O . ILE B 1 123 ? 9.539 5.645 -4.711 1 97.12 123 ILE B O 1
ATOM 3406 N N . TYR B 1 124 ? 9.562 7.961 -4.723 1 97.06 124 TYR B N 1
ATOM 3407 C CA . TYR B 1 124 ? 8.469 8.07 -3.77 1 97.06 124 TYR B CA 1
ATOM 3408 C C . TYR B 1 124 ? 7.34 8.93 -4.332 1 97.06 124 TYR B C 1
ATOM 3410 O O . TYR B 1 124 ? 7.586 9.852 -5.117 1 97.06 124 TYR B O 1
ATOM 3418 N N . THR B 1 125 ? 6.121 8.57 -3.906 1 96.19 125 THR B N 1
ATOM 3419 C CA . THR B 1 125 ? 5.062 9.562 -4.09 1 96.19 125 THR B CA 1
ATOM 3420 C C . THR B 1 125 ? 5.324 10.797 -3.236 1 96.19 125 THR B C 1
ATOM 3422 O O . THR B 1 125 ? 5.754 10.688 -2.086 1 96.19 125 THR B O 1
ATOM 3425 N N . LEU B 1 126 ? 5.074 11.906 -3.785 1 97.19 126 LEU B N 1
ATOM 3426 C CA . LEU B 1 126 ? 5.359 13.164 -3.1 1 97.19 126 LEU B CA 1
ATOM 3427 C C . LEU B 1 126 ? 4.52 13.297 -1.833 1 97.19 126 LEU B C 1
ATOM 3429 O O . LEU B 1 126 ? 4.992 13.82 -0.823 1 97.19 126 LEU B O 1
ATOM 3433 N N . ASP B 1 127 ? 3.299 12.828 -1.871 1 96.88 127 ASP B N 1
ATOM 3434 C CA . ASP B 1 127 ? 2.42 12.945 -0.712 1 96.88 127 ASP B CA 1
ATOM 3435 C C . ASP B 1 127 ? 2.975 12.164 0.477 1 96.88 127 ASP B C 1
ATOM 3437 O O . ASP B 1 127 ? 2.785 12.555 1.629 1 96.88 127 ASP B O 1
ATOM 3441 N N . SER B 1 128 ? 3.654 11.047 0.237 1 96.5 128 SER B N 1
ATOM 3442 C CA . SER B 1 128 ? 4.242 10.297 1.338 1 96.5 128 SER B CA 1
ATOM 3443 C C . SER B 1 128 ? 5.348 11.086 2.023 1 96.5 128 SER B C 1
ATOM 3445 O O . SER B 1 128 ? 5.48 11.047 3.248 1 96.5 128 SER B O 1
ATOM 3447 N N . TYR B 1 129 ? 6.117 11.812 1.26 1 98 129 TYR B N 1
ATOM 3448 C CA . TYR B 1 129 ? 7.18 12.656 1.809 1 98 129 TYR B CA 1
ATOM 3449 C C . TYR B 1 129 ? 6.602 13.82 2.592 1 98 129 TYR B C 1
ATOM 3451 O O . TYR B 1 129 ? 7.016 14.086 3.723 1 98 129 TYR B O 1
ATOM 3459 N N . LEU B 1 130 ? 5.66 14.461 1.985 1 98.25 130 LEU B N 1
ATOM 3460 C CA . LEU B 1 130 ? 5.035 15.602 2.65 1 98.25 130 LEU B CA 1
ATOM 3461 C C . LEU B 1 130 ? 4.348 15.164 3.939 1 98.25 130 LEU B C 1
ATOM 3463 O O . LEU B 1 130 ? 4.402 15.867 4.949 1 98.25 130 LEU B O 1
ATOM 3467 N N . SER B 1 131 ? 3.732 14.039 3.871 1 97.62 131 SER B N 1
ATOM 3468 C CA . SER B 1 131 ? 3.092 13.5 5.066 1 97.62 131 SER B CA 1
ATOM 3469 C C . SER B 1 131 ? 4.113 13.219 6.164 1 97.62 131 SER B C 1
ATOM 3471 O O . SER B 1 131 ? 3.84 13.453 7.344 1 97.62 131 SER B O 1
ATOM 3473 N N . PHE B 1 132 ? 5.199 12.727 5.758 1 97.81 132 PHE B N 1
ATOM 3474 C CA . PHE B 1 132 ? 6.27 12.453 6.711 1 97.81 132 PHE B CA 1
ATOM 3475 C C . PHE B 1 132 ? 6.664 13.727 7.453 1 97.81 132 PHE B C 1
ATOM 3477 O O . PHE B 1 132 ? 6.922 13.695 8.656 1 97.81 132 PHE B O 1
ATOM 3484 N N . ILE B 1 133 ? 6.625 14.789 6.773 1 98 133 ILE B N 1
ATOM 3485 C CA . ILE B 1 133 ? 7.07 16.047 7.367 1 98 133 ILE B CA 1
ATOM 3486 C C . ILE B 1 133 ? 5.945 16.641 8.203 1 98 133 ILE B C 1
ATOM 3488 O O . ILE B 1 133 ? 6.16 17.047 9.352 1 98 133 ILE B O 1
ATOM 3492 N N . PHE B 1 134 ? 4.715 16.625 7.699 1 97.69 134 PHE B N 1
ATOM 3493 C CA . PHE B 1 134 ? 3.76 17.594 8.234 1 97.69 134 PHE B CA 1
ATOM 3494 C C . PHE B 1 134 ? 2.604 16.875 8.922 1 97.69 134 PHE B C 1
ATOM 3496 O O . PHE B 1 134 ? 1.826 17.5 9.648 1 97.69 134 PHE B O 1
ATOM 3503 N N . SER B 1 135 ? 2.416 15.609 8.672 1 96.94 135 SER B N 1
ATOM 3504 C CA . SER B 1 135 ? 1.28 14.922 9.281 1 96.94 135 SER B CA 1
ATOM 3505 C C . SER B 1 135 ? 1.461 14.781 10.789 1 96.94 135 SER B C 1
ATOM 3507 O O . SER B 1 135 ? 2.549 14.445 11.258 1 96.94 135 SER B O 1
ATOM 3509 N N . PRO B 1 136 ? 0.385 15.062 11.531 1 96.75 136 PRO B N 1
ATOM 3510 C CA . PRO B 1 136 ? 0.478 14.797 12.961 1 96.75 136 PRO B CA 1
ATOM 3511 C C . PRO B 1 136 ? 0.399 13.305 13.289 1 96.75 136 PRO B C 1
ATOM 3513 O O . PRO B 1 136 ? 0.663 12.906 14.43 1 96.75 136 PRO B O 1
ATOM 3516 N N . ILE B 1 137 ? -0.013 12.5 12.336 1 97.12 137 ILE B N 1
ATOM 3517 C CA . ILE B 1 137 ? -0.034 11.047 12.461 1 97.12 137 ILE B CA 1
ATOM 3518 C C . ILE B 1 137 ? 1.312 10.477 12.031 1 97.12 137 ILE B C 1
ATOM 3520 O O . ILE B 1 137 ? 1.663 10.516 10.852 1 97.12 137 ILE B O 1
ATOM 3524 N N . SER B 1 138 ? 2.07 10.055 12.984 1 95.31 138 SER B N 1
ATOM 3525 C CA . SER B 1 138 ? 3.418 9.578 12.695 1 95.31 138 SER B CA 1
ATOM 3526 C C . SER B 1 138 ? 3.977 8.75 13.844 1 95.31 138 SER B C 1
ATOM 3528 O O . SER B 1 138 ? 3.598 8.953 15 1 95.31 138 SER B O 1
ATOM 3530 N N . ARG B 1 139 ? 4.84 7.895 13.484 1 93.12 139 ARG B N 1
ATOM 3531 C CA . ARG B 1 139 ? 5.535 7.109 14.5 1 93.12 139 ARG B CA 1
ATOM 3532 C C . ARG B 1 139 ? 6.84 7.781 14.914 1 93.12 139 ARG B C 1
ATOM 3534 O O . ARG B 1 139 ? 7.52 7.32 15.836 1 93.12 139 ARG B O 1
ATOM 3541 N N . TYR B 1 140 ? 7.113 8.93 14.32 1 95.19 140 TYR B N 1
ATOM 3542 C CA . TYR B 1 140 ? 8.398 9.594 14.531 1 95.19 140 TYR B CA 1
ATOM 3543 C C . TYR B 1 140 ? 8.211 10.969 15.141 1 95.19 140 TYR B C 1
ATOM 3545 O O . TYR B 1 140 ? 7.273 11.695 14.789 1 95.19 140 TYR B O 1
ATOM 3553 N N . SER B 1 141 ? 9.141 11.281 16 1 95.81 141 SER B N 1
ATOM 3554 C CA . SER B 1 141 ? 9.227 12.656 16.484 1 95.81 141 SER B CA 1
ATOM 3555 C C . SER B 1 141 ? 9.898 13.562 15.469 1 95.81 141 SER B C 1
ATOM 3557 O O . SER B 1 141 ? 10.516 13.078 14.508 1 95.81 141 SER B O 1
ATOM 3559 N N . ASN B 1 142 ? 9.75 14.805 15.711 1 96.56 142 ASN B N 1
ATOM 3560 C CA . ASN B 1 142 ? 10.438 15.742 14.836 1 96.56 142 ASN B CA 1
ATOM 3561 C C . ASN B 1 142 ? 11.945 15.516 14.844 1 96.56 142 ASN B C 1
ATOM 3563 O O . ASN B 1 142 ? 12.602 15.609 13.797 1 96.56 142 ASN B O 1
ATOM 3567 N N . ASP B 1 143 ? 12.5 15.188 16 1 96.5 143 ASP B N 1
ATOM 3568 C CA . ASP B 1 143 ? 13.93 14.93 16.109 1 96.5 143 ASP B CA 1
ATOM 3569 C C . ASP B 1 143 ? 14.336 13.719 15.266 1 96.5 143 ASP B C 1
ATOM 3571 O O . ASP B 1 143 ? 15.359 13.75 14.586 1 96.5 143 ASP B O 1
ATOM 3575 N N . GLU B 1 144 ? 13.57 12.734 15.367 1 96.44 144 GLU B N 1
ATOM 3576 C CA . GLU B 1 144 ? 13.836 11.539 14.57 1 96.44 144 GLU B CA 1
ATOM 3577 C C . GLU B 1 144 ? 13.719 11.828 13.078 1 96.44 144 GLU B C 1
ATOM 3579 O O . GLU B 1 144 ? 14.531 11.359 12.281 1 96.44 144 GLU B O 1
ATOM 3584 N N . LYS B 1 145 ? 12.727 12.562 12.719 1 97.88 145 LYS B N 1
ATOM 3585 C CA . LYS B 1 145 ? 12.531 12.93 11.32 1 97.88 145 LYS B CA 1
ATOM 3586 C C . LYS B 1 145 ? 13.727 13.734 10.797 1 97.88 145 LYS B C 1
ATOM 3588 O O . LYS B 1 145 ? 14.172 13.523 9.672 1 97.88 145 LYS B O 1
ATOM 3593 N N . ILE B 1 146 ? 14.172 14.648 11.594 1 98.19 146 ILE B N 1
ATOM 3594 C CA . ILE B 1 146 ? 15.336 15.453 11.242 1 98.19 146 ILE B CA 1
ATOM 3595 C C . ILE B 1 146 ? 16.547 14.539 11 1 98.19 146 ILE B C 1
ATOM 3597 O O . ILE B 1 146 ? 17.25 14.688 10 1 98.19 146 ILE B O 1
ATOM 3601 N N . SER B 1 147 ? 16.734 13.617 11.867 1 97.44 147 SER B N 1
ATOM 3602 C CA . SER B 1 147 ? 17.844 12.672 11.727 1 97.44 147 SER B CA 1
ATOM 3603 C C . SER B 1 147 ? 17.719 11.867 10.438 1 97.44 147 SER B C 1
ATOM 3605 O O . SER B 1 147 ? 18.703 11.68 9.719 1 97.44 147 SER B O 1
ATOM 3607 N N . ILE B 1 148 ? 16.547 11.43 10.188 1 97.56 148 ILE B N 1
ATOM 3608 C CA . ILE B 1 148 ? 16.281 10.617 9.008 1 97.56 148 ILE B CA 1
ATOM 3609 C C . ILE B 1 148 ? 16.562 11.445 7.746 1 97.56 148 ILE B C 1
ATOM 3611 O O . ILE B 1 148 ? 17.25 10.984 6.836 1 97.56 148 ILE B O 1
ATOM 3615 N N . LEU B 1 149 ? 16.062 12.641 7.688 1 98.06 149 LEU B N 1
ATOM 3616 C CA . LEU B 1 149 ? 16.25 13.484 6.516 1 98.06 149 LEU B CA 1
ATOM 3617 C C . LEU B 1 149 ? 17.734 13.828 6.332 1 98.06 149 LEU B C 1
ATOM 3619 O O . LEU B 1 149 ? 18.219 13.914 5.203 1 98.06 149 LEU B O 1
ATOM 3623 N N . THR B 1 150 ? 18.422 14.039 7.441 1 97.88 150 THR B N 1
ATOM 3624 C CA . THR B 1 150 ? 19.859 14.305 7.363 1 97.88 150 THR B CA 1
ATOM 3625 C C . THR B 1 150 ? 20.594 13.125 6.723 1 97.88 150 THR B C 1
ATOM 3627 O O . THR B 1 150 ? 21.453 13.32 5.863 1 97.88 150 THR B O 1
ATOM 3630 N N . ARG B 1 151 ? 20.219 11.969 7.078 1 96.56 151 ARG B N 1
ATOM 3631 C CA . ARG B 1 151 ? 20.828 10.773 6.5 1 96.56 151 ARG B CA 1
ATOM 3632 C C . ARG B 1 151 ? 20.484 10.656 5.016 1 96.56 151 ARG B C 1
ATOM 3634 O O . ARG B 1 151 ? 21.344 10.266 4.211 1 96.56 151 ARG B O 1
ATOM 3641 N N . TYR B 1 152 ? 19.266 10.945 4.66 1 97.62 152 TYR B N 1
ATOM 3642 C CA . TYR B 1 152 ? 18.875 10.938 3.256 1 97.62 152 TYR B CA 1
ATOM 3643 C C . TYR B 1 152 ? 19.734 11.891 2.436 1 97.62 152 TYR B C 1
ATOM 3645 O O . TYR B 1 152 ? 20.203 11.531 1.357 1 97.62 152 TYR B O 1
ATOM 3653 N N . ILE B 1 153 ? 19.875 13.078 2.926 1 97.38 153 ILE B N 1
ATOM 3654 C CA . ILE B 1 153 ? 20.641 14.102 2.223 1 97.38 153 ILE B CA 1
ATOM 3655 C C . ILE B 1 153 ? 22.078 13.633 2.057 1 97.38 153 ILE B C 1
ATOM 3657 O O . ILE B 1 153 ? 22.656 13.727 0.965 1 97.38 153 ILE B O 1
ATOM 3661 N N . GLU B 1 154 ? 22.656 13.094 3.039 1 95.75 154 GLU B N 1
ATOM 3662 C CA . GLU B 1 154 ? 24.031 12.625 2.988 1 95.75 154 GLU B CA 1
ATOM 3663 C C . GLU B 1 154 ? 24.188 11.453 2.02 1 95.75 154 GLU B C 1
ATOM 3665 O O . GLU B 1 154 ? 25.172 11.367 1.286 1 95.75 154 GLU B O 1
ATOM 3670 N N . TYR B 1 155 ? 23.219 10.594 2.023 1 95.69 155 TYR B N 1
ATOM 3671 C CA . TYR B 1 155 ? 23.266 9.359 1.249 1 95.69 155 TYR B CA 1
ATOM 3672 C C . TYR B 1 155 ? 23.125 9.648 -0.241 1 95.69 155 TYR B C 1
ATOM 3674 O O . TYR B 1 155 ? 23.797 9.016 -1.064 1 95.69 155 TYR B O 1
ATOM 3682 N N . PHE B 1 156 ? 22.312 10.594 -0.642 1 96.38 156 PHE B N 1
ATOM 3683 C CA . PHE B 1 156 ? 21.969 10.789 -2.047 1 96.38 156 PHE B CA 1
ATOM 3684 C C . PHE B 1 156 ? 22.734 11.977 -2.625 1 96.38 156 PHE B C 1
ATOM 3686 O O . PHE B 1 156 ? 22.859 12.102 -3.844 1 96.38 156 PHE B O 1
ATOM 3693 N N . ARG B 1 157 ? 23.156 12.828 -1.829 1 92.69 157 ARG B N 1
ATOM 3694 C CA . ARG B 1 157 ? 23.812 14.039 -2.307 1 92.69 157 ARG B CA 1
ATOM 3695 C C . ARG B 1 157 ? 25.094 13.711 -3.064 1 92.69 157 ARG B C 1
ATOM 3697 O O . ARG B 1 157 ? 25.953 12.984 -2.557 1 92.69 157 ARG B O 1
ATOM 3704 N N . GLY B 1 158 ? 25.234 14.289 -4.285 1 87.62 158 GLY B N 1
ATOM 3705 C CA . GLY B 1 158 ? 26.469 14.227 -5.047 1 87.62 158 GLY B CA 1
ATOM 3706 C C . GLY B 1 158 ? 26.766 12.844 -5.598 1 87.62 158 GLY B C 1
ATOM 3707 O O . GLY B 1 158 ? 27.875 12.578 -6.066 1 87.62 158 GLY B O 1
ATOM 3708 N N . SER B 1 159 ? 25.859 11.969 -5.508 1 88.81 159 SER B N 1
ATOM 3709 C CA . SER B 1 159 ? 26.094 10.633 -6.027 1 88.81 159 SER B CA 1
ATOM 3710 C C . SER B 1 159 ? 25.656 10.516 -7.48 1 88.81 159 SER B C 1
ATOM 3712 O O . SER B 1 159 ? 24.641 11.102 -7.875 1 88.81 159 SER B O 1
ATOM 3714 N N . PHE B 1 160 ? 26.391 9.703 -8.195 1 92.12 160 PHE B N 1
ATOM 3715 C CA . PHE B 1 160 ? 26.062 9.492 -9.602 1 92.12 160 PHE B CA 1
ATOM 3716 C C . PHE B 1 160 ? 25.312 8.18 -9.797 1 92.12 160 PHE B C 1
ATOM 3718 O O . PHE B 1 160 ? 24.734 7.938 -10.852 1 92.12 160 PHE B O 1
ATOM 3725 N N . ILE B 1 161 ? 25.359 7.367 -8.789 1 95.06 161 ILE B N 1
ATOM 3726 C CA . ILE B 1 161 ? 24.781 6.047 -8.984 1 95.06 161 ILE B CA 1
ATOM 3727 C C . ILE B 1 161 ? 23.625 5.852 -8 1 95.06 161 ILE B C 1
ATOM 3729 O O . ILE B 1 161 ? 22.953 4.812 -8.016 1 95.06 161 ILE B O 1
ATOM 3733 N N . LYS B 1 162 ? 23.438 6.781 -7.078 1 96.19 162 LYS B N 1
ATOM 3734 C CA . LYS B 1 162 ? 22.297 6.797 -6.176 1 96.19 162 LYS B CA 1
ATOM 3735 C C . LYS B 1 162 ? 21.359 7.965 -6.492 1 96.19 162 LYS B C 1
ATOM 3737 O O . LYS B 1 162 ? 21.797 9.117 -6.539 1 96.19 162 LYS B O 1
ATOM 3742 N N . HIS B 1 163 ? 20.109 7.605 -6.707 1 96 163 HIS B N 1
ATOM 3743 C CA . HIS B 1 163 ? 19.156 8.625 -7.117 1 96 163 HIS B CA 1
ATOM 3744 C C . HIS B 1 163 ? 17.906 8.586 -6.242 1 96 163 HIS B C 1
ATOM 3746 O O . HIS B 1 163 ? 17.422 7.508 -5.879 1 96 163 HIS B O 1
ATOM 3752 N N . LEU B 1 164 ? 17.484 9.773 -5.879 1 97.19 164 LEU B N 1
ATOM 3753 C CA . LEU B 1 164 ? 16.219 9.961 -5.203 1 97.19 164 LEU B CA 1
ATOM 3754 C C . LEU B 1 164 ? 15.258 10.773 -6.062 1 97.19 164 LEU B C 1
ATOM 3756 O O . LEU B 1 164 ? 15.633 11.828 -6.59 1 97.19 164 LEU B O 1
ATOM 3760 N N . ARG B 1 165 ? 14.016 10.242 -6.223 1 96.44 165 ARG B N 1
ATOM 3761 C CA . ARG B 1 165 ? 13.016 10.922 -7.043 1 96.44 165 ARG B CA 1
ATOM 3762 C C . ARG B 1 165 ? 11.664 10.969 -6.34 1 96.44 165 ARG B C 1
ATOM 3764 O O . ARG B 1 165 ? 11.305 10.031 -5.625 1 96.44 165 ARG B O 1
ATOM 3771 N N . PHE B 1 166 ? 11 12.062 -6.57 1 97.19 166 PHE B N 1
ATOM 3772 C CA . PHE B 1 166 ? 9.617 12.211 -6.137 1 97.19 166 PHE B CA 1
ATOM 3773 C C . PHE B 1 166 ? 8.695 12.469 -7.324 1 97.19 166 PHE B C 1
ATOM 3775 O O . PHE B 1 166 ? 9.109 13.086 -8.312 1 97.19 166 PHE B O 1
ATOM 3782 N N . PHE B 1 167 ? 7.516 11.977 -7.223 1 95.81 167 PHE B N 1
ATOM 3783 C CA . PHE B 1 167 ? 6.504 12.312 -8.219 1 95.81 167 PHE B CA 1
ATOM 3784 C C . PHE B 1 167 ? 5.152 12.562 -7.555 1 95.81 167 PHE B C 1
ATOM 3786 O O . PHE B 1 167 ? 4.902 12.086 -6.445 1 95.81 167 PHE B O 1
ATOM 3793 N N . SER B 1 168 ? 4.324 13.281 -8.234 1 93.94 168 SER B N 1
ATOM 3794 C CA . SER B 1 168 ? 3.031 13.648 -7.672 1 93.94 168 SER B CA 1
ATOM 3795 C C . SER B 1 168 ? 1.95 12.648 -8.07 1 93.94 168 SER B C 1
ATOM 3797 O O . SER B 1 168 ? 1.713 12.43 -9.258 1 93.94 168 SER B O 1
ATOM 3799 N N . ARG B 1 169 ? 1.307 12.164 -7.07 1 90.06 169 ARG B N 1
ATOM 3800 C CA . ARG B 1 169 ? 0.182 11.266 -7.32 1 90.06 169 ARG B CA 1
ATOM 3801 C C . ARG B 1 169 ? -0.995 12.023 -7.93 1 90.06 169 ARG B C 1
ATOM 3803 O O . ARG B 1 169 ? -1.907 11.414 -8.492 1 90.06 169 ARG B O 1
ATOM 3810 N N . THR B 1 170 ? -0.982 13.297 -7.797 1 88.69 170 THR B N 1
ATOM 3811 C CA . THR B 1 170 ? -2.107 14.109 -8.25 1 88.69 170 THR B CA 1
ATOM 3812 C C . THR B 1 170 ? -2.172 14.133 -9.773 1 88.69 170 THR B C 1
ATOM 3814 O O . THR B 1 170 ? -3.186 14.539 -10.352 1 88.69 170 THR B O 1
ATOM 3817 N N . ALA B 1 171 ? -1.159 13.711 -10.383 1 85.69 171 ALA B N 1
ATOM 3818 C CA . ALA B 1 171 ? -1.134 13.602 -11.844 1 85.69 171 ALA B CA 1
ATOM 3819 C C . ALA B 1 171 ? -1.947 12.398 -12.312 1 85.69 171 ALA B C 1
ATOM 3821 O O . ALA B 1 171 ? -2.188 12.242 -13.516 1 85.69 171 ALA B O 1
ATOM 3822 N N . PHE B 1 172 ? -2.416 11.625 -11.375 1 88.56 172 PHE B N 1
ATOM 3823 C CA . PHE B 1 172 ? -3.172 10.414 -11.656 1 88.56 172 PHE B CA 1
ATOM 3824 C C . PHE B 1 172 ? -4.578 10.5 -11.07 1 88.56 172 PHE B C 1
ATOM 3826 O O . PHE B 1 172 ? -4.848 11.352 -10.227 1 88.56 172 PHE B O 1
ATOM 3833 N N . PRO B 1 173 ? -5.422 9.602 -11.516 1 83.62 173 PRO B N 1
ATOM 3834 C CA . PRO B 1 173 ? -6.77 9.602 -10.945 1 83.62 173 PRO B CA 1
ATOM 3835 C C . PRO B 1 173 ? -6.766 9.414 -9.43 1 83.62 173 PRO B C 1
ATOM 3837 O O . PRO B 1 173 ? -5.863 8.773 -8.883 1 83.62 173 PRO B O 1
ATOM 3840 N N . THR B 1 174 ? -7.809 9.906 -8.789 1 82.75 174 THR B N 1
ATOM 3841 C CA . THR B 1 174 ? -7.902 9.922 -7.336 1 82.75 174 THR B CA 1
ATOM 3842 C C . THR B 1 174 ? -7.863 8.5 -6.777 1 82.75 174 THR B C 1
ATOM 3844 O O . THR B 1 174 ? -7.348 8.266 -5.684 1 82.75 174 THR B O 1
ATOM 3847 N N . MET B 1 175 ? -8.297 7.625 -7.508 1 81 175 MET B N 1
ATOM 3848 C CA . MET B 1 175 ? -8.398 6.246 -7.043 1 81 175 MET B CA 1
ATOM 3849 C C . MET B 1 175 ? -7.082 5.504 -7.23 1 81 175 MET B C 1
ATOM 3851 O O . MET B 1 175 ? -6.918 4.383 -6.746 1 81 175 MET B O 1
ATOM 3855 N N . SER B 1 176 ? -6.172 6.195 -7.844 1 85 176 SER B N 1
ATOM 3856 C CA . SER B 1 176 ? -4.902 5.531 -8.117 1 85 176 SER B CA 1
ATOM 3857 C C . SER B 1 176 ? -4.121 5.285 -6.828 1 85 176 SER B C 1
ATOM 3859 O O . SER B 1 176 ? -4.004 6.18 -5.988 1 85 176 SER B O 1
ATOM 3861 N N . ARG B 1 177 ? -3.727 4.02 -6.762 1 88.38 177 ARG B N 1
ATOM 3862 C CA . ARG B 1 177 ? -2.863 3.625 -5.652 1 88.38 177 ARG B CA 1
ATOM 3863 C C . ARG B 1 177 ? -1.566 3.006 -6.16 1 88.38 177 ARG B C 1
ATOM 3865 O O . ARG B 1 177 ? -1.571 2.26 -7.141 1 88.38 177 ARG B O 1
ATOM 3872 N N . PHE B 1 178 ? -0.554 3.355 -5.469 1 91.62 178 PHE B N 1
ATOM 3873 C CA . PHE B 1 178 ? 0.757 2.85 -5.859 1 91.62 178 PHE B CA 1
ATOM 3874 C C . PHE B 1 178 ? 1.281 1.854 -4.832 1 91.62 178 PHE B C 1
ATOM 3876 O O . PHE B 1 178 ? 1.294 2.139 -3.635 1 91.62 178 PHE B O 1
ATOM 3883 N N . PRO B 1 179 ? 1.701 0.729 -5.285 1 92.44 179 PRO B N 1
ATOM 3884 C CA . PRO B 1 179 ? 2.248 -0.25 -4.344 1 92.44 179 PRO B CA 1
ATOM 3885 C C . PRO B 1 179 ? 3.678 0.074 -3.92 1 92.44 179 PRO B C 1
ATOM 3887 O O . PRO B 1 179 ? 4.344 0.9 -4.551 1 92.44 179 PRO B O 1
ATOM 3890 N N . ASN B 1 180 ? 4.012 -0.492 -2.826 1 94.25 180 ASN B N 1
ATOM 3891 C CA . ASN B 1 180 ? 5.43 -0.564 -2.49 1 94.25 180 ASN B CA 1
ATOM 3892 C C . ASN B 1 180 ? 6.109 -1.742 -3.182 1 94.25 180 ASN B C 1
ATOM 3894 O O . ASN B 1 180 ? 5.719 -2.893 -2.986 1 94.25 180 ASN B O 1
ATOM 3898 N N . LEU B 1 181 ? 7.133 -1.385 -3.895 1 96.5 181 LEU B N 1
ATOM 3899 C CA . LEU B 1 181 ? 7.793 -2.494 -4.574 1 96.5 181 LEU B CA 1
ATOM 3900 C C . LEU B 1 181 ? 9.289 -2.232 -4.719 1 96.5 181 LEU B C 1
ATOM 3902 O O . LEU B 1 181 ? 9.734 -1.088 -4.613 1 96.5 181 LEU B O 1
ATOM 3906 N N . GLU B 1 182 ? 9.992 -3.32 -4.875 1 97.5 182 GLU B N 1
ATOM 3907 C CA . GLU B 1 182 ? 11.422 -3.354 -5.164 1 97.5 182 GLU B CA 1
ATOM 3908 C C . GLU B 1 182 ? 11.703 -4.062 -6.484 1 97.5 182 GLU B C 1
ATOM 3910 O O . GLU B 1 182 ? 11.336 -5.227 -6.66 1 97.5 182 GLU B O 1
ATOM 3915 N N . LEU B 1 183 ? 12.266 -3.312 -7.344 1 97.75 183 LEU B N 1
ATOM 3916 C CA . LEU B 1 183 ? 12.664 -3.873 -8.625 1 97.75 183 LEU B CA 1
ATOM 3917 C C . LEU B 1 183 ? 14.148 -4.238 -8.625 1 97.75 183 LEU B C 1
ATOM 3919 O O . LEU B 1 183 ? 14.984 -3.438 -8.203 1 97.75 183 LEU B O 1
ATOM 3923 N N . LEU B 1 184 ? 14.367 -5.414 -9.039 1 97.62 184 LEU B N 1
ATOM 3924 C CA . LEU B 1 184 ? 15.719 -5.926 -9.219 1 97.62 184 LEU B CA 1
ATOM 3925 C C . LEU B 1 184 ? 16.016 -6.195 -10.695 1 97.62 184 LEU B C 1
ATOM 3927 O O . LEU B 1 184 ? 15.922 -7.34 -11.148 1 97.62 184 LEU B O 1
ATOM 3931 N N . PRO B 1 185 ? 16.453 -5.16 -11.344 1 93.38 185 PRO B N 1
ATOM 3932 C CA . PRO B 1 185 ? 16.531 -5.246 -12.805 1 93.38 185 PRO B CA 1
ATOM 3933 C C . PRO B 1 185 ? 17.484 -6.34 -13.281 1 93.38 185 PRO B C 1
ATOM 3935 O O . PRO B 1 185 ? 17.172 -7.062 -14.227 1 93.38 185 PRO B O 1
ATOM 3938 N N . ALA B 1 186 ? 18.594 -6.457 -12.688 1 92.5 186 ALA B N 1
ATOM 3939 C CA . ALA B 1 186 ? 19.609 -7.418 -13.133 1 92.5 186 ALA B CA 1
ATOM 3940 C C . ALA B 1 186 ? 19.062 -8.844 -13.07 1 92.5 186 ALA B C 1
ATOM 3942 O O . ALA B 1 186 ? 19.484 -9.703 -13.859 1 92.5 186 ALA B O 1
ATOM 3943 N N . LYS B 1 187 ? 18.109 -9.109 -12.25 1 91.81 187 LYS B N 1
ATOM 3944 C CA . LYS B 1 187 ? 17.578 -10.461 -12.062 1 91.81 187 LYS B CA 1
ATOM 3945 C C . LYS B 1 187 ? 16.172 -10.586 -12.617 1 91.81 187 LYS B C 1
ATOM 3947 O O . LYS B 1 187 ? 15.531 -11.633 -12.477 1 91.81 187 LYS B O 1
ATOM 3952 N N . SER B 1 188 ? 15.672 -9.539 -13.148 1 91.69 188 SER B N 1
ATOM 3953 C CA . SER B 1 188 ? 14.312 -9.5 -13.672 1 91.69 188 SER B CA 1
ATOM 3954 C C . SER B 1 188 ? 13.305 -9.969 -12.633 1 91.69 188 SER B C 1
ATOM 3956 O O . SER B 1 188 ? 12.477 -10.844 -12.898 1 91.69 188 SER B O 1
ATOM 3958 N N . THR B 1 189 ? 13.469 -9.375 -11.492 1 94.38 189 THR B N 1
ATOM 3959 C CA . THR B 1 189 ? 12.648 -9.781 -10.352 1 94.38 189 THR B CA 1
ATOM 3960 C C . THR B 1 189 ? 12.062 -8.555 -9.648 1 94.38 189 THR B C 1
ATOM 3962 O O . THR B 1 189 ? 12.695 -7.496 -9.602 1 94.38 189 THR B O 1
ATOM 3965 N N . LEU B 1 190 ? 10.859 -8.75 -9.234 1 96.81 190 LEU B N 1
ATOM 3966 C CA . LEU B 1 190 ? 10.156 -7.727 -8.469 1 96.81 190 LEU B CA 1
ATOM 3967 C C . LEU B 1 190 ? 9.641 -8.289 -7.145 1 96.81 190 LEU B C 1
ATOM 3969 O O . LEU B 1 190 ? 9.125 -9.406 -7.102 1 96.81 190 LEU B O 1
ATOM 3973 N N . ILE B 1 191 ? 9.898 -7.508 -6.062 1 97.06 191 ILE B N 1
ATOM 3974 C CA . ILE B 1 191 ? 9.422 -7.887 -4.738 1 97.06 191 ILE B CA 1
ATOM 3975 C C . ILE B 1 191 ? 8.367 -6.895 -4.266 1 97.06 191 ILE B C 1
ATOM 3977 O O . ILE B 1 191 ? 8.531 -5.68 -4.414 1 97.06 191 ILE B O 1
ATOM 3981 N N . MET B 1 192 ? 7.266 -7.418 -3.732 1 95.81 192 MET B N 1
ATOM 3982 C CA . MET B 1 192 ? 6.234 -6.535 -3.195 1 95.81 192 MET B CA 1
ATOM 3983 C C . MET B 1 192 ? 5.594 -7.141 -1.95 1 95.81 192 MET B C 1
ATOM 3985 O O . MET B 1 192 ? 5.91 -8.273 -1.571 1 95.81 192 MET B O 1
ATOM 3989 N N . LEU B 1 1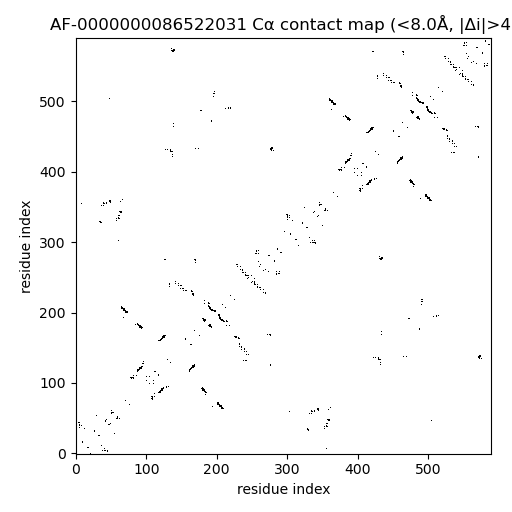93 ? 4.77 -6.387 -1.338 1 93.44 193 LEU B N 1
ATOM 3990 C CA . LEU B 1 193 ? 4.121 -6.805 -0.099 1 93.44 193 LEU B CA 1
ATOM 3991 C C . LEU B 1 193 ? 3.262 -8.039 -0.324 1 93.44 193 LEU B C 1
ATOM 3993 O O . LEU B 1 193 ? 2.561 -8.141 -1.334 1 93.44 193 LEU B O 1
ATOM 3997 N N . ALA B 1 194 ? 3.326 -8.93 0.63 1 93.19 194 ALA B N 1
ATOM 3998 C CA . ALA B 1 194 ? 2.469 -10.109 0.625 1 93.19 194 ALA B CA 1
ATOM 3999 C C . ALA B 1 194 ? 1.122 -9.812 1.279 1 93.19 194 ALA B C 1
ATOM 4001 O O . ALA B 1 194 ? 1.001 -8.867 2.064 1 93.19 194 ALA B O 1
ATOM 4002 N N . PRO B 1 195 ? 0.133 -10.586 0.893 1 90.62 195 PRO B N 1
ATOM 4003 C CA . PRO B 1 195 ? -1.161 -10.406 1.556 1 90.62 195 PRO B CA 1
ATOM 4004 C C . PRO B 1 195 ? -1.172 -10.961 2.98 1 90.62 195 PRO B C 1
ATOM 4006 O O . PRO B 1 195 ? -2.057 -10.617 3.77 1 90.62 195 PRO B O 1
ATOM 4009 N N . VAL B 1 196 ? -0.242 -11.75 3.275 1 85.81 196 VAL B N 1
ATOM 4010 C CA . VAL B 1 196 ? -0.194 -12.391 4.586 1 85.81 196 VAL B CA 1
ATOM 4011 C C . VAL B 1 196 ? 0.901 -11.75 5.434 1 85.81 196 VAL B C 1
ATOM 4013 O O . VAL B 1 196 ? 1.902 -11.266 4.902 1 85.81 196 VAL B O 1
ATOM 4016 N N . MET B 1 197 ? 0.61 -11.727 6.719 1 80 197 MET B N 1
ATOM 4017 C CA . MET B 1 197 ? 1.604 -11.242 7.672 1 80 197 MET B CA 1
ATOM 4018 C C . MET B 1 197 ? 2.053 -12.359 8.602 1 80 197 MET B C 1
ATOM 4020 O O . MET B 1 197 ? 1.226 -13.117 9.117 1 80 197 MET B O 1
ATOM 4024 N N . GLN B 1 198 ? 3.402 -12.492 8.625 1 75.56 198 GLN B N 1
ATOM 4025 C CA . GLN B 1 198 ? 4.004 -13.43 9.562 1 75.56 198 GLN B CA 1
ATOM 4026 C C . GLN B 1 198 ? 4.637 -12.695 10.742 1 75.56 198 GLN B C 1
ATOM 4028 O O . GLN B 1 198 ? 5.617 -11.969 10.578 1 75.56 198 GLN B O 1
ATOM 4033 N N . TYR B 1 199 ? 3.982 -12.656 11.812 1 70.25 199 TYR B N 1
ATOM 4034 C CA . TYR B 1 199 ? 4.473 -11.859 12.938 1 70.25 199 TYR B CA 1
ATOM 4035 C C . TYR B 1 199 ? 5.438 -12.664 13.797 1 70.25 199 TYR B C 1
ATOM 4037 O O . TYR B 1 199 ? 6.391 -12.117 14.352 1 70.25 199 TYR B O 1
ATOM 4045 N N . GLU B 1 200 ? 5.18 -13.867 13.859 1 72.56 200 GLU B N 1
ATOM 4046 C CA . GLU B 1 200 ? 5.996 -14.688 14.75 1 72.56 200 GLU B CA 1
ATOM 4047 C C . GLU B 1 200 ? 7.078 -15.43 13.969 1 72.56 200 GLU B C 1
ATOM 4049 O O . GLU B 1 200 ? 7.863 -16.188 14.547 1 72.56 200 GLU B O 1
ATOM 4054 N N . GLN B 1 201 ? 7.082 -15.086 12.75 1 82 201 GLN B N 1
ATOM 4055 C CA . GLN B 1 201 ? 8.047 -15.758 11.883 1 82 201 GLN B CA 1
ATOM 4056 C C . GLN B 1 201 ? 8.812 -14.742 11.031 1 82 201 GLN B C 1
ATOM 4058 O O . GLN B 1 201 ? 8.844 -13.555 11.352 1 82 201 GLN B O 1
ATOM 4063 N N . GLY B 1 202 ? 9.547 -15.336 10.109 1 86.5 202 GLY B N 1
ATOM 4064 C CA . GLY B 1 202 ? 10.297 -14.469 9.219 1 86.5 202 GLY B CA 1
ATOM 4065 C C . GLY B 1 202 ? 9.422 -13.734 8.227 1 86.5 202 GLY B C 1
ATOM 4066 O O . GLY B 1 202 ? 8.219 -13.961 8.156 1 86.5 202 GLY B O 1
ATOM 4067 N N . ASP B 1 203 ? 10.016 -12.836 7.523 1 89.31 203 ASP B N 1
ATOM 4068 C CA . ASP B 1 203 ? 9.312 -12 6.551 1 89.31 203 ASP B CA 1
ATOM 4069 C C . ASP B 1 203 ? 8.688 -12.852 5.453 1 89.31 203 ASP B C 1
ATOM 4071 O O . ASP B 1 203 ? 9.141 -13.961 5.18 1 89.31 203 ASP B O 1
ATOM 4075 N N . VAL B 1 204 ? 7.629 -12.391 4.965 1 92.62 204 VAL B N 1
ATOM 4076 C CA . VAL B 1 204 ? 6.945 -12.953 3.805 1 92.62 204 VAL B CA 1
ATOM 4077 C C . VAL B 1 204 ? 6.715 -11.867 2.76 1 92.62 204 VAL B C 1
ATOM 4079 O O . VAL B 1 204 ? 6.395 -10.727 3.102 1 92.62 204 VAL B O 1
ATOM 4082 N N . PHE B 1 205 ? 7.027 -12.188 1.482 1 94.94 205 PHE B N 1
ATOM 4083 C CA . PHE B 1 205 ? 6.75 -11.219 0.425 1 94.94 205 PHE B CA 1
ATOM 4084 C C . PHE B 1 205 ? 6.367 -11.93 -0.868 1 94.94 205 PHE B C 1
ATOM 4086 O O . PHE B 1 205 ? 6.488 -13.148 -0.971 1 94.94 205 PHE B O 1
ATOM 4093 N N . LEU B 1 206 ? 5.805 -11.188 -1.77 1 94.56 206 LEU B N 1
ATOM 4094 C CA . LEU B 1 206 ? 5.555 -11.664 -3.123 1 94.56 206 LEU B CA 1
ATOM 4095 C C . LEU B 1 206 ? 6.766 -11.422 -4.02 1 94.56 206 LEU B C 1
ATOM 4097 O O . LEU B 1 206 ? 7.359 -10.344 -3.986 1 94.56 206 LEU B O 1
ATOM 4101 N N . GLU B 1 207 ? 7.039 -12.438 -4.734 1 93.69 207 GLU B N 1
ATOM 4102 C CA . GLU B 1 207 ? 8.133 -12.359 -5.703 1 93.69 207 GLU B CA 1
ATOM 4103 C C . GLU B 1 207 ? 7.629 -12.609 -7.121 1 93.69 207 GLU B C 1
ATOM 4105 O O . GLU B 1 207 ? 6.953 -13.609 -7.379 1 93.69 207 GLU B O 1
ATOM 4110 N N . VAL B 1 208 ? 7.895 -11.68 -7.941 1 92 208 VAL B N 1
ATOM 4111 C CA . VAL B 1 208 ? 7.535 -11.781 -9.352 1 92 208 VAL B CA 1
ATOM 4112 C C . VAL B 1 208 ? 8.797 -11.961 -10.195 1 92 208 VAL B C 1
ATOM 4114 O O . VAL B 1 208 ? 9.648 -11.078 -10.242 1 92 208 VAL B O 1
ATOM 4117 N N . ARG B 1 209 ? 8.844 -13.07 -10.781 1 88.06 209 ARG B N 1
ATOM 4118 C CA . ARG B 1 209 ? 9.953 -13.344 -11.703 1 88.06 209 ARG B CA 1
ATOM 4119 C C . ARG B 1 209 ? 9.469 -13.352 -13.148 1 88.06 209 ARG B C 1
ATOM 4121 O O . ARG B 1 209 ? 9.094 -14.398 -13.68 1 88.06 209 ARG B O 1
ATOM 4128 N N . SER B 1 210 ? 9.492 -12.195 -13.711 1 84.31 210 SER B N 1
ATOM 4129 C CA . SER B 1 210 ? 9.023 -11.992 -15.078 1 84.31 210 SER B CA 1
ATOM 4130 C C . SER B 1 210 ? 9.719 -10.797 -15.727 1 84.31 210 SER B C 1
ATOM 4132 O O . SER B 1 210 ? 9.523 -9.656 -15.312 1 84.31 210 SER B O 1
ATOM 4134 N N . LYS B 1 211 ? 10.43 -11.094 -16.75 1 86.38 211 LYS B N 1
ATOM 4135 C CA . LYS B 1 211 ? 11.109 -10.023 -17.484 1 86.38 211 LYS B CA 1
ATOM 4136 C C . LYS B 1 211 ? 10.117 -9 -18.016 1 86.38 211 LYS B C 1
ATOM 4138 O O . LYS B 1 211 ? 10.367 -7.797 -17.953 1 86.38 211 LYS B O 1
ATOM 4143 N N . GLU B 1 212 ? 9.047 -9.508 -18.438 1 86 212 GLU B N 1
ATOM 4144 C CA . GLU B 1 212 ? 8.031 -8.641 -19.047 1 86 212 GLU B CA 1
ATOM 4145 C C . GLU B 1 212 ? 7.426 -7.703 -18 1 86 212 GLU B C 1
ATOM 4147 O O . GLU B 1 212 ? 7.324 -6.496 -18.234 1 86 212 GLU B O 1
ATOM 4152 N N . ILE B 1 213 ? 7.039 -8.242 -16.891 1 90.56 213 ILE B N 1
ATOM 4153 C CA . ILE B 1 213 ? 6.43 -7.434 -15.844 1 90.56 213 ILE B CA 1
ATOM 4154 C C . ILE B 1 213 ? 7.449 -6.438 -15.297 1 90.56 213 ILE B C 1
ATOM 4156 O O . ILE B 1 213 ? 7.137 -5.262 -15.102 1 90.56 213 ILE B O 1
ATOM 4160 N N . CYS B 1 214 ? 8.633 -6.879 -15.141 1 93.56 214 CYS B N 1
ATOM 4161 C CA . CYS B 1 214 ? 9.68 -6.004 -14.633 1 93.56 214 CYS B CA 1
ATOM 4162 C C . CYS B 1 214 ? 9.953 -4.852 -15.594 1 93.56 214 CYS B C 1
ATOM 4164 O O . CYS B 1 214 ? 10.117 -3.709 -15.164 1 93.56 214 CYS B O 1
ATOM 4166 N N . GLN B 1 215 ? 9.953 -5.168 -16.828 1 93.12 215 GLN B N 1
ATOM 4167 C CA . GLN B 1 215 ? 10.172 -4.129 -17.828 1 93.12 215 GLN B CA 1
ATOM 4168 C C . GLN B 1 215 ? 9.016 -3.133 -17.844 1 93.12 215 GLN B C 1
ATOM 4170 O O . GLN B 1 215 ? 9.234 -1.925 -17.969 1 93.12 215 GLN B O 1
ATOM 4175 N N . GLU B 1 216 ? 7.871 -3.617 -17.766 1 92.81 216 GLU B N 1
ATOM 4176 C CA . GLU B 1 216 ? 6.695 -2.754 -17.734 1 92.81 216 GLU B CA 1
ATOM 4177 C C . GLU B 1 216 ? 6.742 -1.796 -16.547 1 92.81 216 GLU B C 1
ATOM 4179 O O . GLU B 1 216 ? 6.461 -0.604 -16.703 1 92.81 216 GLU B O 1
ATOM 4184 N N . VAL B 1 217 ? 7.082 -2.32 -15.406 1 94.38 217 VAL B N 1
ATOM 4185 C CA . VAL B 1 217 ? 7.172 -1.516 -14.188 1 94.38 217 VAL B CA 1
ATOM 4186 C C . VAL B 1 217 ? 8.297 -0.491 -14.328 1 94.38 217 VAL B C 1
ATOM 4188 O O . VAL B 1 217 ? 8.109 0.687 -14.016 1 94.38 217 VAL B O 1
ATOM 4191 N N . SER B 1 218 ? 9.359 -0.938 -14.828 1 93.88 218 SER B N 1
ATOM 4192 C CA . SER B 1 218 ? 10.484 -0.041 -15.055 1 93.88 218 SER B CA 1
ATOM 4193 C C . SER B 1 218 ? 10.117 1.093 -16 1 93.88 218 SER B C 1
ATOM 4195 O O . SER B 1 218 ? 10.414 2.258 -15.734 1 93.88 218 SER B O 1
ATOM 4197 N N . ASP B 1 219 ? 9.5 0.773 -17.062 1 92.44 219 ASP B N 1
ATOM 4198 C CA . ASP B 1 219 ? 9.094 1.766 -18.047 1 92.44 219 ASP B CA 1
ATOM 4199 C C . ASP B 1 219 ? 8.109 2.768 -17.453 1 92.44 219 ASP B C 1
ATOM 4201 O O . ASP B 1 219 ? 8.172 3.961 -17.75 1 92.44 219 ASP B O 1
ATOM 4205 N N . PHE B 1 220 ? 7.266 2.322 -16.703 1 92.88 220 PHE B N 1
ATOM 4206 C CA . PHE B 1 220 ? 6.285 3.199 -16.062 1 92.88 220 PHE B CA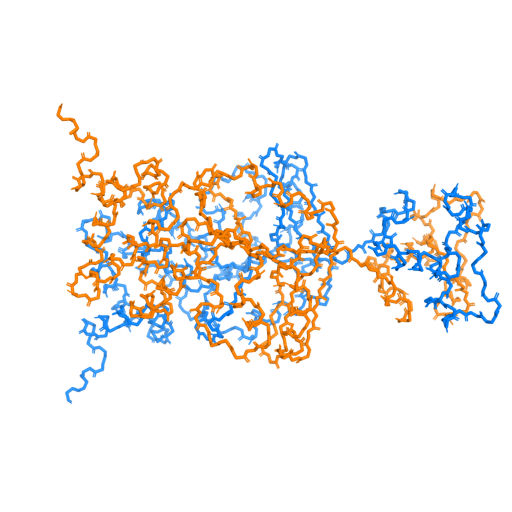 1
ATOM 4207 C C . PHE B 1 220 ? 6.977 4.266 -15.234 1 92.88 220 PHE B C 1
ATOM 4209 O O . PHE B 1 220 ? 6.734 5.461 -15.414 1 92.88 220 PHE B O 1
ATOM 4216 N N . TYR B 1 221 ? 7.875 3.879 -14.383 1 92.69 221 TYR B N 1
ATOM 4217 C CA . TYR B 1 221 ? 8.477 4.82 -13.445 1 92.69 221 TYR B CA 1
ATOM 4218 C C . TYR B 1 221 ? 9.547 5.664 -14.133 1 92.69 221 TYR B C 1
ATOM 4220 O O . TYR B 1 221 ? 9.867 6.766 -13.68 1 92.69 221 TYR B O 1
ATOM 4228 N N . HIS B 1 222 ? 9.992 5.191 -15.234 1 90.25 222 HIS B N 1
ATOM 4229 C CA . HIS B 1 222 ? 11.023 5.957 -15.93 1 90.25 222 HIS B CA 1
ATOM 4230 C C . HIS B 1 222 ? 10.406 6.93 -16.938 1 90.25 222 HIS B C 1
ATOM 4232 O O . HIS B 1 222 ? 10.898 8.047 -17.094 1 90.25 222 HIS B O 1
ATOM 4238 N N . PHE B 1 223 ? 9.297 6.477 -17.547 1 87.69 223 PHE B N 1
ATOM 4239 C CA . PHE B 1 223 ? 8.852 7.254 -18.688 1 87.69 223 PHE B CA 1
ATOM 4240 C C . PHE B 1 223 ? 7.457 7.832 -18.453 1 87.69 223 PHE B C 1
ATOM 4242 O O . PHE B 1 223 ? 7.098 8.859 -19.031 1 87.69 223 PHE B O 1
ATOM 4249 N N . LYS B 1 224 ? 6.715 7.262 -17.688 1 85.94 224 LYS B N 1
ATOM 4250 C CA . LYS B 1 224 ? 5.324 7.691 -17.562 1 85.94 224 LYS B CA 1
ATOM 4251 C C . LYS B 1 224 ? 5.129 8.617 -16.375 1 85.94 224 LYS B C 1
ATOM 4253 O O . LYS B 1 224 ? 4.281 9.508 -16.391 1 85.94 224 LY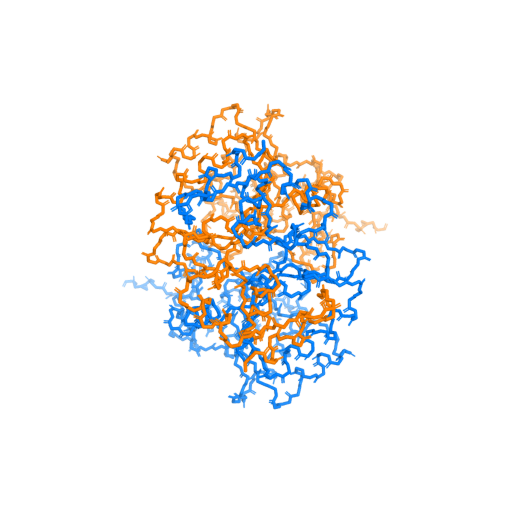S B O 1
ATOM 4258 N N . VAL B 1 225 ? 5.859 8.375 -15.398 1 89.44 225 VAL B N 1
ATOM 4259 C CA . VAL B 1 225 ? 5.754 9.188 -14.188 1 89.44 225 VAL B CA 1
ATOM 4260 C C . VAL B 1 225 ? 6.625 10.438 -14.336 1 89.44 225 VAL B C 1
ATOM 4262 O O . VAL B 1 225 ? 7.824 10.336 -14.602 1 89.44 225 VAL B O 1
ATOM 4265 N N . GLU B 1 226 ? 5.992 11.57 -14.188 1 89.56 226 GLU B N 1
ATOM 4266 C CA . GLU B 1 226 ? 6.754 12.812 -14.188 1 89.56 226 GLU B CA 1
ATOM 4267 C C . GLU B 1 226 ? 7.383 13.078 -12.82 1 89.56 226 GLU B C 1
ATOM 4269 O O . GLU B 1 226 ? 6.672 13.234 -11.828 1 89.56 226 GLU B O 1
ATOM 4274 N N . LYS B 1 227 ? 8.648 13.156 -12.844 1 92.56 227 LYS B N 1
ATOM 4275 C CA . LYS B 1 227 ? 9.375 13.359 -11.602 1 92.56 227 LYS B CA 1
ATOM 4276 C C . LYS B 1 227 ? 9.648 14.844 -11.359 1 92.56 227 LYS B C 1
ATOM 4278 O O . LYS B 1 227 ? 9.672 15.633 -12.297 1 92.56 227 LYS B O 1
ATOM 4283 N N . LEU B 1 228 ? 9.789 15.133 -10.148 1 92.62 228 LEU B N 1
ATOM 4284 C CA . LEU B 1 228 ? 10.141 16.5 -9.781 1 92.62 228 LEU B CA 1
ATOM 4285 C C . LEU B 1 228 ? 11.586 16.812 -10.148 1 92.62 228 LEU B C 1
ATOM 4287 O O . LEU B 1 228 ? 12.406 15.898 -10.281 1 92.62 228 LEU B O 1
ATOM 4291 N N . ASP B 1 229 ? 11.898 18.047 -10.227 1 83.5 229 ASP B N 1
ATOM 4292 C CA . ASP B 1 229 ? 13.227 18.5 -10.625 1 83.5 229 ASP B CA 1
ATOM 4293 C C . ASP B 1 229 ? 14.172 18.547 -9.43 1 83.5 229 ASP B C 1
ATOM 4295 O O . ASP B 1 229 ? 15.336 18.172 -9.531 1 83.5 229 ASP B O 1
ATOM 4299 N N . ALA B 1 230 ? 13.711 19 -8.352 1 74.44 230 ALA B N 1
ATOM 4300 C CA . ALA B 1 230 ? 14.594 19.344 -7.242 1 74.44 230 ALA B CA 1
ATOM 4301 C C . ALA B 1 230 ? 14.359 18.422 -6.051 1 74.44 230 ALA B C 1
ATOM 4303 O O . ALA B 1 230 ? 13.82 18.844 -5.027 1 74.44 230 ALA B O 1
ATOM 4304 N N . ASP B 1 231 ? 15.031 17.328 -6.016 1 84.62 231 ASP B N 1
ATOM 4305 C CA . ASP B 1 231 ? 14.789 16.359 -4.957 1 84.62 231 ASP B CA 1
ATOM 4306 C C . ASP B 1 231 ? 15.578 16.688 -3.699 1 84.62 231 ASP B C 1
ATOM 4308 O O . ASP B 1 231 ? 15.016 16.812 -2.613 1 84.62 231 ASP B O 1
ATOM 4312 N N . ILE B 1 232 ? 16.844 17.031 -3.9 1 90.94 232 ILE B N 1
ATOM 4313 C CA . ILE B 1 232 ? 17.688 17.312 -2.744 1 90.94 232 ILE B CA 1
ATOM 4314 C C . ILE B 1 232 ? 17.281 18.641 -2.107 1 90.94 232 ILE B C 1
ATOM 4316 O O . ILE B 1 232 ? 17.25 18.766 -0.88 1 90.94 232 ILE B O 1
ATOM 4320 N N . SER B 1 233 ? 16.953 19.562 -2.932 1 93.31 233 SER B N 1
ATOM 4321 C CA . SER B 1 233 ? 16.484 20.844 -2.42 1 93.31 233 SER B CA 1
ATOM 4322 C C . SER B 1 233 ? 15.203 20.688 -1.606 1 93.31 233 SER B C 1
ATOM 4324 O O . SER B 1 233 ? 15.031 21.328 -0.573 1 93.31 233 SER B O 1
ATOM 4326 N N . LEU B 1 234 ? 14.375 19.875 -2.047 1 95.81 234 LEU B N 1
ATOM 4327 C CA . LEU B 1 234 ? 13.125 19.625 -1.347 1 95.81 234 LEU B CA 1
ATOM 4328 C C . LEU B 1 234 ? 13.375 19 0.019 1 95.81 234 LEU B C 1
ATOM 4330 O O . LEU B 1 234 ? 12.695 19.312 0.993 1 95.81 234 LEU B O 1
ATOM 4334 N N . LEU B 1 235 ? 14.352 18.078 0.062 1 97.44 235 LEU B N 1
ATOM 4335 C CA . LEU B 1 235 ? 14.727 17.469 1.34 1 97.44 235 LEU B CA 1
ATOM 4336 C C . LEU B 1 235 ? 15.242 18.531 2.307 1 97.44 235 LEU B C 1
ATOM 4338 O O . LEU B 1 235 ? 14.891 18.531 3.488 1 97.44 235 LEU B O 1
ATOM 4342 N N . LYS B 1 236 ? 16.047 19.438 1.809 1 97.62 236 LYS B N 1
ATOM 4343 C CA . LYS B 1 236 ? 16.625 20.484 2.646 1 97.62 236 LYS B CA 1
ATOM 4344 C C . LYS B 1 236 ? 15.547 21.422 3.164 1 97.62 236 LYS B C 1
ATOM 4346 O O . LYS B 1 236 ? 15.578 21.828 4.328 1 97.62 236 LYS B O 1
ATOM 4351 N N . ILE B 1 237 ? 14.648 21.781 2.305 1 97.69 237 ILE B N 1
ATOM 4352 C CA . ILE B 1 237 ? 13.547 22.641 2.711 1 97.69 237 ILE B CA 1
ATOM 4353 C C . ILE B 1 237 ? 12.711 21.953 3.783 1 97.69 237 ILE B C 1
ATOM 4355 O O . ILE B 1 237 ? 12.328 22.562 4.781 1 97.69 237 ILE B O 1
ATOM 4359 N N . GLY B 1 238 ? 12.422 20.641 3.539 1 98.19 238 GLY B N 1
ATOM 4360 C CA . GLY B 1 238 ? 11.695 19.875 4.531 1 98.19 238 GLY B CA 1
ATOM 4361 C C . GLY B 1 238 ? 12.406 19.797 5.871 1 98.19 238 GLY B C 1
ATOM 4362 O O . GLY B 1 238 ? 11.773 19.891 6.922 1 98.19 238 GLY B O 1
ATOM 4363 N N . LEU B 1 239 ? 13.719 19.656 5.805 1 98.38 239 LEU B N 1
ATOM 4364 C CA . LEU B 1 239 ? 14.531 19.625 7.016 1 98.38 239 LEU B CA 1
ATOM 4365 C C . LEU B 1 239 ? 14.406 20.922 7.789 1 98.38 239 LEU B C 1
ATOM 4367 O O . LEU B 1 239 ? 14.234 20.922 9.008 1 98.38 239 LEU B O 1
ATOM 4371 N N . GLN B 1 240 ? 14.445 22.016 7.129 1 97.81 240 GLN B N 1
ATOM 4372 C CA . GLN B 1 240 ? 14.328 23.328 7.762 1 97.81 240 GLN B CA 1
ATOM 4373 C C . GLN B 1 240 ? 12.938 23.516 8.359 1 97.81 240 GLN B C 1
ATOM 4375 O O . GLN B 1 240 ? 12.805 24.125 9.43 1 97.81 240 GLN B O 1
ATOM 4380 N N . ALA B 1 241 ? 11.93 23.047 7.66 1 98 241 ALA B N 1
ATOM 4381 C CA . ALA B 1 241 ? 10.562 23.141 8.18 1 98 241 ALA B CA 1
ATOM 4382 C C . ALA B 1 241 ? 10.43 22.344 9.484 1 98 241 ALA B C 1
ATOM 4384 O O . ALA B 1 241 ? 9.797 22.812 10.43 1 98 241 ALA B O 1
ATOM 4385 N N . LEU B 1 242 ? 11.031 21.188 9.508 1 97.94 242 LEU B N 1
ATOM 4386 C CA . LEU B 1 242 ? 11.008 20.359 10.711 1 97.94 242 LEU B CA 1
ATOM 4387 C C . LEU B 1 242 ? 11.734 21.047 11.859 1 97.94 242 LEU B C 1
ATOM 4389 O O . LEU B 1 242 ? 11.281 21 13.008 1 97.94 242 LEU B O 1
ATOM 4393 N N . GLU B 1 243 ? 12.844 21.641 11.539 1 97.31 243 GLU B N 1
ATOM 4394 C CA . GLU B 1 243 ? 13.602 22.375 12.547 1 97.31 243 GLU B CA 1
ATOM 4395 C C . GLU B 1 243 ? 12.789 23.531 13.125 1 97.31 243 GLU B C 1
ATOM 4397 O O . GLU B 1 243 ? 12.852 23.797 14.32 1 97.31 243 GLU B O 1
ATOM 4402 N N . MET B 1 244 ? 12.062 24.141 12.266 1 95.69 244 MET B N 1
ATOM 4403 C CA . MET B 1 244 ? 11.188 25.219 12.719 1 95.69 244 MET B CA 1
ATOM 4404 C C . MET B 1 244 ? 10.141 24.688 13.688 1 95.69 244 MET B C 1
ATOM 4406 O O . MET B 1 244 ? 9.852 25.312 14.711 1 95.69 244 MET B O 1
ATOM 4410 N N . MET B 1 245 ? 9.555 23.562 13.383 1 93.88 245 MET B N 1
ATOM 4411 C CA . MET B 1 245 ? 8.539 22.953 14.242 1 93.88 245 MET B CA 1
ATOM 4412 C C . MET B 1 245 ? 9.148 22.5 15.57 1 93.88 245 MET B C 1
ATOM 4414 O O . MET B 1 245 ? 8.492 22.578 16.609 1 93.88 245 MET B O 1
ATOM 4418 N N . GLN B 1 246 ? 10.367 22.094 15.461 1 90.94 246 GLN B N 1
ATOM 4419 C CA . GLN B 1 246 ? 11.07 21.656 16.656 1 90.94 246 GLN B CA 1
ATOM 4420 C C . GLN B 1 246 ? 11.344 22.812 17.609 1 90.94 246 GLN B C 1
ATOM 4422 O O . GLN B 1 246 ? 11.352 22.641 18.828 1 90.94 246 GLN B O 1
ATOM 4427 N N . ASN B 1 247 ? 11.547 24.016 17.078 1 87.94 247 ASN B N 1
ATOM 4428 C CA . ASN B 1 247 ? 11.875 25.203 17.844 1 87.94 247 ASN B CA 1
ATOM 4429 C C . ASN B 1 247 ? 10.617 26 18.203 1 87.94 247 ASN B C 1
ATOM 4431 O O . ASN B 1 247 ? 10.617 27.234 18.094 1 87.94 247 ASN B O 1
ATOM 4435 N N . ASP B 1 248 ? 9.523 25.312 18.453 1 78.56 248 ASP B N 1
ATOM 4436 C CA . ASP B 1 248 ? 8.273 25.828 19 1 78.56 248 ASP B CA 1
ATOM 4437 C C . ASP B 1 248 ? 7.477 26.594 17.938 1 78.56 248 ASP B C 1
ATOM 4439 O O . ASP B 1 248 ? 6.707 27.5 18.25 1 78.56 248 ASP B O 1
ATOM 4443 N N . GLY B 1 249 ? 7.852 26.281 16.766 1 82.56 249 GLY B N 1
ATOM 4444 C CA . GLY B 1 249 ? 6.98 26.812 15.719 1 82.56 249 GLY B CA 1
ATOM 4445 C C . GLY B 1 249 ? 5.742 25.953 15.5 1 82.56 249 GLY B C 1
ATOM 4446 O O . GLY B 1 249 ? 5.746 24.766 15.781 1 82.56 249 GLY B O 1
ATOM 4447 N N . SER B 1 250 ? 4.719 26.641 15.07 1 88.69 250 SER B N 1
ATOM 4448 C CA . SER B 1 250 ? 3.498 25.906 14.758 1 88.69 250 SER B CA 1
ATOM 4449 C C . SER B 1 250 ? 3.629 25.156 13.445 1 88.69 250 SER B C 1
ATOM 4451 O O . SER B 1 250 ? 4.461 25.5 12.602 1 88.69 250 SER B O 1
ATOM 4453 N N . ARG B 1 251 ? 2.883 24.125 13.328 1 91.5 251 ARG B N 1
ATOM 4454 C CA . ARG B 1 251 ? 2.844 23.344 12.102 1 91.5 251 ARG B CA 1
ATOM 4455 C C . ARG B 1 251 ? 2.412 24.203 10.922 1 91.5 251 ARG B C 1
ATOM 4457 O O . ARG B 1 251 ? 2.92 24.047 9.805 1 91.5 251 ARG B O 1
ATOM 4464 N N . GLU B 1 252 ? 1.512 25.078 11.172 1 91.81 252 GLU B N 1
ATOM 4465 C CA . GLU B 1 252 ? 1.027 25.984 10.133 1 91.81 252 GLU B CA 1
ATOM 4466 C C . GLU B 1 252 ? 2.139 26.906 9.641 1 91.81 252 GLU B C 1
ATOM 4468 O O . GLU B 1 252 ? 2.295 27.109 8.438 1 91.81 252 GLU B O 1
ATOM 4473 N N . ASP B 1 253 ? 2.846 27.438 10.539 1 94.12 253 ASP B N 1
ATOM 4474 C CA . ASP B 1 253 ? 3.961 28.297 10.172 1 94.12 253 ASP B CA 1
ATOM 4475 C C . ASP B 1 253 ? 5.004 27.531 9.359 1 94.12 253 ASP B C 1
ATOM 4477 O O . ASP B 1 253 ? 5.578 28.062 8.414 1 94.12 253 ASP B O 1
ATOM 4481 N N . ALA B 1 254 ? 5.258 26.344 9.766 1 96.19 254 ALA B N 1
ATOM 4482 C CA . ALA B 1 254 ? 6.223 25.5 9.062 1 96.19 254 ALA B CA 1
ATOM 4483 C C . ALA B 1 254 ? 5.758 25.203 7.637 1 96.19 254 ALA B C 1
ATOM 4485 O O . ALA B 1 254 ? 6.566 25.172 6.707 1 96.19 254 ALA B O 1
ATOM 4486 N N . LEU B 1 255 ? 4.469 25 7.492 1 96.44 255 LEU B N 1
ATOM 4487 C CA . LEU B 1 255 ? 3.887 24.766 6.176 1 96.44 255 LEU B CA 1
ATOM 4488 C C . LEU B 1 255 ? 4.055 25.984 5.277 1 96.44 255 LEU B C 1
ATOM 4490 O O . LEU B 1 255 ? 4.418 25.844 4.105 1 96.44 255 LEU B O 1
ATOM 4494 N N . ILE B 1 256 ? 3.748 27.109 5.844 1 96.38 256 ILE B N 1
ATOM 4495 C CA . ILE B 1 256 ? 3.871 28.359 5.109 1 96.38 256 ILE B CA 1
ATOM 4496 C C . ILE B 1 256 ? 5.328 28.578 4.711 1 96.38 256 ILE B C 1
ATOM 4498 O O . ILE B 1 256 ? 5.621 28.875 3.551 1 96.38 256 ILE B O 1
ATOM 4502 N N . PHE B 1 257 ? 6.211 28.375 5.648 1 96.88 257 PHE B N 1
ATOM 4503 C CA . PHE B 1 257 ? 7.637 28.5 5.375 1 96.88 257 PHE B CA 1
ATOM 4504 C C . PHE B 1 257 ? 8.062 27.562 4.258 1 96.88 257 PHE B C 1
ATOM 4506 O O . PHE B 1 257 ? 8.766 27.969 3.328 1 96.88 257 PHE B O 1
ATOM 4513 N N . PHE B 1 258 ? 7.684 26.344 4.34 1 97.69 258 PHE B N 1
ATOM 4514 C CA . PHE B 1 258 ? 8.047 25.328 3.373 1 97.69 258 PHE B CA 1
ATOM 4515 C C . PHE B 1 258 ? 7.637 25.734 1.965 1 97.69 258 PHE B C 1
ATOM 4517 O O . PHE B 1 258 ? 8.445 25.688 1.036 1 97.69 258 PHE B O 1
ATOM 4524 N N . TYR B 1 259 ? 6.371 26.094 1.86 1 97.62 259 TYR B N 1
ATOM 4525 C CA . TYR B 1 259 ? 5.875 26.406 0.526 1 97.62 259 TYR B CA 1
ATOM 4526 C C . TYR B 1 259 ? 6.512 27.688 -0.006 1 97.62 259 TYR B C 1
ATOM 4528 O O . TYR B 1 259 ? 6.785 27.797 -1.203 1 97.62 259 TYR B O 1
ATOM 4536 N N . GLN B 1 260 ? 6.777 28.641 0.856 1 96.88 260 GLN B N 1
ATOM 4537 C CA . GLN B 1 260 ? 7.492 29.844 0.448 1 96.88 260 GLN B CA 1
ATOM 4538 C C . GLN B 1 260 ? 8.867 29.5 -0.117 1 96.88 260 GLN B C 1
ATOM 4540 O O . GLN B 1 260 ? 9.281 30.062 -1.136 1 96.88 260 GLN B O 1
ATOM 4545 N N . GLU B 1 261 ? 9.555 28.641 0.556 1 96.44 261 GLU B N 1
ATOM 4546 C CA . GLU B 1 261 ? 10.875 28.219 0.108 1 96.44 261 GLU B CA 1
ATOM 4547 C C . GLU B 1 261 ? 10.789 27.438 -1.207 1 96.44 261 GLU B C 1
ATOM 4549 O O . GLU B 1 261 ? 11.68 27.547 -2.055 1 96.44 261 GLU B O 1
ATOM 4554 N N . VAL B 1 262 ? 9.758 26.641 -1.377 1 95.94 262 VAL B N 1
ATOM 4555 C CA . VAL B 1 262 ? 9.547 25.906 -2.625 1 95.94 262 VAL B CA 1
ATOM 4556 C C . VAL B 1 262 ? 9.383 26.891 -3.777 1 95.94 262 VAL B C 1
ATOM 4558 O O . VAL B 1 262 ? 9.992 26.734 -4.84 1 95.94 262 VAL B O 1
ATOM 4561 N N . VAL B 1 263 ? 8.578 27.891 -3.547 1 94.69 263 VAL B N 1
ATOM 4562 C CA . VAL B 1 263 ? 8.344 28.891 -4.574 1 94.69 263 VAL B CA 1
ATOM 4563 C C . VAL B 1 263 ? 9.656 29.594 -4.93 1 94.69 263 VAL B C 1
ATOM 4565 O O . VAL B 1 263 ? 9.906 29.906 -6.098 1 94.69 263 VAL B O 1
ATOM 4568 N N . SER B 1 264 ? 10.477 29.75 -4.035 1 93.38 264 SER B N 1
ATOM 4569 C CA . SER B 1 264 ? 11.711 30.5 -4.223 1 93.38 264 SER B CA 1
ATOM 4570 C C . SER B 1 264 ? 12.812 29.609 -4.797 1 93.38 264 SER B C 1
ATOM 4572 O O . SER B 1 264 ? 13.547 30.016 -5.695 1 93.38 264 SER B O 1
ATOM 4574 N N . ARG B 1 265 ? 12.93 28.359 -4.32 1 91.75 265 ARG B N 1
ATOM 4575 C CA . ARG B 1 265 ? 14.102 27.531 -4.598 1 91.75 265 ARG B CA 1
ATOM 4576 C C . ARG B 1 265 ? 13.758 26.406 -5.57 1 91.75 265 ARG B C 1
ATOM 4578 O O . ARG B 1 265 ? 14.656 25.781 -6.148 1 91.75 265 ARG B O 1
ATOM 4585 N N . SER B 1 266 ? 12.539 26.109 -5.668 1 89.81 266 SER B N 1
ATOM 4586 C CA . SER B 1 266 ? 12.062 25.047 -6.543 1 89.81 266 SER B CA 1
ATOM 4587 C C . SER B 1 266 ? 10.828 25.484 -7.32 1 89.81 266 SER B C 1
ATOM 4589 O O . SER B 1 266 ? 9.812 24.781 -7.32 1 89.81 266 SER B O 1
ATOM 4591 N N . HIS B 1 267 ? 10.984 26.484 -8.055 1 88.44 267 HIS B N 1
ATOM 4592 C CA . HIS B 1 267 ? 9.859 27.172 -8.688 1 88.44 267 HIS B CA 1
ATOM 4593 C C . HIS B 1 267 ? 9.141 26.25 -9.68 1 88.44 267 HIS B C 1
ATOM 4595 O O . HIS B 1 267 ? 7.914 26.281 -9.773 1 88.44 267 HIS B O 1
ATOM 4601 N N . ASP B 1 268 ? 9.82 25.484 -10.344 1 90.25 268 ASP B N 1
ATOM 4602 C CA . ASP B 1 268 ? 9.242 24.641 -11.398 1 90.25 268 ASP B CA 1
ATOM 4603 C C . ASP B 1 268 ? 8.344 23.562 -10.812 1 90.25 268 ASP B C 1
ATOM 4605 O O . ASP B 1 268 ? 7.434 23.078 -11.484 1 90.25 268 ASP B O 1
ATOM 4609 N N . ASP B 1 269 ? 8.531 23.25 -9.508 1 93.31 269 ASP B N 1
ATOM 4610 C CA . ASP B 1 269 ? 7.801 22.172 -8.867 1 93.31 269 ASP B CA 1
ATOM 4611 C C . ASP B 1 269 ? 6.648 22.703 -8.016 1 93.31 269 ASP B C 1
ATOM 4613 O O . ASP B 1 269 ? 5.871 21.922 -7.457 1 93.31 269 ASP B O 1
ATOM 4617 N N . ARG B 1 270 ? 6.469 23.984 -7.934 1 94 270 ARG B N 1
ATOM 4618 C CA . ARG B 1 270 ? 5.598 24.609 -6.945 1 94 270 ARG B CA 1
ATOM 4619 C C . ARG B 1 270 ? 4.152 24.156 -7.121 1 94 270 ARG B C 1
ATOM 4621 O O . ARG B 1 270 ? 3.447 23.922 -6.137 1 94 270 ARG B O 1
ATOM 4628 N N . THR B 1 271 ? 3.697 24.016 -8.375 1 94.12 271 THR B N 1
ATOM 4629 C CA . THR B 1 271 ? 2.312 23.641 -8.633 1 94.12 271 THR B CA 1
ATOM 4630 C C . THR B 1 271 ? 2.066 22.188 -8.211 1 94.12 271 THR B C 1
ATOM 4632 O O . THR B 1 271 ? 1.078 21.891 -7.535 1 94.12 271 THR B O 1
ATOM 4635 N N . ALA B 1 272 ? 2.965 21.344 -8.594 1 93.88 272 ALA B N 1
ATOM 4636 C CA . ALA B 1 272 ? 2.846 19.938 -8.234 1 93.88 272 ALA B CA 1
ATOM 4637 C C . ALA B 1 272 ? 2.854 19.75 -6.723 1 93.88 272 ALA B C 1
ATOM 4639 O O . ALA B 1 272 ? 2.104 18.922 -6.191 1 93.88 272 ALA B O 1
ATOM 4640 N N . ILE B 1 273 ? 3.66 20.516 -6.09 1 96.25 273 ILE B N 1
ATOM 4641 C CA . ILE B 1 273 ? 3.779 20.406 -4.641 1 96.25 273 ILE B CA 1
ATOM 4642 C C . ILE B 1 273 ? 2.51 20.922 -3.977 1 96.25 273 ILE B C 1
ATOM 4644 O O . ILE B 1 273 ? 1.944 20.266 -3.098 1 96.25 273 ILE B O 1
ATOM 4648 N N . LEU B 1 274 ? 2.021 22.016 -4.457 1 97 274 LEU B N 1
ATOM 4649 C CA . LEU B 1 274 ? 0.821 22.625 -3.891 1 97 274 LEU B CA 1
ATOM 4650 C C . LEU B 1 274 ? -0.375 21.688 -4.02 1 97 274 LEU B C 1
ATOM 4652 O O . LEU B 1 274 ? -1.19 21.594 -3.102 1 97 274 LEU B O 1
ATOM 4656 N N . GLU B 1 275 ? -0.433 21 -5.07 1 96.5 275 GLU B N 1
ATOM 4657 C CA . GLU B 1 275 ? -1.598 20.172 -5.402 1 96.5 275 GLU B CA 1
ATOM 4658 C C . GLU B 1 275 ? -1.678 18.938 -4.508 1 96.5 275 GLU B C 1
ATOM 4660 O O . GLU B 1 275 ? -2.711 18.266 -4.461 1 96.5 275 GLU B O 1
ATOM 4665 N N . ASN B 1 276 ? -0.656 18.688 -3.77 1 97.06 276 ASN B N 1
ATOM 4666 C CA . ASN B 1 276 ? -0.688 17.531 -2.871 1 97.06 276 ASN B CA 1
ATOM 4667 C C . ASN B 1 276 ? -1.325 17.891 -1.53 1 97.06 276 ASN B C 1
ATOM 4669 O O . ASN B 1 276 ? -1.662 17 -0.743 1 97.06 276 ASN B O 1
ATOM 4673 N N . PHE B 1 277 ? -1.444 19.141 -1.232 1 97.69 277 PHE B N 1
ATOM 4674 C CA . PHE B 1 277 ? -2.145 19.578 -0.028 1 97.69 277 PHE B CA 1
ATOM 4675 C C . PHE B 1 277 ? -3.65 19.609 -0.258 1 97.69 277 PHE B C 1
ATOM 4677 O O . PHE B 1 277 ? -4.109 19.688 -1.4 1 97.69 277 PHE B O 1
ATOM 4684 N N . SER B 1 278 ? -4.375 19.516 0.828 1 96.38 278 SER B N 1
ATOM 4685 C CA . SER B 1 278 ? -5.828 19.625 0.719 1 96.38 278 SER B CA 1
ATOM 4686 C C . SER B 1 278 ? -6.242 20.969 0.118 1 96.38 278 SER B C 1
ATOM 4688 O O . SER B 1 278 ? -5.527 21.953 0.255 1 96.38 278 SER B O 1
ATOM 4690 N N . PRO B 1 279 ? -7.43 20.984 -0.504 1 96.06 279 PRO B N 1
ATOM 4691 C CA . PRO B 1 279 ? -7.902 22.25 -1.051 1 96.06 279 PRO B CA 1
ATOM 4692 C C . PRO B 1 279 ? -7.941 23.375 -0.007 1 96.06 279 PRO B C 1
ATOM 4694 O O . PRO B 1 279 ? -7.613 24.516 -0.313 1 96.06 279 PRO B O 1
ATOM 4697 N N . ASP B 1 280 ? -8.297 23.078 1.181 1 95.06 280 ASP B N 1
ATOM 4698 C CA . ASP B 1 280 ? -8.328 24.062 2.262 1 95.06 280 ASP B CA 1
ATOM 4699 C C . ASP B 1 280 ? -6.922 24.578 2.58 1 95.06 280 ASP B C 1
ATOM 4701 O O . ASP B 1 280 ? -6.715 25.781 2.764 1 95.06 280 ASP B O 1
ATOM 4705 N N . THR B 1 281 ? -5.973 23.688 2.592 1 95.56 281 THR B N 1
ATOM 4706 C CA . THR B 1 281 ? -4.586 24.047 2.85 1 95.56 281 THR B CA 1
ATOM 4707 C C . THR B 1 281 ? -4.012 24.844 1.681 1 95.56 281 THR B C 1
ATOM 4709 O O . THR B 1 281 ? -3.225 25.781 1.88 1 95.56 281 THR B O 1
ATOM 4712 N N . GLN B 1 282 ? -4.395 24.453 0.459 1 96.44 282 GLN B N 1
ATOM 4713 C CA . GLN B 1 282 ? -3.963 25.203 -0.717 1 96.44 282 GLN B CA 1
ATOM 4714 C C . GLN B 1 282 ? -4.41 26.656 -0.637 1 96.44 282 GLN B C 1
ATOM 4716 O O . GLN B 1 282 ? -3.627 27.562 -0.913 1 96.44 282 GLN B O 1
ATOM 4721 N N . THR B 1 283 ? -5.668 26.828 -0.272 1 94.81 283 THR B N 1
ATOM 4722 C CA . THR B 1 283 ? -6.227 28.172 -0.157 1 94.81 283 THR B CA 1
ATOM 4723 C C . THR B 1 283 ? -5.461 28.984 0.881 1 94.81 283 THR B C 1
ATOM 4725 O O . THR B 1 283 ? -5.129 30.141 0.642 1 94.81 283 THR B O 1
ATOM 4728 N N . MET B 1 284 ? -5.191 28.375 1.971 1 92.81 284 MET B N 1
ATOM 4729 C CA . MET B 1 284 ? -4.43 29.031 3.021 1 92.81 284 MET B CA 1
ATOM 4730 C C . MET B 1 284 ? -3.037 29.406 2.531 1 92.81 284 MET B C 1
ATOM 4732 O O . MET B 1 284 ? -2.586 30.547 2.734 1 92.81 284 MET B O 1
ATOM 4736 N N . LEU B 1 285 ? -2.361 28.5 1.826 1 95.75 285 LEU B N 1
ATOM 4737 C CA . LEU B 1 285 ? -1 28.734 1.35 1 95.75 285 LEU B CA 1
ATOM 4738 C C . LEU B 1 285 ? -0.973 29.812 0.276 1 95.75 285 LEU B C 1
ATOM 4740 O O . LEU B 1 285 ? -0.081 30.672 0.269 1 95.75 285 LEU B O 1
ATOM 4744 N N . LYS B 1 286 ? -1.932 29.781 -0.583 1 94.69 286 LYS B N 1
ATOM 4745 C CA . LYS B 1 286 ? -2.014 30.797 -1.626 1 94.69 286 LYS B CA 1
ATOM 4746 C C . LYS B 1 286 ? -2.203 32.188 -1.023 1 94.69 286 LYS B C 1
ATOM 4748 O O . LYS B 1 286 ? -1.598 33.156 -1.484 1 94.69 286 LYS B O 1
ATOM 4753 N N . ARG B 1 287 ? -2.971 32.281 -0.022 1 91.94 287 ARG B N 1
ATOM 4754 C CA . ARG B 1 287 ? -3.238 33.562 0.648 1 91.94 287 ARG B CA 1
ATOM 4755 C C . ARG B 1 287 ? -1.998 34.062 1.376 1 91.94 287 ARG B C 1
ATOM 4757 O O . ARG B 1 287 ? -1.668 35.25 1.3 1 91.94 287 ARG B O 1
ATOM 4764 N N . GLN B 1 288 ? -1.314 33.188 2.02 1 90.31 288 GLN B N 1
ATOM 4765 C CA . GLN B 1 288 ? -0.213 33.562 2.896 1 90.31 288 GLN B CA 1
ATOM 4766 C C . GLN B 1 288 ? 1.06 33.844 2.098 1 90.31 288 GLN B C 1
ATOM 4768 O O . GLN B 1 288 ? 1.892 34.656 2.496 1 90.31 288 GLN B O 1
ATOM 4773 N N . VAL B 1 289 ? 1.268 33.094 1.018 1 88.5 289 VAL B N 1
ATOM 4774 C CA . VAL B 1 289 ? 2.498 33.219 0.246 1 88.5 289 VAL B CA 1
ATOM 4775 C C . VAL B 1 289 ? 2.277 34.219 -0.913 1 88.5 289 VAL B C 1
ATOM 4777 O O . VAL B 1 289 ? 3.236 34.656 -1.548 1 88.5 289 VAL B O 1
ATOM 4780 N N . GLY B 1 290 ? 1.111 34.719 -1.063 1 75.44 290 GLY B N 1
ATOM 4781 C CA . GLY B 1 290 ? 0.822 35.75 -2.047 1 75.44 290 GLY B CA 1
ATOM 4782 C C . GLY B 1 290 ? 0.799 35.25 -3.471 1 75.44 290 GLY B C 1
ATOM 4783 O O . GLY B 1 290 ? 1.182 35.938 -4.402 1 75.44 290 GLY B O 1
ATOM 4784 N N . ILE B 1 291 ? 0.553 33.969 -3.701 1 60.66 291 ILE B N 1
ATOM 4785 C CA . ILE B 1 291 ? 0.461 33.375 -5.035 1 60.66 291 ILE B CA 1
ATOM 4786 C C . ILE B 1 291 ? -0.995 33.375 -5.496 1 60.66 291 ILE B C 1
ATOM 4788 O O . ILE B 1 291 ? -1.877 32.906 -4.781 1 60.66 291 ILE B O 1
ATOM 4792 N N . GLY B 1 292 ? -1.536 34.438 -6.453 1 51.53 292 GLY B N 1
ATOM 4793 C CA . GLY B 1 292 ? -2.828 34.656 -7.082 1 51.53 292 GLY B CA 1
ATOM 4794 C C . GLY B 1 292 ? -3.416 36.031 -6.77 1 51.53 292 GLY B C 1
ATOM 4795 O O . GLY B 1 292 ? -4.52 36.344 -7.215 1 51.53 292 GLY B O 1
ATOM 4796 N N . THR B 1 293 ? -3.168 36.5 -5.5 1 39.94 293 THR B N 1
ATOM 4797 C CA . THR B 1 293 ? -3.727 37.844 -5.297 1 39.94 293 THR B CA 1
ATOM 4798 C C . THR B 1 293 ? -3.127 38.844 -6.285 1 39.94 293 THR B C 1
ATOM 4800 O O . THR B 1 293 ? -2.07 39.406 -6.027 1 39.94 293 THR B O 1
ATOM 4803 N N . LYS B 1 294 ? -2.797 38.688 -7.402 1 38.69 294 LYS B N 1
ATOM 4804 C CA . LYS B 1 294 ? -2.926 39.844 -8.242 1 38.69 294 LYS B CA 1
ATOM 4805 C C . LYS B 1 294 ? -4.25 40.562 -7.984 1 38.69 294 LYS B C 1
ATOM 4807 O O . LYS B 1 294 ? -5.316 39.969 -8.086 1 38.69 294 LYS B O 1
ATOM 4812 N N . LYS B 1 295 ? -4.203 41.812 -7.266 1 30.66 295 LYS B N 1
ATOM 4813 C CA . LYS B 1 295 ? -5.105 42.938 -7.453 1 30.66 295 LYS B CA 1
ATOM 4814 C C . LYS B 1 295 ? -5.305 43.219 -8.938 1 30.66 295 LYS B C 1
ATOM 4816 O O . LYS B 1 295 ? -4.348 43.219 -9.711 1 30.66 295 LYS B O 1
#

Radius of gyration: 26.94 Å; Cα contacts (8 Å, |Δi|>4): 947; chains: 2; bounding box: 59×89×73 Å

Solvent-accessible surface area (backbone atoms only — not comparable to full-atom values): 31577 Å² total; per-residue (Å²): 106,34,64,63,30,30,59,79,33,48,82,78,40,63,93,84,68,68,57,44,63,63,52,52,50,26,44,76,62,68,71,41,86,48,31,40,62,58,42,24,19,47,13,42,69,66,69,33,26,45,58,73,71,37,54,76,81,47,35,77,30,49,39,60,44,43,40,80,46,77,30,78,33,52,67,57,37,44,53,52,48,34,64,65,42,66,88,22,41,36,38,37,28,52,58,55,73,63,66,79,58,80,47,80,67,78,44,72,42,44,47,52,62,65,36,87,85,40,39,35,36,40,35,33,35,38,55,24,48,50,34,60,71,66,29,55,57,28,94,50,32,57,68,53,48,44,52,32,48,51,50,50,51,64,67,38,56,93,44,90,52,31,45,67,44,34,27,55,60,74,82,46,61,88,82,65,78,66,57,50,36,37,38,22,71,96,73,24,28,35,39,34,77,31,88,52,83,49,83,92,44,6,50,46,31,28,39,33,53,34,59,66,60,42,47,53,38,50,47,40,65,68,70,68,50,66,63,58,86,53,48,68,59,49,50,51,44,50,42,52,24,41,52,40,37,67,72,76,37,49,69,65,56,24,50,49,50,36,51,47,48,32,52,72,77,34,53,90,40,36,63,62,56,46,60,40,28,8,57,60,50,37,53,51,44,30,66,74,67,59,61,78,74,74,123,106,34,64,62,29,29,60,78,32,49,82,76,41,62,92,82,67,69,56,44,62,64,52,53,50,24,48,74,62,67,71,43,87,46,34,41,60,57,44,26,16,46,12,44,69,65,69,34,26,46,56,73,71,36,52,75,83,45,34,76,28,48,37,60,43,44,39,81,47,76,31,79,33,53,68,56,37,43,52,51,47,33,62,66,42,68,88,22,42,35,38,37,28,53,58,53,75,62,67,79,58,78,46,82,69,79,44,72,42,46,47,52,62,66,36,89,86,40,38,35,35,41,36,32,36,38,53,25,49,50,34,59,72,66,28,54,57,26,93,49,33,58,69,54,48,44,52,32,49,53,50,51,49,64,67,37,57,94,44,91,54,32,47,67,42,34,27,54,60,75,83,46,62,90,83,64,77,67,58,50,36,36,39,20,70,95,71,26,28,34,39,33,77,32,86,53,83,51,83,92,43,6,50,46,30,29,39,32,52,34,60,67,61,40,48,52,39,50,46,39,65,68,69,66,48,64,61,58,85,55,47,67,60,48,50,52,44,50,42,52,25,41,50,38,37,65,71,77,36,49,68,65,58,23,50,49,50,37,52,48,46,31,51,71,77,32,53,90,43,36,65,61,57,47,58,39,28,9,56,60,50,38,53,52,43,29,65,73,66,56,61,76,71,71,130

Secondary structure (DSSP, 8-state):
-HHHHHHHHGGGS-TT----HHHHHHHHTT-SPPBHHHHHHHHHHHT-BHHHHS-HHHHTT---SEEEEE-SSHHHHHHHHHHHTTT-EEEEESSSSPGGGTS---SHHHHHHHSTT--EEEEEEHHHHHHHHH-SB-SS-HHHHHHHHHHHHHHHTT-SSEEEEEE-GGGS-TT-----EEEEGGGTEEEEE-SS--SSS--EEEEEE-HHHHHHHHHIIIIISPBPS-HHHHHHHHHHHHHHHHTT--HHHHHHHHHHHHHHH-GGGHHHHHTTB-HHHHHHHHHHHT-S---/-HHHHHHHHGGGS-TT----HHHHHHHHTT-S--BHHHHHHHHHHHT--HHHHS-HHHHTT-B-SEEEEE-SSHHHHHHHHHHHTTT-EEEEESSSSPGGGTS---SHHHHHHHSTT--EEEEEEHHHHHHHHH-SB-SS-HHHHHHHHHHHHHHHTT-SSEEEEEE-GGGS-TT-----EEEEGGGTEEEEE-SS--SSS--EEEEEE-HHHHHHHHHIIIIISPBPS-HHHHHHHHHHHHHHHHTT--HHHHHHHHHHHHHHH-GGGHHHHHTTB-HHHHHHHHHHHTSS---